Protein AF-0000000072248171 (afdb_homodimer)

Secondary structure (DSSP, 8-state):
---------S-----HHHHHHHHHHHHHHH-TTT--HHHHHHHHT--HHHHHHHH-SHHHHHHHHHHHHHHHHHHHHHHHHTT-SSHHHHHHHHHHHHHHTTSHHHHHH--HHHHHHHTGGGS-HHHHHHHHHHHHHHHHHHHHHHHHHHHHTSS-TTS-HHHHHHHHHHHHHHHHHHTTSGGG---THHHHHHHGGG-/---------S-----HHHHHHHHHHHHHHH-TTT--HHHHHHHHT--HHHHHHHH-SHHHHHHHHHHHHHHHHHHHHHHHHTT-SSHHHHHHHHHHHHHHTTSHHHHHH--HHHHHHHTGGGS-HHHHHHHHHHHHHHHHHHHHHHHHHHHHTSS-TTS-HHHHHHHHHHHHHHHHHHTTSGGG---THHHHHHHGGG-

Structure (mmCIF, N/CA/C/O backbone):
data_AF-0000000072248171-model_v1
#
loop_
_entity.id
_entity.type
_entity.pdbx_description
1 polymer 'TetR-family transcriptional regulator'
#
loop_
_atom_site.group_PDB
_atom_site.id
_atom_site.type_symbol
_atom_site.label_atom_id
_atom_site.label_alt_id
_atom_site.label_comp_id
_atom_site.label_asym_id
_atom_site.label_entity_id
_atom_site.label_seq_id
_atom_site.pdbx_PDB_ins_code
_atom_site.Cartn_x
_atom_site.Cartn_y
_atom_site.Cartn_z
_atom_site.occupancy
_atom_site.B_iso_or_equiv
_atom_site.auth_seq_id
_atom_site.auth_comp_id
_atom_site.auth_asym_id
_atom_site.auth_atom_id
_atom_site.pdbx_PDB_model_num
ATOM 1 N N . MET A 1 1 ? 52.562 31.328 31.938 1 30.44 1 MET A N 1
ATOM 2 C CA . MET A 1 1 ? 51.188 30.891 32.094 1 30.44 1 MET A CA 1
ATOM 3 C C . MET A 1 1 ? 50.594 30.453 30.766 1 30.44 1 MET A C 1
ATOM 5 O O . MET A 1 1 ? 50.156 31.281 29.969 1 30.44 1 MET A O 1
ATOM 9 N N . ASN A 1 2 ? 51.031 29.594 29.922 1 33.81 2 ASN A N 1
ATOM 10 C CA . ASN A 1 2 ? 50.75 29.172 28.547 1 33.81 2 ASN A CA 1
ATOM 11 C C . ASN A 1 2 ? 49.312 28.656 28.406 1 33.81 2 ASN A C 1
ATOM 13 O O . ASN A 1 2 ? 48.969 27.641 29.016 1 33.81 2 ASN A O 1
ATOM 17 N N . VAL A 1 3 ? 48.344 29.609 28.156 1 36.44 3 VAL A N 1
ATOM 18 C CA . VAL A 1 3 ? 46.938 29.312 27.969 1 36.44 3 VAL A CA 1
ATOM 19 C C . VAL A 1 3 ? 46.781 28.234 26.906 1 36.44 3 VAL A C 1
ATOM 21 O O . VAL A 1 3 ? 47.25 28.375 25.781 1 36.44 3 VAL A O 1
ATOM 24 N N . GLU A 1 4 ? 46.969 27 27.172 1 36.72 4 GLU A N 1
ATOM 25 C CA . GLU A 1 4 ? 46.594 25.938 26.25 1 36.72 4 GLU A CA 1
ATOM 26 C C . GLU A 1 4 ? 45.25 26.25 25.562 1 36.72 4 GLU A C 1
ATOM 28 O O . GLU A 1 4 ? 44.219 26.422 26.219 1 36.72 4 GLU A O 1
ATOM 33 N N . ASN A 1 5 ? 45.25 27.188 24.5 1 34.25 5 ASN A N 1
ATOM 34 C CA . ASN A 1 5 ? 44.156 27.5 23.594 1 34.25 5 ASN A CA 1
ATOM 35 C C . ASN A 1 5 ? 43.344 26.266 23.234 1 34.25 5 ASN A C 1
ATOM 37 O O . ASN A 1 5 ? 43.844 25.375 22.531 1 34.25 5 ASN A O 1
ATOM 41 N N . THR A 1 6 ? 42.625 25.656 24.172 1 39.44 6 THR A N 1
ATOM 42 C CA . THR A 1 6 ? 41.625 24.625 23.891 1 39.44 6 THR A CA 1
ATOM 43 C C . THR A 1 6 ? 40.844 24.953 22.609 1 39.44 6 THR A C 1
ATOM 45 O O . THR A 1 6 ? 40.094 25.938 22.562 1 39.44 6 THR A O 1
ATOM 48 N N . SER A 1 7 ? 41.562 25.078 21.391 1 38.25 7 SER A N 1
ATOM 49 C CA . SER A 1 7 ? 41.031 25.344 20.047 1 38.25 7 SER A CA 1
ATOM 50 C C . SER A 1 7 ? 39.594 24.844 19.906 1 38.25 7 SER A C 1
ATOM 52 O O . SER A 1 7 ? 39.25 23.781 20.422 1 38.25 7 SER A O 1
ATOM 54 N N . ARG A 1 8 ? 38.625 25.719 19.875 1 38.88 8 ARG A N 1
ATOM 55 C CA . ARG A 1 8 ? 37.188 25.531 19.672 1 38.88 8 ARG A CA 1
ATOM 56 C C . ARG A 1 8 ? 36.906 24.469 18.609 1 38.88 8 ARG A C 1
ATOM 58 O O . ARG A 1 8 ? 37.281 24.641 17.438 1 38.88 8 ARG A O 1
ATOM 65 N N . GLY A 1 9 ? 37.312 23.219 18.75 1 38.72 9 GLY A N 1
ATOM 66 C CA . GLY A 1 9 ? 37.125 22.078 17.859 1 38.72 9 GLY A CA 1
ATOM 67 C C . GLY A 1 9 ? 35.875 22.172 17.016 1 38.72 9 GLY A C 1
ATOM 68 O O . GLY A 1 9 ? 34.969 22.984 17.297 1 38.72 9 GLY A O 1
ATOM 69 N N . ARG A 1 10 ? 36 21.969 15.586 1 41.81 10 ARG A N 1
ATOM 70 C CA . ARG A 1 10 ? 34.844 22.047 14.672 1 41.81 10 ARG A CA 1
ATOM 71 C C . ARG A 1 10 ? 33.562 21.625 15.375 1 41.81 10 ARG A C 1
ATOM 73 O O . ARG A 1 10 ? 33.562 20.656 16.141 1 41.81 10 ARG A O 1
ATOM 80 N N . PRO A 1 11 ? 32.719 22.547 15.758 1 44.69 11 PRO A N 1
ATOM 81 C CA . PRO A 1 11 ? 31.391 22.188 16.297 1 44.69 11 PRO A CA 1
ATOM 82 C C . PRO A 1 11 ? 31 20.75 15.961 1 44.69 11 PRO A C 1
ATOM 84 O O . PRO A 1 11 ? 31.406 20.219 14.922 1 44.69 11 PRO A O 1
ATOM 87 N N . ARG A 1 12 ? 30.875 19.938 16.859 1 42.03 12 ARG A N 1
ATOM 88 C CA . ARG A 1 12 ? 30.469 18.547 16.828 1 42.03 12 ARG A CA 1
ATOM 89 C C . ARG A 1 12 ? 29.578 18.25 15.625 1 42.03 12 ARG A C 1
ATOM 91 O O . ARG A 1 12 ? 28.594 18.953 15.398 1 42.03 12 ARG A O 1
ATOM 98 N N . GLU A 1 13 ? 29.953 18.125 14.406 1 45.38 13 GLU A N 1
ATOM 99 C CA . GLU A 1 13 ? 29.266 17.406 13.352 1 45.38 13 GLU A CA 1
ATOM 100 C C . GLU A 1 13 ? 28.078 16.609 13.906 1 45.38 13 GLU A C 1
ATOM 102 O O . GLU A 1 13 ? 28.266 15.617 14.609 1 45.38 13 GLU A O 1
ATOM 107 N N . PHE A 1 14 ? 27.234 17.25 14.68 1 52.5 14 PHE A N 1
ATOM 108 C CA . PHE A 1 14 ? 25.984 16.547 14.883 1 52.5 14 PHE A CA 1
ATOM 109 C C . PHE A 1 14 ? 25.797 15.453 13.828 1 52.5 14 PHE A C 1
ATOM 111 O O . PHE A 1 14 ? 26.109 15.664 12.648 1 52.5 14 PHE A O 1
ATOM 118 N N . ASP A 1 15 ? 25.891 14.219 14.266 1 78.5 15 ASP A N 1
ATOM 119 C CA . ASP A 1 15 ? 25.734 13.031 13.43 1 78.5 15 ASP A CA 1
ATOM 120 C C . ASP A 1 15 ? 24.453 13.133 12.586 1 78.5 15 ASP A C 1
ATOM 122 O O . ASP A 1 15 ? 23.359 12.828 13.062 1 78.5 15 ASP A O 1
ATOM 126 N N . LEU A 1 16 ? 24.5 14.039 11.602 1 86.12 16 LEU A N 1
ATOM 127 C CA . LEU A 1 16 ? 23.438 14.258 10.625 1 86.12 16 LEU A CA 1
ATOM 128 C C . LEU A 1 16 ? 22.688 12.961 10.344 1 86.12 16 LEU A C 1
ATOM 130 O O . LEU A 1 16 ? 21.469 12.961 10.242 1 86.12 16 LEU A O 1
ATOM 134 N N . ASP A 1 17 ? 23.438 11.969 10.359 1 91.38 17 ASP A N 1
ATOM 135 C CA . ASP A 1 17 ? 22.812 10.68 10.086 1 91.38 17 ASP A CA 1
ATOM 136 C C . ASP A 1 17 ? 21.906 10.25 11.234 1 91.38 17 ASP A C 1
ATOM 138 O O . ASP A 1 17 ? 20.812 9.75 11.008 1 91.38 17 ASP A O 1
ATOM 142 N N . ASN A 1 18 ? 22.391 10.492 12.375 1 93.75 18 ASN A N 1
ATOM 143 C CA . ASN A 1 18 ? 21.578 10.156 13.539 1 93.75 18 ASN A CA 1
ATOM 144 C C . ASN A 1 18 ? 20.297 10.992 13.594 1 93.75 18 ASN A C 1
ATOM 146 O O . ASN A 1 18 ? 19.219 10.477 13.914 1 93.75 18 ASN A O 1
ATOM 150 N N . ALA A 1 19 ? 20.453 12.273 13.32 1 94.69 19 ALA A N 1
ATOM 151 C CA . ALA A 1 19 ? 19.297 13.164 13.289 1 94.69 19 ALA A CA 1
ATOM 152 C C . ALA A 1 19 ? 18.297 12.719 12.227 1 94.69 19 ALA A C 1
ATOM 154 O O . ALA A 1 19 ? 17.094 12.68 12.484 1 94.69 19 ALA A O 1
ATOM 155 N N . LEU A 1 20 ? 18.812 12.352 11.109 1 96.75 20 LEU A N 1
ATOM 156 C CA . LEU A 1 20 ? 17.953 11.891 10.023 1 96.75 20 LEU A CA 1
ATOM 157 C C . LEU A 1 20 ? 17.266 10.578 10.398 1 96.75 20 LEU A C 1
ATOM 159 O O . LEU A 1 20 ? 16.094 10.375 10.07 1 96.75 20 LEU A O 1
ATOM 163 N N . ASP A 1 21 ? 18 9.742 11.156 1 96.75 21 ASP A N 1
ATOM 164 C CA . ASP A 1 21 ? 17.406 8.469 11.578 1 96.75 21 ASP A CA 1
ATOM 165 C C . ASP A 1 21 ? 16.25 8.695 12.539 1 96.75 21 ASP A C 1
ATOM 167 O O . ASP A 1 21 ? 15.227 8.008 12.453 1 96.75 21 ASP A O 1
ATOM 171 N N . LYS A 1 22 ? 16.391 9.594 13.336 1 96.94 22 LYS A N 1
ATOM 172 C CA . LYS A 1 22 ? 15.32 9.922 14.281 1 96.94 22 LYS A CA 1
ATOM 173 C C . LYS A 1 22 ? 14.117 10.516 13.562 1 96.94 22 LYS A C 1
ATOM 175 O O . LYS A 1 22 ? 12.969 10.164 13.859 1 96.94 22 LYS A O 1
ATOM 180 N N . ALA A 1 23 ? 14.391 11.43 12.633 1 97.81 23 ALA A N 1
ATOM 181 C CA . ALA A 1 23 ? 13.305 11.992 11.828 1 97.81 23 ALA A CA 1
ATOM 182 C C . ALA A 1 23 ? 12.609 10.898 11.016 1 97.81 23 ALA A C 1
ATOM 184 O O . ALA A 1 23 ? 11.391 10.93 10.836 1 97.81 23 ALA A O 1
ATOM 185 N N . MET A 1 24 ? 13.398 9.938 10.555 1 97.19 24 MET A N 1
ATOM 186 C CA . MET A 1 24 ? 12.883 8.828 9.758 1 97.19 24 MET A CA 1
ATOM 187 C C . MET A 1 24 ? 11.852 8.023 10.539 1 97.19 24 MET A C 1
ATOM 189 O O . MET A 1 24 ? 10.797 7.68 10 1 97.19 24 MET A O 1
ATOM 193 N N . ASP A 1 25 ? 12.156 7.793 11.766 1 95.5 25 ASP A N 1
ATOM 194 C CA . ASP A 1 25 ? 11.219 7.043 12.594 1 95.5 25 ASP A CA 1
ATOM 195 C C . ASP A 1 25 ? 9.883 7.766 12.703 1 95.5 25 ASP A C 1
ATOM 197 O O . ASP A 1 25 ? 8.82 7.137 12.641 1 95.5 25 ASP A O 1
ATOM 201 N N . VAL A 1 26 ? 9.938 9.078 12.789 1 95.81 26 VAL A N 1
ATOM 202 C CA . VAL A 1 26 ? 8.719 9.875 12.922 1 95.81 26 VAL A CA 1
ATOM 203 C C . VAL A 1 26 ? 7.938 9.852 11.617 1 95.81 26 VAL A C 1
ATOM 205 O O . VAL A 1 26 ? 6.734 9.586 11.609 1 95.81 26 VAL A O 1
ATOM 208 N N . PHE A 1 27 ? 8.617 10.023 10.5 1 95.88 27 PHE A N 1
ATOM 209 C CA . PHE A 1 27 ? 7.965 10.062 9.203 1 95.88 27 PHE A CA 1
ATOM 210 C C . PHE A 1 27 ? 7.391 8.703 8.844 1 95.88 27 PHE A C 1
ATOM 212 O O . PHE A 1 27 ? 6.32 8.609 8.234 1 95.88 27 PHE A O 1
ATOM 219 N N . ARG A 1 28 ? 8.078 7.652 9.242 1 94.19 28 ARG A N 1
ATOM 220 C CA . ARG A 1 28 ? 7.594 6.305 8.953 1 94.19 28 ARG A CA 1
ATOM 221 C C . ARG A 1 28 ? 6.332 5.992 9.75 1 94.19 28 ARG A C 1
ATOM 223 O O . ARG A 1 28 ? 5.414 5.348 9.234 1 94.19 28 ARG A O 1
ATOM 230 N N . PHE A 1 29 ? 6.328 6.48 10.906 1 88.88 29 PHE A N 1
ATOM 231 C CA . PHE A 1 29 ? 5.246 6.188 11.844 1 88.88 29 PHE A CA 1
ATOM 232 C C . PHE A 1 29 ? 4.016 7.023 11.523 1 88.88 29 PHE A C 1
ATOM 234 O O . PHE A 1 29 ? 2.893 6.512 11.531 1 88.88 29 PHE A O 1
ATOM 241 N N . GLN A 1 30 ? 4.246 8.32 11.078 1 88.81 30 GLN A N 1
ATOM 242 C CA . GLN A 1 30 ? 3.141 9.273 11.031 1 88.81 30 GLN A CA 1
ATOM 243 C C . GLN A 1 30 ? 2.826 9.68 9.594 1 88.81 30 GLN A C 1
ATOM 245 O O . GLN A 1 30 ? 1.703 10.086 9.289 1 88.81 30 GLN A O 1
ATOM 250 N N . GLY A 1 31 ? 3.797 9.555 8.766 1 90 31 GLY A N 1
ATOM 251 C CA . GLY A 1 31 ? 3.646 10.125 7.441 1 90 31 GLY A CA 1
ATOM 252 C C . GLY A 1 31 ? 4.059 11.578 7.367 1 90 31 GLY A C 1
ATOM 253 O O . GLY A 1 31 ? 4.32 12.211 8.391 1 90 31 GLY A O 1
ATOM 254 N N . PHE A 1 32 ? 4.109 12.18 6.18 1 92 32 PHE A N 1
ATOM 255 C CA . PHE A 1 32 ? 4.617 13.523 5.941 1 92 32 PHE A CA 1
ATOM 256 C C . PHE A 1 32 ? 3.66 14.57 6.5 1 92 32 PHE A C 1
ATOM 258 O O . PHE A 1 32 ? 4.059 15.422 7.297 1 92 32 PHE A O 1
ATOM 265 N N . HIS A 1 33 ? 2.424 14.438 6.176 1 89.69 33 HIS A N 1
ATOM 266 C CA . HIS A 1 33 ? 1.467 15.5 6.484 1 89.69 33 HIS A CA 1
ATOM 267 C C . HIS A 1 33 ? 1.083 15.484 7.961 1 89.69 33 HIS A C 1
ATOM 269 O O . HIS A 1 33 ? 0.857 16.531 8.562 1 89.69 33 HIS A O 1
ATOM 275 N N . ALA A 1 34 ? 1.069 14.32 8.57 1 91.25 34 ALA A N 1
ATOM 276 C CA . ALA A 1 34 ? 0.656 14.211 9.969 1 91.25 34 ALA A CA 1
ATOM 277 C C . ALA A 1 34 ? 1.791 14.602 10.906 1 91.25 34 ALA A C 1
ATOM 279 O O . ALA A 1 34 ? 1.579 14.766 12.117 1 91.25 34 ALA A O 1
ATOM 280 N N . THR A 1 35 ? 2.961 14.766 10.344 1 95.12 35 THR A N 1
ATOM 281 C CA . THR A 1 35 ? 4.129 15.109 11.148 1 95.12 35 THR A CA 1
ATOM 282 C C . THR A 1 35 ? 4.285 16.625 11.266 1 95.12 35 THR A C 1
ATOM 284 O O . THR A 1 35 ? 4.277 17.328 10.258 1 95.12 35 THR A O 1
ATOM 287 N N . SER A 1 36 ? 4.457 17.125 12.484 1 95.31 36 SER A N 1
ATOM 288 C CA . SER A 1 36 ? 4.719 18.547 12.711 1 95.31 36 SER A CA 1
ATOM 289 C C . SER A 1 36 ? 6.199 18.797 12.969 1 95.31 36 SER A C 1
ATOM 291 O O . SER A 1 36 ? 6.957 17.859 13.242 1 95.31 36 SER A O 1
ATOM 293 N N . ILE A 1 37 ? 6.496 20.062 12.859 1 96.19 37 ILE A N 1
ATOM 294 C CA . ILE A 1 37 ? 7.867 20.453 13.156 1 96.19 37 ILE A CA 1
ATOM 295 C C . ILE A 1 37 ? 8.164 20.203 14.633 1 96.19 37 ILE A C 1
ATOM 297 O O . ILE A 1 37 ? 9.297 19.859 14.992 1 96.19 37 ILE A O 1
ATOM 301 N N . SER A 1 38 ? 7.188 20.328 15.508 1 97.38 38 SER A N 1
ATOM 302 C CA . SER A 1 38 ? 7.352 20.047 16.938 1 97.38 38 SER A CA 1
ATOM 303 C C . SER A 1 38 ? 7.656 18.578 17.172 1 97.38 38 SER A C 1
ATOM 305 O O . SER A 1 38 ? 8.508 18.234 18 1 97.38 38 SER A O 1
ATOM 307 N N . ASP A 1 39 ? 6.961 17.625 16.453 1 97.12 39 ASP A N 1
ATOM 308 C CA . ASP A 1 39 ? 7.246 16.203 16.516 1 97.12 39 ASP A CA 1
ATOM 309 C C . ASP A 1 39 ? 8.703 15.914 16.156 1 97.12 39 ASP A C 1
ATOM 311 O O . ASP A 1 39 ? 9.375 15.148 16.844 1 97.12 39 ASP A O 1
ATOM 315 N N . LEU A 1 40 ? 9.156 16.547 15.086 1 97.88 40 LEU A N 1
ATOM 316 C CA . LEU A 1 40 ? 10.523 16.359 14.602 1 97.88 40 LEU A CA 1
ATOM 317 C C . LEU A 1 40 ? 11.531 16.906 15.594 1 97.88 40 LEU A C 1
ATOM 319 O O . LEU A 1 40 ? 12.547 16.266 15.883 1 97.88 40 LEU A O 1
ATOM 323 N N . SER A 1 41 ? 11.227 18.109 16.094 1 97.75 41 SER A N 1
ATOM 324 C CA . SER A 1 41 ? 12.102 18.734 17.078 1 97.75 41 SER A CA 1
ATOM 325 C C . SER A 1 41 ? 12.297 17.828 18.281 1 97.75 41 SER A C 1
ATOM 327 O O . SER A 1 41 ? 13.43 17.594 18.719 1 97.75 41 SER A O 1
ATOM 329 N N . LYS A 1 42 ? 11.297 17.266 18.812 1 97.62 42 LYS A N 1
ATOM 330 C CA . LYS A 1 42 ? 11.336 16.375 19.969 1 97.62 42 LYS A CA 1
ATOM 331 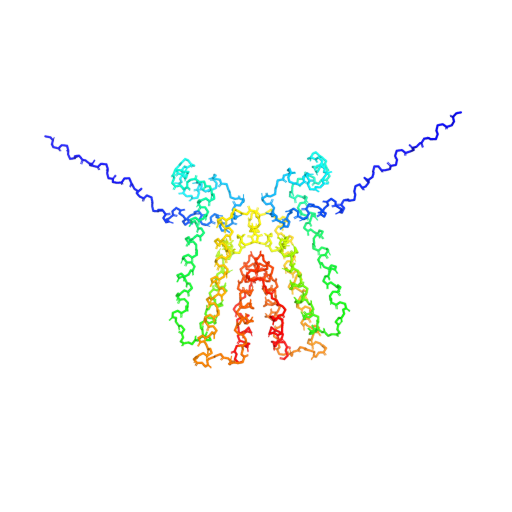C C . LYS A 1 42 ? 12.125 15.102 19.656 1 97.62 42 LYS A C 1
ATOM 333 O O . LYS A 1 42 ? 13 14.703 20.422 1 97.62 42 LYS A O 1
ATOM 338 N N . ALA A 1 43 ? 11.883 14.531 18.531 1 96.56 43 ALA A N 1
ATOM 339 C CA . ALA A 1 43 ? 12.492 13.258 18.172 1 96.56 43 ALA A CA 1
ATOM 340 C C . ALA A 1 43 ? 13.984 13.422 17.891 1 96.56 43 ALA A C 1
ATOM 342 O O . ALA A 1 43 ? 14.797 12.57 18.266 1 96.56 43 ALA A O 1
ATOM 343 N N . MET A 1 44 ? 14.273 14.5 17.234 1 96.31 44 MET A N 1
ATOM 344 C CA . MET A 1 44 ? 15.641 14.734 16.781 1 96.31 44 MET A CA 1
ATOM 345 C C . MET A 1 44 ? 16.469 15.359 17.891 1 96.31 44 MET A C 1
ATOM 347 O O . MET A 1 44 ? 17.703 15.43 17.797 1 96.31 44 MET A O 1
ATOM 351 N N . ASN A 1 45 ? 15.805 15.859 18.859 1 95 45 ASN A N 1
ATOM 352 C CA . ASN A 1 45 ? 16.453 16.578 19.953 1 95 45 ASN A CA 1
ATOM 353 C C . ASN A 1 45 ? 17.203 17.812 19.453 1 95 45 ASN A C 1
ATOM 355 O O . ASN A 1 45 ? 18.375 18.016 19.766 1 95 45 ASN A O 1
ATOM 359 N N . LEU A 1 46 ? 16.516 18.5 18.641 1 94.88 46 LEU A N 1
ATOM 360 C CA . LEU A 1 46 ? 16.953 19.781 18.094 1 94.88 46 LEU A CA 1
ATOM 361 C C . LEU A 1 46 ? 15.875 20.844 18.25 1 94.88 46 LEU A C 1
ATOM 363 O O . LEU A 1 46 ? 14.688 20.531 18.203 1 94.88 46 LEU A O 1
ATOM 367 N N . THR A 1 47 ? 16.312 22.047 18.391 1 95.19 47 THR A N 1
ATOM 368 C CA . THR A 1 47 ? 15.336 23.125 18.375 1 95.19 47 THR A CA 1
ATOM 369 C C . THR A 1 47 ? 14.758 23.297 16.969 1 95.19 47 THR A C 1
ATOM 371 O O . THR A 1 47 ? 15.398 22.938 15.984 1 95.19 47 THR A O 1
ATOM 374 N N . VAL A 1 48 ? 13.617 23.859 16.891 1 95.88 48 VAL A N 1
ATOM 375 C CA . VAL A 1 48 ? 12.977 24.141 15.609 1 95.88 48 VAL A CA 1
ATOM 376 C C . VAL A 1 48 ? 13.898 25 14.742 1 95.88 48 VAL A C 1
ATOM 378 O O . VAL A 1 48 ? 14.086 24.703 13.562 1 95.88 48 VAL A O 1
ATOM 381 N N . GLY A 1 49 ? 14.531 26.016 15.305 1 94.81 49 GLY A N 1
ATOM 382 C CA . GLY A 1 49 ? 15.469 26.859 14.586 1 94.81 49 GLY A CA 1
ATOM 383 C C . GLY A 1 49 ? 16.656 26.109 14.016 1 94.81 49 GLY A C 1
ATOM 384 O O . GLY A 1 49 ? 17.062 26.359 12.883 1 94.81 49 GLY A O 1
ATOM 385 N N . SER A 1 50 ? 17.188 25.188 14.758 1 94 50 SER A N 1
ATOM 386 C CA . SER A 1 50 ? 18.312 24.359 14.328 1 94 50 SER A CA 1
ATOM 387 C C . SER A 1 50 ? 17.922 23.469 13.148 1 94 50 SER A C 1
ATOM 389 O O . SER A 1 50 ? 18.719 23.266 12.234 1 94 50 SER A O 1
ATOM 391 N N . ILE A 1 51 ? 16.672 22.922 13.18 1 95.75 51 ILE A N 1
ATOM 392 C CA . ILE A 1 51 ? 16.203 22.062 12.102 1 95.75 51 ILE A CA 1
ATOM 393 C C . ILE A 1 51 ? 16.094 22.875 10.805 1 95.75 51 ILE A C 1
ATOM 395 O O . ILE A 1 51 ? 16.578 22.438 9.758 1 95.75 51 ILE A O 1
ATOM 399 N N . TYR A 1 52 ? 15.609 24.078 10.922 1 94.94 52 TYR A N 1
ATOM 400 C CA . TYR A 1 52 ? 15.445 24.906 9.734 1 94.94 52 TYR A CA 1
ATOM 401 C C . TYR A 1 52 ? 16.797 25.359 9.188 1 94.94 52 TYR A C 1
ATOM 403 O O . TYR A 1 52 ? 16.969 25.484 7.973 1 94.94 52 TYR A O 1
ATOM 411 N N . LYS A 1 53 ? 17.703 25.625 10.047 1 94.06 53 LYS A N 1
ATOM 412 C CA . LYS A 1 53 ? 19.047 26.016 9.633 1 94.06 53 LYS A CA 1
ATOM 413 C C . LYS A 1 53 ? 19.75 24.891 8.906 1 94.06 53 LYS A C 1
ATOM 415 O O . LYS A 1 53 ? 20.422 25.109 7.895 1 94.06 53 LYS A O 1
ATOM 420 N N . ALA A 1 54 ? 19.547 23.781 9.422 1 93.12 54 ALA A N 1
ATOM 421 C CA . ALA A 1 54 ? 20.281 22.641 8.906 1 93.12 54 ALA A CA 1
ATOM 422 C C . ALA A 1 54 ? 19.609 22.062 7.656 1 93.12 54 ALA A C 1
ATOM 424 O O . ALA A 1 54 ? 20.281 21.625 6.727 1 93.12 54 ALA A O 1
ATOM 425 N N . PHE A 1 55 ? 18.219 22.062 7.629 1 94.88 55 PHE A N 1
ATOM 426 C CA . PHE A 1 55 ? 17.531 21.297 6.598 1 94.88 55 PHE A CA 1
ATOM 427 C C . PHE A 1 55 ? 16.625 22.188 5.766 1 94.88 55 PHE A C 1
ATOM 429 O O . PHE A 1 55 ? 16.094 21.766 4.738 1 94.88 55 PHE A O 1
ATOM 436 N N . GLY A 1 56 ? 16.5 23.422 6.16 1 94.25 56 GLY A N 1
ATOM 437 C CA . GLY A 1 56 ? 15.609 24.344 5.449 1 94.25 56 GLY A CA 1
ATOM 438 C C . GLY A 1 56 ? 14.156 24.203 5.867 1 94.25 56 GLY A C 1
ATOM 439 O O . GLY A 1 56 ? 13.75 24.766 6.887 1 94.25 56 GLY A O 1
ATOM 440 N N . ASP A 1 57 ? 13.344 23.406 5.18 1 94.56 57 ASP A N 1
ATOM 441 C CA . ASP A 1 57 ? 11.945 23.188 5.523 1 94.56 57 ASP A CA 1
ATOM 442 C C . ASP A 1 57 ? 11.625 21.703 5.645 1 94.56 57 ASP A C 1
ATOM 444 O O . ASP A 1 57 ? 12.5 20.859 5.461 1 94.56 57 ASP A O 1
ATOM 448 N N . LYS A 1 58 ? 10.43 21.438 6.039 1 94.88 58 LYS A N 1
ATOM 449 C CA . LYS A 1 58 ? 10 20.062 6.266 1 94.88 58 LYS A CA 1
ATOM 450 C C . LYS A 1 58 ? 10.133 19.219 4.996 1 94.88 58 LYS A C 1
ATOM 452 O O . LYS A 1 58 ? 10.492 18.047 5.051 1 94.88 58 LYS A O 1
ATOM 457 N N . HIS A 1 59 ? 9.852 19.828 3.824 1 95.19 59 HIS A N 1
ATOM 458 C CA . HIS A 1 59 ? 9.961 19.125 2.549 1 95.19 59 HIS A CA 1
ATOM 459 C C . HIS A 1 59 ? 11.391 18.672 2.285 1 95.19 59 HIS A C 1
ATOM 461 O O . HIS A 1 59 ? 11.617 17.516 1.919 1 95.19 59 HIS A O 1
ATOM 467 N N . ASN A 1 60 ? 12.242 19.531 2.48 1 96 60 ASN A N 1
ATOM 468 C CA . ASN A 1 60 ? 13.648 19.203 2.262 1 96 60 ASN A CA 1
ATOM 469 C C . ASN A 1 60 ? 14.141 18.156 3.25 1 96 60 ASN A C 1
ATOM 471 O O . ASN A 1 60 ? 14.883 17.25 2.877 1 96 60 ASN A O 1
ATOM 475 N N . LEU A 1 61 ? 13.773 18.359 4.547 1 97 61 LEU A N 1
ATOM 476 C CA . LEU A 1 61 ? 14.117 17.359 5.543 1 97 61 LEU A CA 1
ATOM 477 C C . LEU A 1 61 ? 13.555 15.992 5.148 1 97 61 LEU A C 1
ATOM 479 O O . LEU A 1 61 ? 14.266 14.984 5.199 1 97 61 LEU A O 1
ATOM 483 N N . PHE A 1 62 ? 12.344 15.945 4.719 1 97.38 62 PHE A N 1
ATOM 484 C CA . PHE A 1 62 ? 11.711 14.695 4.316 1 97.38 62 PHE A CA 1
ATOM 485 C C . PHE A 1 62 ? 12.445 14.062 3.139 1 97.38 62 PHE A C 1
ATOM 487 O O . PHE A 1 62 ? 12.672 12.852 3.117 1 97.38 62 PHE A O 1
ATOM 494 N N . TYR A 1 63 ? 12.789 14.883 2.188 1 97.19 63 TYR A N 1
ATOM 495 C CA . TYR A 1 63 ? 13.508 14.406 1.015 1 97.19 63 TYR A CA 1
ATOM 496 C C . TYR A 1 63 ? 14.812 13.727 1.415 1 97.19 63 TYR A C 1
ATOM 498 O O . TYR A 1 63 ? 15.133 12.641 0.928 1 97.19 63 TYR A O 1
ATOM 506 N N . GLN A 1 64 ? 15.516 14.328 2.332 1 97 64 GLN A N 1
ATOM 507 C CA . GLN A 1 64 ? 16.781 13.766 2.803 1 97 64 GLN A CA 1
ATOM 508 C C . GLN A 1 64 ? 16.547 12.477 3.584 1 97 64 GLN A C 1
ATOM 510 O O . GLN A 1 64 ? 17.281 11.5 3.424 1 97 64 GLN A O 1
ATOM 515 N N . VAL A 1 65 ? 15.531 12.484 4.426 1 97.88 65 VAL A N 1
ATOM 516 C CA . VAL A 1 65 ? 15.164 11.297 5.191 1 97.88 65 VAL A CA 1
ATOM 517 C C . VAL A 1 65 ? 14.766 10.172 4.242 1 97.88 65 VAL A C 1
ATOM 519 O O . VAL A 1 65 ? 15.188 9.023 4.422 1 97.88 65 VAL A O 1
ATOM 522 N N . PHE A 1 66 ? 14.047 10.492 3.211 1 97.81 66 PHE A N 1
ATOM 523 C CA . PHE A 1 66 ? 13.578 9.516 2.23 1 97.81 66 PHE A CA 1
ATOM 524 C C . PHE A 1 66 ? 14.758 8.867 1.514 1 97.81 66 PHE A C 1
ATOM 526 O O . PHE A 1 66 ? 14.812 7.641 1.388 1 97.81 66 PHE A O 1
ATOM 533 N N . ASN A 1 67 ? 15.664 9.672 1.094 1 97 67 ASN A N 1
ATOM 534 C CA . ASN A 1 67 ? 16.844 9.148 0.408 1 97 67 ASN A CA 1
ATOM 535 C C . ASN A 1 67 ? 17.688 8.266 1.331 1 97 67 ASN A C 1
ATOM 537 O O . ASN A 1 67 ? 18.188 7.223 0.911 1 97 67 ASN A O 1
ATOM 541 N N . ARG A 1 68 ? 17.828 8.719 2.547 1 96.81 68 ARG A N 1
ATOM 542 C CA . ARG A 1 68 ? 18.562 7.902 3.512 1 96.81 68 ARG A CA 1
ATOM 543 C C . ARG A 1 68 ? 17.844 6.578 3.756 1 96.81 68 ARG A C 1
ATOM 545 O O . ARG A 1 68 ? 18.484 5.527 3.848 1 96.81 68 ARG A O 1
ATOM 552 N N . TYR A 1 69 ? 16.562 6.633 3.854 1 97.44 69 TYR A N 1
ATOM 553 C CA . TYR A 1 69 ? 15.758 5.43 4.008 1 97.44 69 TYR A CA 1
ATOM 554 C C . TYR A 1 69 ? 16.016 4.445 2.871 1 97.44 69 TYR A C 1
ATOM 556 O O . TYR A 1 69 ? 16.234 3.256 3.109 1 97.44 69 TYR A O 1
ATOM 564 N N . LEU A 1 70 ? 16.016 4.926 1.627 1 97.69 70 LEU A N 1
ATOM 565 C CA . LEU A 1 70 ? 16.25 4.078 0.462 1 97.69 70 LEU A CA 1
ATOM 566 C C . LEU A 1 70 ? 17.641 3.436 0.533 1 97.69 70 LEU A C 1
ATOM 568 O O . LEU A 1 70 ? 17.781 2.252 0.226 1 97.69 70 LEU A O 1
ATOM 572 N N . LEU A 1 71 ? 18.578 4.219 0.961 1 97 71 LEU A N 1
ATOM 573 C CA . LEU A 1 71 ? 19.953 3.73 1.055 1 97 71 LEU A CA 1
ATOM 574 C C . LEU A 1 71 ? 20.062 2.613 2.088 1 97 71 LEU A C 1
ATOM 576 O O . LEU A 1 71 ? 20.656 1.57 1.821 1 97 71 LEU A O 1
ATOM 580 N N . LEU A 1 72 ? 19.5 2.793 3.24 1 96.56 72 LEU A N 1
ATOM 581 C CA . LEU A 1 72 ? 19.562 1.811 4.316 1 96.56 72 LEU A CA 1
ATOM 582 C C . LEU A 1 72 ? 18.812 0.541 3.938 1 96.56 72 LEU A C 1
ATOM 584 O O . LEU A 1 72 ? 19.281 -0.568 4.199 1 96.56 72 LEU A O 1
ATOM 588 N N . ARG A 1 73 ? 17.688 0.675 3.307 1 96.5 73 ARG A N 1
ATOM 589 C CA . ARG A 1 73 ? 16.906 -0.478 2.867 1 96.5 73 ARG A CA 1
ATOM 590 C C . ARG A 1 73 ? 17.672 -1.289 1.824 1 96.5 73 ARG A C 1
ATOM 592 O O . ARG A 1 73 ? 17.641 -2.521 1.85 1 96.5 73 ARG A O 1
ATOM 599 N N . LYS A 1 74 ? 18.281 -0.564 0.904 1 97.25 74 LYS A N 1
ATOM 600 C CA . LYS A 1 74 ? 19.078 -1.237 -0.111 1 97.25 74 LYS A CA 1
ATOM 601 C C . LYS A 1 74 ? 20.219 -2.037 0.526 1 97.25 74 LYS A C 1
ATOM 603 O O . LYS A 1 74 ? 20.469 -3.18 0.139 1 97.25 74 LYS A O 1
ATOM 608 N N . LYS A 1 75 ? 20.859 -1.438 1.467 1 97.38 75 LYS A N 1
ATOM 609 C CA . LYS A 1 75 ? 21.953 -2.109 2.168 1 97.38 75 LYS A CA 1
ATOM 610 C C . LYS A 1 75 ? 21.453 -3.371 2.871 1 97.38 75 LYS A C 1
ATOM 612 O O . LYS A 1 75 ? 22.094 -4.422 2.797 1 97.38 75 LYS A O 1
ATOM 617 N N . GLU A 1 76 ? 20.328 -3.318 3.523 1 96.56 76 GLU A N 1
ATOM 618 C CA . GLU A 1 76 ? 19.734 -4.465 4.215 1 96.56 76 GLU A CA 1
ATOM 619 C C . GLU A 1 76 ? 19.359 -5.562 3.23 1 96.56 76 GLU A C 1
ATOM 621 O O . GLU A 1 76 ? 19.609 -6.746 3.48 1 96.56 76 GLU A O 1
ATOM 626 N N . LEU A 1 77 ? 18.766 -5.164 2.117 1 97.44 77 LEU A N 1
ATOM 627 C CA . LEU A 1 77 ? 18.375 -6.125 1.097 1 97.44 77 LEU A CA 1
ATOM 628 C C . LEU A 1 77 ? 19.594 -6.844 0.526 1 97.44 77 LEU A C 1
ATOM 630 O O . LEU A 1 77 ? 19.562 -8.062 0.319 1 97.44 77 LEU A O 1
ATOM 634 N N . ASN A 1 78 ? 20.641 -6.094 0.297 1 97.56 78 ASN A N 1
ATOM 635 C CA . ASN A 1 78 ? 21.859 -6.684 -0.258 1 97.56 78 ASN A CA 1
ATOM 636 C C . ASN A 1 78 ? 22.422 -7.777 0.648 1 97.56 78 ASN A C 1
ATOM 638 O O . ASN A 1 78 ? 22.969 -8.766 0.165 1 97.56 78 ASN A O 1
ATOM 642 N N . LYS A 1 79 ? 22.219 -7.645 1.928 1 97.38 79 LYS A N 1
ATOM 643 C CA . LYS A 1 79 ? 22.656 -8.688 2.859 1 97.38 79 LYS A CA 1
ATOM 644 C C . LYS A 1 79 ? 21.859 -9.969 2.645 1 97.38 79 LYS A C 1
ATOM 646 O O . LYS A 1 79 ? 22.422 -11.07 2.701 1 97.38 79 LYS A O 1
ATOM 651 N N . TYR A 1 80 ? 20.578 -9.852 2.373 1 96.62 80 TYR A N 1
ATOM 652 C CA . TYR A 1 80 ? 19.734 -11.016 2.107 1 96.62 80 TYR A CA 1
ATOM 653 C C . TYR A 1 80 ? 20.125 -11.688 0.796 1 96.62 80 TYR A C 1
ATOM 655 O O . TYR A 1 80 ? 20.094 -12.914 0.686 1 96.62 80 TYR A O 1
ATOM 663 N N . LEU A 1 81 ? 20.547 -10.883 -0.162 1 97.62 81 LEU A N 1
ATOM 664 C CA . LEU A 1 81 ? 20.812 -11.391 -1.503 1 97.62 81 LEU A CA 1
ATOM 665 C C . LEU A 1 81 ? 22.203 -12 -1.588 1 97.62 81 LEU A C 1
ATOM 667 O O . LEU A 1 81 ? 22.453 -12.859 -2.428 1 97.62 81 LEU A O 1
ATOM 671 N N . SER A 1 82 ? 23.109 -11.578 -0.717 1 95.38 82 SER A N 1
ATOM 672 C CA . SER A 1 82 ? 24.5 -11.977 -0.768 1 95.38 82 SER A CA 1
ATOM 673 C C . SER A 1 82 ? 24.672 -13.461 -0.458 1 95.38 82 SER A C 1
ATOM 675 O O . SER A 1 82 ? 25.672 -14.078 -0.848 1 95.38 82 SER A O 1
ATOM 677 N N . HIS A 1 83 ? 23.656 -14.094 0.071 1 90.31 83 HIS A N 1
ATOM 678 C CA . HIS A 1 83 ? 23.766 -15.484 0.486 1 90.31 83 HIS A CA 1
ATOM 679 C C . HIS A 1 83 ? 23.125 -16.422 -0.543 1 90.31 83 HIS A C 1
ATOM 681 O O . HIS A 1 83 ? 23.125 -17.641 -0.365 1 90.31 83 HIS A O 1
ATOM 687 N N . ALA A 1 84 ? 22.672 -15.891 -1.626 1 96.31 84 ALA A N 1
ATOM 688 C CA . ALA A 1 84 ? 21.969 -16.688 -2.629 1 96.31 84 ALA A CA 1
ATOM 689 C C . ALA A 1 84 ? 22.906 -17.062 -3.781 1 96.31 84 ALA A C 1
ATOM 691 O O . ALA A 1 84 ? 23.734 -16.266 -4.199 1 96.31 84 ALA A O 1
ATOM 692 N N . ASN A 1 85 ? 22.672 -18.25 -4.289 1 96.75 85 ASN A N 1
ATOM 693 C CA . ASN A 1 85 ? 23.547 -18.766 -5.336 1 96.75 85 ASN A CA 1
ATOM 694 C C . ASN A 1 85 ? 22.859 -18.734 -6.703 1 96.75 85 ASN A C 1
ATOM 696 O O . ASN A 1 85 ? 23.531 -18.844 -7.734 1 96.75 85 ASN A O 1
ATOM 700 N N . THR A 1 86 ? 21.562 -18.672 -6.73 1 98.44 86 THR A N 1
ATOM 701 C CA . THR A 1 86 ? 20.812 -18.672 -7.977 1 98.44 86 THR A CA 1
ATOM 702 C C . THR A 1 86 ? 19.812 -17.516 -7.996 1 98.44 86 THR A C 1
ATOM 704 O O . THR A 1 86 ? 19.5 -16.938 -6.953 1 98.44 86 THR A O 1
ATOM 707 N N . GLY A 1 87 ? 19.344 -17.141 -9.148 1 98.44 87 GLY A N 1
ATOM 708 C CA . GLY A 1 87 ? 18.297 -16.141 -9.258 1 98.44 87 GLY A CA 1
ATOM 709 C C . GLY A 1 87 ? 17.031 -16.5 -8.516 1 98.44 87 GLY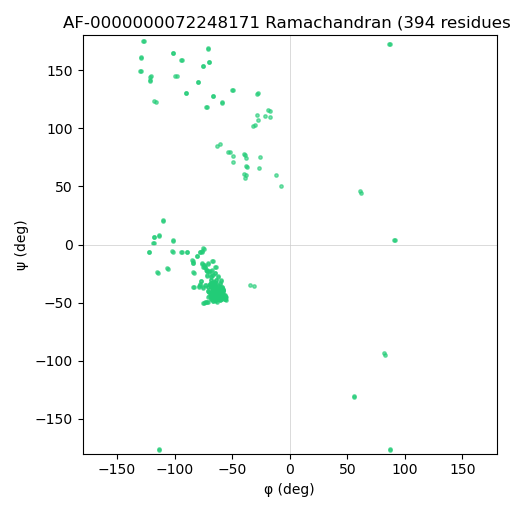 A C 1
ATOM 710 O O . GLY A 1 87 ? 16.391 -15.648 -7.906 1 98.44 87 GLY A O 1
ATOM 711 N N . TYR A 1 88 ? 16.734 -17.781 -8.602 1 98.62 88 TYR A N 1
ATOM 712 C CA . TYR A 1 88 ? 15.578 -18.281 -7.883 1 98.62 88 TYR A CA 1
ATOM 713 C C . TYR A 1 88 ? 15.711 -18.031 -6.387 1 98.62 88 TYR A C 1
ATOM 715 O O . TYR A 1 88 ? 14.797 -17.484 -5.758 1 98.62 88 TYR A O 1
ATOM 723 N N . GLU A 1 89 ? 16.859 -18.344 -5.832 1 98.56 89 GLU A N 1
ATOM 724 C CA . GLU A 1 89 ? 17.109 -18.125 -4.41 1 98.56 89 GLU A CA 1
ATOM 725 C C . GLU A 1 89 ? 17.109 -16.641 -4.062 1 98.56 89 GLU A C 1
ATOM 727 O O . GLU A 1 89 ? 16.672 -16.25 -2.977 1 98.56 89 GLU A O 1
ATOM 732 N N . LYS A 1 90 ? 17.578 -15.82 -4.949 1 98.75 90 LYS A N 1
ATOM 733 C CA . LYS A 1 90 ? 17.594 -14.383 -4.715 1 98.75 90 LYS A CA 1
ATOM 734 C C . LYS A 1 90 ? 16.156 -13.836 -4.641 1 98.75 90 LYS A C 1
ATOM 736 O O . LYS A 1 90 ? 15.867 -12.984 -3.801 1 98.75 90 LYS A O 1
ATOM 741 N N . ILE A 1 91 ? 15.266 -14.344 -5.484 1 98.75 91 ILE A N 1
ATOM 742 C CA . ILE A 1 91 ? 13.867 -13.93 -5.422 1 98.75 91 ILE A CA 1
ATOM 743 C C . ILE A 1 91 ? 13.258 -14.383 -4.098 1 98.75 91 ILE A C 1
ATOM 745 O O . ILE A 1 91 ? 12.547 -13.609 -3.443 1 98.75 91 ILE A O 1
ATOM 749 N N . GLN A 1 92 ? 13.547 -15.586 -3.766 1 98.62 92 GLN A N 1
ATOM 750 C CA . GLN A 1 92 ? 13.055 -16.094 -2.49 1 98.62 92 GLN A CA 1
ATOM 751 C C . GLN A 1 92 ? 13.539 -15.227 -1.33 1 98.62 92 GLN A C 1
ATOM 753 O O . GLN A 1 92 ? 12.766 -14.883 -0.438 1 98.62 92 GLN A O 1
ATOM 758 N N . ASN A 1 93 ? 14.812 -14.852 -1.341 1 98.56 93 ASN A N 1
ATOM 759 C CA . ASN A 1 93 ? 15.398 -14.047 -0.281 1 98.56 93 ASN A CA 1
ATOM 760 C C . ASN A 1 93 ? 14.859 -12.617 -0.293 1 98.56 93 ASN A C 1
ATOM 762 O O . ASN A 1 93 ? 14.711 -12 0.76 1 98.56 93 ASN A O 1
ATOM 766 N N . LEU A 1 94 ? 14.578 -12.109 -1.48 1 98.62 94 LEU A N 1
ATOM 767 C CA . LEU A 1 94 ? 13.906 -10.82 -1.594 1 98.62 94 LEU A CA 1
ATOM 768 C C . LEU A 1 94 ? 12.562 -10.844 -0.873 1 98.62 94 LEU A C 1
ATOM 770 O O . LEU A 1 94 ? 12.266 -9.953 -0.076 1 98.62 94 LEU A O 1
ATOM 774 N N . LEU A 1 95 ? 11.797 -11.898 -1.103 1 98.75 95 LEU A N 1
ATOM 775 C CA . LEU A 1 95 ? 10.484 -12.016 -0.476 1 98.75 95 LEU A CA 1
ATOM 776 C C . LEU A 1 95 ? 10.617 -12.18 1.034 1 98.75 95 LEU A C 1
ATOM 778 O O . LEU A 1 95 ? 9.844 -11.594 1.798 1 98.75 95 LEU A O 1
ATOM 782 N N . ASN A 1 96 ? 11.609 -12.898 1.47 1 98.19 96 ASN A N 1
ATOM 783 C CA . ASN A 1 96 ? 11.867 -13.047 2.898 1 98.19 96 ASN A CA 1
ATOM 784 C C . ASN A 1 96 ? 12.195 -11.703 3.547 1 98.19 96 ASN A C 1
ATOM 786 O O . ASN A 1 96 ? 11.773 -11.43 4.672 1 98.19 96 ASN A O 1
ATOM 790 N N . PHE A 1 97 ? 12.945 -10.922 2.848 1 97.56 97 PHE A N 1
ATOM 791 C CA . PHE A 1 97 ? 13.281 -9.594 3.336 1 97.56 97 PHE A CA 1
ATOM 792 C C . PHE A 1 97 ? 12.016 -8.789 3.623 1 97.56 97 PHE A C 1
ATOM 794 O O . PHE A 1 97 ? 11.898 -8.164 4.68 1 97.56 97 PHE A O 1
ATOM 801 N N . TYR A 1 98 ? 11.07 -8.82 2.723 1 97.81 98 TYR A N 1
ATOM 802 C CA . TYR A 1 98 ? 9.852 -8.031 2.883 1 97.81 98 TYR A CA 1
ATOM 803 C C . TYR A 1 98 ? 8.953 -8.641 3.951 1 97.81 98 TYR A C 1
ATOM 805 O O . TYR A 1 98 ? 8.305 -7.91 4.711 1 97.81 98 TYR A O 1
ATOM 813 N N . ILE A 1 99 ? 8.922 -9.953 4.07 1 98.12 99 ILE A N 1
ATOM 814 C CA . ILE A 1 99 ? 8.156 -10.602 5.129 1 98.12 99 ILE A CA 1
ATOM 815 C C . ILE A 1 99 ? 8.75 -10.25 6.488 1 98.12 99 ILE A C 1
ATOM 817 O O . ILE A 1 99 ? 8.016 -9.922 7.426 1 98.12 99 ILE A O 1
ATOM 821 N N . ASP A 1 100 ? 10.055 -10.211 6.57 1 96.38 100 ASP A N 1
ATOM 822 C CA . ASP A 1 100 ? 10.734 -9.883 7.82 1 96.38 100 ASP A CA 1
ATOM 823 C C . ASP A 1 100 ? 10.547 -8.406 8.172 1 96.38 100 ASP A C 1
ATOM 825 O O . ASP A 1 100 ? 10.609 -8.039 9.344 1 96.38 100 ASP A O 1
ATOM 829 N N . SER A 1 101 ? 10.273 -7.625 7.168 1 95.62 101 SER A N 1
ATOM 830 C CA . SER A 1 101 ? 10.148 -6.18 7.344 1 95.62 101 SER A CA 1
ATOM 831 C C . SER A 1 101 ? 8.797 -5.816 7.953 1 95.62 101 SER A C 1
ATOM 833 O O . SER A 1 101 ? 8.547 -4.656 8.281 1 95.62 101 SER A O 1
ATOM 835 N N . VAL A 1 102 ? 7.906 -6.789 8.102 1 95.31 102 VAL A N 1
ATOM 836 C CA . VAL A 1 102 ? 6.598 -6.434 8.633 1 95.31 102 VAL A CA 1
ATOM 837 C C . VAL A 1 102 ? 6.371 -7.156 9.961 1 95.31 102 VAL A C 1
ATOM 839 O O . VAL A 1 102 ? 5.273 -7.109 10.523 1 95.31 102 VAL A O 1
ATOM 842 N N . LYS A 1 103 ? 7.445 -7.793 10.359 1 90.56 103 LYS A N 1
ATOM 843 C CA . LYS A 1 103 ? 7.355 -8.438 11.664 1 90.56 103 LYS A CA 1
ATOM 844 C C . LYS A 1 103 ? 7.539 -7.43 12.789 1 90.56 103 LYS A C 1
ATOM 846 O O . LYS A 1 103 ? 8.336 -6.496 12.672 1 90.56 103 LYS A O 1
ATOM 851 N N . GLU A 1 104 ? 6.832 -7.52 13.805 1 81.88 104 GLU A N 1
ATOM 852 C CA . GLU A 1 104 ? 6.988 -6.809 15.07 1 81.88 104 GLU A CA 1
ATOM 853 C C . GLU A 1 104 ? 7.008 -5.297 14.859 1 81.88 104 GLU A C 1
ATOM 855 O O . GLU A 1 104 ? 6.121 -4.746 14.203 1 81.88 104 GLU A O 1
ATOM 860 N N . LEU A 1 105 ? 7.961 -4.586 15.422 1 79.06 105 LEU A N 1
ATOM 861 C CA . LEU A 1 105 ? 7.984 -3.129 15.477 1 79.06 105 LEU A CA 1
ATOM 862 C C . LEU A 1 105 ? 8.273 -2.535 14.102 1 79.06 105 LEU A C 1
ATOM 864 O O . LEU A 1 105 ? 7.762 -1.464 13.766 1 79.06 105 LEU A O 1
ATOM 868 N N . GLU A 1 106 ? 8.945 -3.318 13.32 1 81.94 106 GLU A N 1
ATOM 869 C CA . GLU A 1 106 ? 9.281 -2.822 11.992 1 81.94 106 GLU A CA 1
ATOM 870 C C . GLU A 1 106 ? 8.023 -2.639 11.141 1 81.94 106 GLU A C 1
ATOM 872 O O . GLU A 1 106 ? 7.914 -1.671 10.391 1 81.94 106 GLU A O 1
ATOM 877 N N . GLY A 1 107 ? 7.125 -3.594 11.32 1 80.19 107 GLY A N 1
ATOM 878 C CA . GLY A 1 107 ? 5.871 -3.496 10.594 1 80.19 107 GLY A CA 1
ATOM 879 C C . GLY A 1 107 ? 5.047 -2.287 10.984 1 80.19 107 GLY A C 1
ATOM 880 O O . GLY A 1 107 ? 4.402 -1.668 10.133 1 80.19 107 GLY A O 1
ATOM 881 N N . LYS A 1 108 ? 5.176 -1.904 12.172 1 81.75 108 LYS A N 1
ATOM 882 C CA . LYS A 1 108 ? 4.414 -0.763 12.672 1 81.75 108 LYS A CA 1
ATOM 883 C C . LYS A 1 108 ? 4.984 0.551 12.148 1 81.75 108 LYS A C 1
ATOM 885 O O . LYS A 1 108 ? 4.242 1.5 11.891 1 81.75 108 LYS A O 1
ATOM 890 N N . LYS A 1 109 ? 6.262 0.612 12.039 1 87.31 109 LYS A N 1
ATOM 891 C CA . LYS A 1 109 ? 6.887 1.833 11.531 1 87.31 109 LYS A CA 1
ATOM 892 C C . LYS A 1 109 ? 6.492 2.092 10.086 1 87.31 109 LYS A C 1
ATOM 894 O O . LYS A 1 109 ? 6.34 3.244 9.672 1 87.31 109 LYS A O 1
ATOM 899 N N . GLY A 1 110 ? 6.309 1.08 9.375 1 89 110 GLY A N 1
ATOM 900 C CA . GLY A 1 110 ? 5.828 1.229 8.016 1 89 110 GLY A CA 1
ATOM 901 C C . GLY A 1 110 ? 6.941 1.452 7.008 1 89 110 GLY A C 1
ATOM 902 O O . GLY A 1 110 ? 8.117 1.341 7.348 1 89 110 GLY A O 1
ATOM 903 N N . CYS A 1 111 ? 6.586 1.671 5.836 1 95.25 111 CYS A N 1
ATOM 904 C CA . CYS A 1 111 ? 7.457 1.854 4.68 1 95.25 111 CYS A CA 1
ATOM 905 C C . CYS A 1 111 ? 7.289 3.248 4.086 1 95.25 111 CYS A C 1
ATOM 907 O O . CYS A 1 111 ? 6.203 3.604 3.623 1 95.25 111 CYS A O 1
ATOM 909 N N . LEU A 1 112 ? 8.352 4.023 3.977 1 96.38 112 LEU A N 1
ATOM 910 C CA . LEU A 1 112 ? 8.25 5.395 3.492 1 96.38 112 LEU A CA 1
ATOM 911 C C . LEU A 1 112 ? 7.883 5.422 2.012 1 96.38 112 LEU A C 1
ATOM 913 O O . LEU A 1 112 ? 7.199 6.344 1.555 1 96.38 112 LEU A O 1
ATOM 917 N N . VAL A 1 113 ? 8.312 4.383 1.288 1 97 113 VAL A N 1
ATOM 918 C CA . VAL A 1 113 ? 7.996 4.332 -0.134 1 97 113 VAL A CA 1
ATOM 919 C C . VAL A 1 113 ? 6.492 4.156 -0.321 1 97 113 VAL A C 1
ATOM 921 O O . VAL A 1 113 ? 5.852 4.93 -1.041 1 97 113 VAL A O 1
ATOM 924 N N . VAL A 1 114 ? 5.906 3.205 0.387 1 96.75 114 VAL A N 1
ATOM 925 C CA . VAL A 1 114 ? 4.477 2.939 0.267 1 96.75 114 VAL A CA 1
ATOM 926 C C . VAL A 1 114 ? 3.684 4.129 0.8 1 96.75 114 VAL A C 1
ATOM 928 O O . VAL A 1 114 ? 2.754 4.605 0.145 1 96.75 114 VAL A O 1
ATOM 931 N N . GLY A 1 115 ? 4.09 4.613 1.954 1 94.31 115 GLY A N 1
ATOM 932 C CA . GLY A 1 115 ? 3.402 5.754 2.539 1 94.31 115 GLY A CA 1
ATOM 933 C C . GLY A 1 115 ? 3.4 6.977 1.639 1 94.31 115 GLY A C 1
ATOM 934 O O . GLY A 1 115 ? 2.391 7.676 1.536 1 94.31 115 GLY A O 1
ATOM 935 N N . SER A 1 116 ? 4.477 7.25 0.962 1 95.19 116 SER A N 1
ATOM 936 C CA . SER A 1 116 ? 4.594 8.414 0.09 1 95.19 116 SER A CA 1
ATOM 937 C C . SER A 1 116 ? 3.885 8.18 -1.24 1 95.19 116 SER A C 1
ATOM 939 O O . SER A 1 116 ? 3.299 9.109 -1.806 1 95.19 116 SER A O 1
ATOM 941 N N . ALA A 1 117 ? 3.898 6.945 -1.724 1 95.06 117 ALA A N 1
ATOM 942 C CA . ALA A 1 117 ? 3.242 6.621 -2.986 1 95.06 117 ALA A CA 1
ATOM 943 C C . ALA A 1 117 ? 1.738 6.867 -2.904 1 95.06 117 ALA A C 1
ATOM 945 O O . ALA A 1 117 ? 1.141 7.41 -3.838 1 95.06 117 ALA A O 1
ATOM 946 N N . ILE A 1 118 ? 1.164 6.516 -1.8 1 92.94 118 ILE A N 1
ATOM 947 C CA . ILE A 1 118 ? -0.282 6.617 -1.639 1 92.94 118 ILE A CA 1
ATOM 948 C C . ILE A 1 118 ? -0.693 8.086 -1.606 1 92.94 118 ILE A C 1
ATOM 950 O O . ILE A 1 118 ? -1.822 8.43 -1.962 1 92.94 118 ILE A O 1
ATOM 954 N N . GLU A 1 119 ? 0.221 8.984 -1.269 1 89.56 119 GLU A N 1
ATOM 955 C CA . GLU A 1 119 ? -0.059 10.414 -1.168 1 89.56 119 GLU A CA 1
ATOM 956 C C . GLU A 1 119 ? 0.629 11.195 -2.285 1 89.56 119 GLU A C 1
ATOM 958 O O . GLU A 1 119 ? 0.868 12.398 -2.158 1 89.56 119 GLU A O 1
ATOM 963 N N . ILE A 1 120 ? 0.966 10.57 -3.311 1 91.69 120 ILE A N 1
ATOM 964 C CA . ILE A 1 120 ? 1.886 11.125 -4.301 1 91.69 120 ILE A CA 1
ATOM 965 C C . ILE A 1 120 ? 1.262 12.352 -4.961 1 91.69 120 ILE A C 1
ATOM 967 O O . ILE A 1 120 ? 1.971 13.289 -5.34 1 91.69 120 ILE A O 1
ATOM 971 N N . GLU A 1 121 ? -0.045 12.445 -4.973 1 88.44 121 GLU A N 1
ATOM 972 C CA . GLU A 1 121 ? -0.745 13.508 -5.684 1 88.44 121 GLU A CA 1
ATOM 973 C C . GLU A 1 121 ? -0.621 14.836 -4.945 1 88.44 121 GLU A C 1
ATOM 975 O O . GLU A 1 121 ? -0.852 15.898 -5.527 1 88.44 121 GLU A O 1
ATOM 980 N N . VAL A 1 122 ? -0.261 14.883 -3.676 1 88.31 122 VAL A N 1
ATOM 981 C CA . VAL A 1 122 ? -0.245 16.109 -2.898 1 88.31 122 VAL A CA 1
ATOM 982 C C . VAL A 1 122 ? 1.191 16.469 -2.516 1 88.31 122 VAL A C 1
ATOM 984 O O . VAL A 1 122 ? 1.422 17.359 -1.699 1 88.31 122 VAL A O 1
ATOM 987 N N . LEU A 1 123 ? 2.123 15.719 -3.066 1 90.31 123 LEU A N 1
ATOM 988 C CA . LEU A 1 123 ? 3.529 16.016 -2.818 1 90.31 123 LEU A CA 1
ATOM 989 C C . LEU A 1 123 ? 4.102 16.906 -3.912 1 90.31 123 LEU A C 1
ATOM 991 O O . LEU A 1 123 ? 3.514 17.031 -4.992 1 90.31 123 LEU A O 1
ATOM 995 N N . ASN A 1 124 ? 5.199 17.594 -3.605 1 91.5 124 ASN A N 1
ATOM 996 C CA . ASN A 1 124 ? 5.82 18.438 -4.617 1 91.5 124 ASN A CA 1
ATOM 997 C C . ASN A 1 124 ? 6.5 17.609 -5.703 1 91.5 124 ASN A C 1
ATOM 999 O O . ASN A 1 124 ? 6.648 16.406 -5.566 1 91.5 124 ASN A O 1
ATOM 1003 N N . HIS A 1 125 ? 6.863 18.25 -6.723 1 94.06 125 HIS A N 1
ATOM 1004 C CA . HIS A 1 125 ? 7.383 17.594 -7.914 1 94.06 125 HIS A CA 1
ATOM 1005 C C . HIS A 1 125 ? 8.656 16.812 -7.605 1 94.06 125 HIS A C 1
ATOM 1007 O O . HIS A 1 125 ? 8.844 15.695 -8.109 1 94.06 125 HIS A O 1
ATOM 1013 N N . GLU A 1 126 ? 9.438 17.344 -6.797 1 94.06 126 GLU A N 1
ATOM 1014 C CA . GLU A 1 126 ? 10.711 16.703 -6.457 1 94.06 126 GLU A CA 1
ATOM 1015 C C . GLU A 1 126 ? 10.484 15.383 -5.727 1 94.06 126 GLU A C 1
ATOM 1017 O O . GLU A 1 126 ? 11.086 14.367 -6.07 1 94.06 126 GLU A O 1
ATOM 1022 N N . LEU A 1 127 ? 9.648 15.414 -4.758 1 93.94 127 LEU A N 1
ATOM 1023 C CA . LEU A 1 127 ? 9.336 14.211 -3.996 1 93.94 127 LEU A CA 1
ATOM 1024 C C . LEU A 1 127 ? 8.609 13.188 -4.867 1 93.94 127 LEU A C 1
ATOM 1026 O O . LEU A 1 127 ? 8.875 11.992 -4.781 1 93.94 127 LEU A O 1
ATOM 1030 N N . THR A 1 128 ? 7.727 13.688 -5.723 1 95.31 128 THR A N 1
ATOM 1031 C CA . THR A 1 128 ? 7.016 12.82 -6.652 1 95.31 128 THR A CA 1
ATOM 1032 C C . THR A 1 128 ? 8 12.047 -7.531 1 95.31 128 THR A C 1
ATOM 1034 O O . THR A 1 128 ? 7.891 10.828 -7.672 1 95.31 128 THR A O 1
ATOM 1037 N N . LYS A 1 129 ? 8.984 12.695 -8.023 1 96.69 129 LYS A N 1
ATOM 1038 C CA . LYS A 1 129 ? 9.984 12.07 -8.875 1 96.69 129 LYS A CA 1
ATOM 1039 C C . LYS A 1 129 ? 10.805 11.039 -8.094 1 96.69 129 LYS A C 1
ATOM 1041 O O . LYS A 1 129 ? 11.133 9.969 -8.617 1 96.69 129 LYS A O 1
ATOM 1046 N N . ALA A 1 130 ? 11.102 11.367 -6.863 1 96.25 130 ALA A N 1
ATOM 1047 C CA . ALA A 1 130 ? 11.891 10.461 -6.027 1 96.25 130 ALA A CA 1
ATOM 1048 C C . ALA A 1 130 ? 11.117 9.18 -5.738 1 96.25 130 ALA A C 1
ATOM 1050 O O . ALA A 1 130 ? 11.688 8.086 -5.75 1 96.25 130 ALA A O 1
ATOM 1051 N N . ILE A 1 131 ? 9.852 9.336 -5.516 1 96.75 131 ILE A N 1
ATOM 1052 C CA . ILE A 1 131 ? 9 8.188 -5.223 1 96.75 131 ILE A CA 1
ATOM 1053 C C . ILE A 1 131 ? 8.867 7.312 -6.465 1 96.75 131 ILE A C 1
ATOM 1055 O O . ILE A 1 131 ? 9.023 6.09 -6.391 1 96.75 131 ILE A O 1
ATOM 1059 N N . GLU A 1 132 ? 8.602 7.934 -7.598 1 97.5 132 GLU A N 1
ATOM 1060 C CA . GLU A 1 132 ? 8.516 7.199 -8.852 1 97.5 132 GLU A CA 1
ATOM 1061 C C . GLU A 1 132 ? 9.82 6.465 -9.156 1 97.5 132 GLU A C 1
ATOM 1063 O O . GLU A 1 132 ? 9.805 5.312 -9.594 1 97.5 132 GLU A O 1
ATOM 1068 N N . PHE A 1 133 ? 10.867 7.133 -8.914 1 97.56 133 PHE A N 1
ATOM 1069 C CA . PHE A 1 133 ? 12.18 6.531 -9.125 1 97.56 133 PHE A CA 1
ATOM 1070 C C . PHE A 1 133 ? 12.375 5.32 -8.219 1 97.56 133 PHE A C 1
ATOM 1072 O O . PHE A 1 133 ? 12.867 4.281 -8.664 1 97.56 133 PHE A O 1
ATOM 1079 N N . ALA A 1 134 ? 12.023 5.441 -6.961 1 97.75 134 ALA A N 1
ATOM 1080 C CA . ALA A 1 134 ? 12.18 4.355 -6 1 97.75 134 ALA A CA 1
ATOM 1081 C C . ALA A 1 134 ? 11.367 3.135 -6.418 1 97.75 134 ALA A C 1
ATOM 1083 O O . ALA A 1 134 ? 11.867 2.006 -6.387 1 97.75 134 ALA A O 1
ATOM 1084 N N . LEU A 1 135 ? 10.125 3.338 -6.848 1 98.44 135 LEU A N 1
ATOM 1085 C CA . LEU A 1 135 ? 9.266 2.248 -7.293 1 98.44 135 LEU A CA 1
ATOM 1086 C C . LEU A 1 135 ? 9.828 1.595 -8.555 1 98.44 135 LEU A C 1
ATOM 1088 O O . LEU A 1 135 ? 9.875 0.366 -8.656 1 98.44 135 LEU A O 1
ATOM 1092 N N . ASN A 1 136 ? 10.297 2.42 -9.453 1 98.44 136 ASN A N 1
ATOM 1093 C CA . ASN A 1 136 ? 10.875 1.899 -10.688 1 98.44 136 ASN A CA 1
ATOM 1094 C C . ASN A 1 136 ? 12.172 1.139 -10.43 1 98.44 136 ASN A C 1
ATOM 1096 O O . ASN A 1 136 ? 12.461 0.151 -11.102 1 98.44 136 ASN A O 1
ATOM 1100 N N . LYS A 1 137 ? 12.883 1.632 -9.531 1 98.06 137 LYS A N 1
ATOM 1101 C CA . LYS A 1 137 ? 14.117 0.94 -9.172 1 98.06 137 LYS A CA 1
ATOM 1102 C C . LYS A 1 137 ? 13.82 -0.427 -8.562 1 98.06 137 LYS A C 1
ATOM 1104 O O . LYS A 1 137 ? 14.516 -1.404 -8.852 1 98.06 137 LYS A O 1
ATOM 1109 N N . ASN A 1 138 ? 12.812 -0.533 -7.676 1 98.31 138 ASN A N 1
ATOM 1110 C CA . ASN A 1 138 ? 12.375 -1.82 -7.141 1 98.31 138 ASN A CA 1
ATOM 1111 C C . ASN A 1 138 ? 11.977 -2.783 -8.258 1 98.31 138 ASN A C 1
ATOM 1113 O O . ASN A 1 138 ? 12.422 -3.932 -8.281 1 98.31 138 ASN A O 1
ATOM 1117 N N . LEU A 1 139 ? 11.227 -2.26 -9.195 1 98.69 139 LEU A N 1
ATOM 1118 C CA . LEU A 1 139 ? 10.781 -3.061 -10.328 1 98.69 139 LEU A CA 1
ATOM 1119 C C . LEU A 1 139 ? 11.969 -3.545 -11.156 1 98.69 139 LEU A C 1
ATOM 1121 O O . LEU A 1 139 ? 12.055 -4.727 -11.492 1 98.69 139 LEU A O 1
ATOM 1125 N N . SER A 1 140 ? 12.898 -2.654 -11.438 1 98.56 140 SER A N 1
ATOM 1126 C CA . SER A 1 140 ? 14.078 -2.979 -12.234 1 98.56 140 SER A CA 1
ATOM 1127 C C . SER A 1 140 ? 14.945 -4.02 -11.531 1 98.56 140 SER A C 1
ATOM 1129 O O . SER A 1 140 ? 15.5 -4.91 -12.188 1 98.56 140 SER A O 1
ATOM 1131 N N . ASN A 1 141 ? 15.062 -3.887 -10.234 1 98.31 141 ASN A N 1
ATOM 1132 C CA . ASN A 1 141 ? 15.828 -4.863 -9.461 1 98.31 141 ASN A CA 1
ATOM 1133 C C . ASN A 1 141 ? 15.195 -6.25 -9.531 1 98.31 141 ASN A C 1
ATOM 1135 O O . ASN A 1 141 ? 15.891 -7.246 -9.727 1 98.31 141 ASN A O 1
ATOM 1139 N N . ILE A 1 142 ? 13.93 -6.34 -9.414 1 98.81 142 ILE A N 1
ATOM 1140 C CA . ILE A 1 142 ? 13.219 -7.613 -9.484 1 98.81 142 ILE A CA 1
ATOM 1141 C C . ILE A 1 142 ? 13.398 -8.227 -10.867 1 98.81 142 ILE A C 1
ATOM 1143 O O . ILE A 1 142 ? 13.672 -9.422 -10.992 1 98.81 142 ILE A O 1
ATOM 1147 N N . LYS A 1 143 ? 13.273 -7.414 -11.891 1 98.81 143 LYS A N 1
ATOM 1148 C CA . LYS A 1 143 ? 13.484 -7.895 -13.25 1 98.81 143 LYS A CA 1
ATOM 1149 C C . LYS A 1 143 ? 14.875 -8.508 -13.406 1 98.81 143 LYS A C 1
ATOM 1151 O O . LYS A 1 143 ? 15.016 -9.594 -13.984 1 98.81 143 LYS A O 1
ATOM 1156 N N . LYS A 1 144 ? 15.805 -7.824 -12.898 1 98.69 144 LYS A N 1
ATOM 1157 C CA 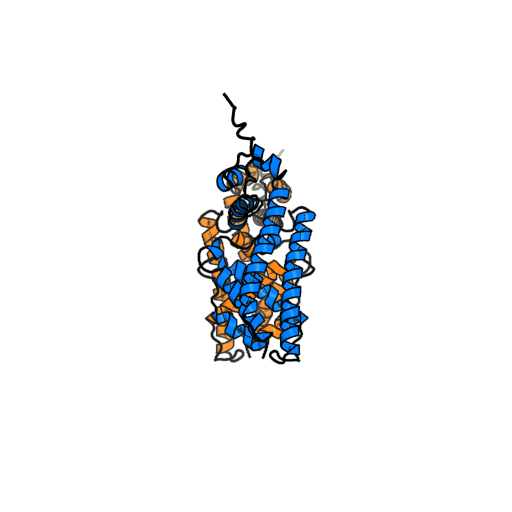. LYS A 1 144 ? 17.188 -8.297 -12.992 1 98.69 144 LYS A CA 1
ATOM 1158 C C . LYS A 1 144 ? 17.344 -9.648 -12.305 1 98.69 144 LYS A C 1
ATOM 1160 O O . LYS A 1 144 ? 18.031 -10.531 -12.828 1 98.69 144 LYS A O 1
ATOM 1165 N N . LEU A 1 145 ? 16.75 -9.844 -11.164 1 98.69 145 LEU A N 1
ATOM 1166 C CA . LEU A 1 145 ? 16.844 -11.109 -10.438 1 98.69 145 LEU A CA 1
ATOM 1167 C C . LEU A 1 145 ? 16.188 -12.234 -11.219 1 98.69 145 LEU A C 1
ATOM 1169 O O . LEU A 1 145 ? 16.703 -13.352 -11.266 1 98.69 145 LEU A O 1
ATOM 1173 N N . ILE A 1 146 ? 15.039 -11.977 -11.836 1 98.81 146 ILE A N 1
ATOM 1174 C CA . ILE A 1 146 ? 14.352 -12.977 -12.641 1 98.81 146 ILE A CA 1
ATOM 1175 C C . ILE A 1 146 ? 15.219 -13.352 -13.844 1 98.81 146 ILE A C 1
ATOM 1177 O O . ILE A 1 146 ? 15.375 -14.539 -14.156 1 98.81 146 ILE A O 1
ATOM 1181 N N . GLU A 1 147 ? 15.828 -12.336 -14.453 1 98.81 147 GLU A N 1
ATOM 1182 C CA . GLU A 1 147 ? 16.703 -12.578 -15.594 1 98.81 147 GLU A CA 1
ATOM 1183 C C . GLU A 1 147 ? 17.906 -13.422 -15.195 1 98.81 147 GLU A C 1
ATOM 1185 O O . GLU A 1 147 ? 18.344 -14.305 -15.938 1 98.81 147 GLU A O 1
ATOM 1190 N N . GLU A 1 148 ? 18.453 -13.156 -14.07 1 98.44 148 GLU A N 1
ATOM 1191 C CA . GLU A 1 148 ? 19.547 -13.961 -13.547 1 98.44 148 GLU A CA 1
ATOM 1192 C C . GLU A 1 148 ? 19.125 -15.422 -13.367 1 98.44 148 GLU A C 1
ATOM 1194 O O . GLU A 1 148 ? 19.891 -16.328 -13.695 1 98.44 148 GLU A O 1
ATOM 1199 N N . GLY A 1 149 ? 17.938 -15.625 -12.82 1 98.75 149 GLY A N 1
ATOM 1200 C CA . GLY A 1 149 ? 17.422 -16.969 -12.656 1 98.75 149 GLY A CA 1
ATOM 1201 C C . GLY A 1 149 ? 17.219 -17.703 -13.977 1 98.75 149 GLY A C 1
ATOM 1202 O O . GLY A 1 149 ? 17.484 -18.891 -14.078 1 98.75 149 GLY A O 1
ATOM 1203 N N . LYS A 1 150 ? 16.797 -17.016 -14.977 1 98.56 150 LYS A N 1
ATOM 1204 C CA . LYS A 1 150 ? 16.688 -17.594 -16.312 1 98.56 150 LYS A CA 1
ATOM 1205 C C . LYS A 1 150 ? 18.062 -17.953 -16.875 1 98.56 150 LYS A C 1
ATOM 1207 O O . LYS A 1 150 ? 18.25 -19.047 -17.406 1 98.56 150 LYS A O 1
ATOM 1212 N N . ALA A 1 151 ? 19 -17.047 -16.688 1 98.38 151 ALA A N 1
ATOM 1213 C CA . ALA A 1 151 ? 20.344 -17.25 -17.203 1 98.38 151 ALA A CA 1
ATOM 1214 C C . ALA A 1 151 ? 21.016 -18.438 -16.531 1 98.38 151 ALA A C 1
ATOM 1216 O O . ALA A 1 151 ? 21.734 -19.203 -17.188 1 98.38 151 ALA A O 1
ATOM 1217 N N . ASP A 1 152 ? 20.766 -18.672 -15.234 1 98.25 152 ASP A N 1
ATOM 1218 C CA . ASP A 1 152 ? 21.453 -19.734 -14.523 1 98.25 152 ASP A CA 1
ATOM 1219 C C . ASP A 1 152 ? 20.641 -21.031 -14.531 1 98.25 152 ASP A C 1
ATOM 1221 O O . ASP A 1 152 ? 21.047 -22.047 -13.961 1 98.25 152 ASP A O 1
ATOM 1225 N N . GLY A 1 153 ? 19.406 -20.906 -15.07 1 98.31 153 GLY A N 1
ATOM 1226 C CA . GLY A 1 153 ? 18.578 -22.094 -15.281 1 98.31 153 GLY A CA 1
ATOM 1227 C C . GLY A 1 153 ? 17.688 -22.422 -14.102 1 98.31 153 GLY A C 1
ATOM 1228 O O . GLY A 1 153 ? 16.922 -23.375 -14.148 1 98.31 153 GLY A O 1
ATOM 1229 N N . SER A 1 154 ? 17.688 -21.562 -13.055 1 98.5 154 SER A N 1
ATOM 1230 C CA . SER A 1 154 ? 16.922 -21.844 -11.844 1 98.5 154 SER A CA 1
ATOM 1231 C C . SER A 1 154 ? 15.469 -21.391 -11.984 1 98.5 154 SER A C 1
ATOM 1233 O O . SER A 1 154 ? 14.609 -21.781 -11.18 1 98.5 154 SER A O 1
ATOM 1235 N N . ILE A 1 155 ? 15.156 -20.578 -13.016 1 98.5 155 ILE A N 1
ATOM 1236 C CA . ILE A 1 155 ? 13.805 -20.109 -13.281 1 98.5 155 ILE A CA 1
ATOM 1237 C C . ILE A 1 155 ? 13.375 -20.547 -14.68 1 98.5 155 ILE A C 1
ATOM 1239 O O . ILE A 1 155 ? 14.18 -20.547 -15.609 1 98.5 155 ILE A O 1
ATOM 1243 N N . ASN A 1 156 ? 12.094 -20.922 -14.758 1 97.69 156 ASN A N 1
ATOM 1244 C CA . ASN A 1 156 ? 11.508 -21.359 -16.016 1 97.69 156 ASN A CA 1
ATOM 1245 C C . ASN A 1 156 ? 11.789 -20.359 -17.141 1 97.69 156 ASN A C 1
ATOM 1247 O O . ASN A 1 156 ? 11.461 -19.188 -17.031 1 97.69 156 ASN A O 1
ATOM 1251 N N . GLN A 1 157 ? 12.219 -20.812 -18.297 1 97.56 157 GLN A N 1
ATOM 1252 C CA . GLN A 1 157 ? 12.617 -19.984 -19.422 1 97.56 157 GLN A CA 1
ATOM 1253 C C . GLN A 1 157 ? 11.406 -19.359 -20.109 1 97.56 157 GLN A C 1
ATOM 1255 O O . GLN A 1 157 ? 11.531 -18.344 -20.797 1 97.56 157 GLN A O 1
ATOM 1260 N N . GLU A 1 158 ? 10.258 -19.891 -19.906 1 97.31 158 GLU A N 1
ATOM 1261 C CA . GLU A 1 158 ? 9.062 -19.422 -20.594 1 97.31 158 GLU A CA 1
ATOM 1262 C C . GLU A 1 158 ? 8.375 -18.312 -19.812 1 97.31 158 GLU A C 1
ATOM 1264 O O . GLU A 1 158 ? 7.43 -17.688 -20.312 1 97.31 158 GLU A O 1
ATOM 1269 N N . LEU A 1 159 ? 8.922 -18.109 -18.641 1 98.06 159 LEU A N 1
ATOM 1270 C CA . LEU A 1 159 ? 8.328 -17.078 -17.797 1 98.06 159 LEU A CA 1
ATOM 1271 C C . LEU A 1 159 ? 8.508 -15.695 -18.406 1 98.06 159 LEU A C 1
ATOM 1273 O O . LEU A 1 159 ? 9.609 -15.336 -18.828 1 98.06 159 LEU A O 1
ATOM 1277 N N . ASN A 1 160 ? 7.434 -14.945 -18.547 1 98.31 160 ASN A N 1
ATOM 1278 C CA . ASN A 1 160 ? 7.527 -13.547 -18.969 1 98.31 160 ASN A CA 1
ATOM 1279 C C . ASN A 1 160 ? 8.094 -12.664 -17.859 1 98.31 160 ASN A C 1
ATOM 1281 O O . ASN A 1 160 ? 7.457 -12.469 -16.828 1 98.31 160 ASN A O 1
ATOM 1285 N N . VAL A 1 161 ? 9.234 -12.047 -18.109 1 98.62 161 VAL A N 1
ATOM 1286 C CA . VAL A 1 161 ? 9.984 -11.336 -17.094 1 98.62 161 VAL A CA 1
ATOM 1287 C C . VAL A 1 161 ? 9.188 -10.117 -16.625 1 98.62 161 VAL A C 1
ATOM 1289 O O . VAL A 1 161 ? 9.047 -9.891 -15.414 1 98.62 161 VAL A O 1
ATOM 1292 N N . ASP A 1 162 ? 8.609 -9.305 -17.516 1 98.38 162 ASP A N 1
ATOM 1293 C CA . ASP A 1 162 ? 7.875 -8.094 -17.172 1 98.38 162 ASP A CA 1
ATOM 1294 C C . ASP A 1 162 ? 6.629 -8.43 -16.359 1 98.38 162 ASP A C 1
ATOM 1296 O O . ASP A 1 162 ? 6.336 -7.758 -15.359 1 98.38 162 ASP A O 1
ATOM 1300 N N . GLN A 1 163 ? 6.016 -9.461 -16.797 1 98.38 163 GLN A N 1
ATOM 1301 C CA . GLN A 1 163 ? 4.805 -9.906 -16.109 1 98.38 163 GLN A CA 1
ATOM 1302 C C . GLN A 1 163 ? 5.117 -10.375 -14.695 1 98.38 163 GLN A C 1
ATOM 1304 O O . GLN A 1 163 ? 4.453 -9.953 -13.742 1 98.38 163 GLN A O 1
ATOM 1309 N N . ALA A 1 164 ? 6.121 -11.18 -14.578 1 98.75 164 ALA A N 1
ATOM 1310 C CA . ALA A 1 164 ? 6.508 -11.727 -13.281 1 98.75 164 ALA A CA 1
ATOM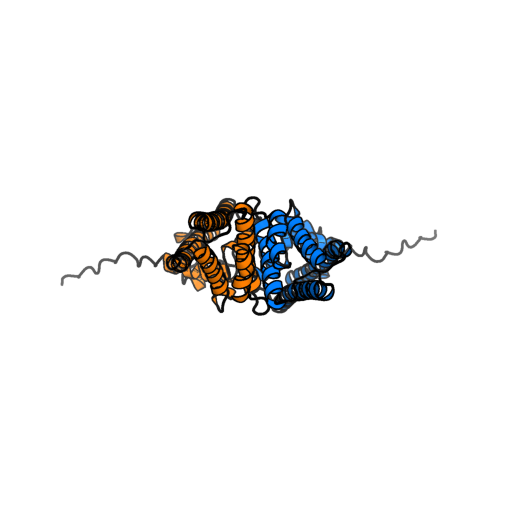 1311 C C . ALA A 1 164 ? 7.02 -10.625 -12.352 1 98.75 164 ALA A C 1
ATOM 1313 O O . ALA A 1 164 ? 6.723 -10.625 -11.156 1 98.75 164 ALA A O 1
ATOM 1314 N N . ALA A 1 165 ? 7.746 -9.688 -12.898 1 98.88 165 ALA A N 1
ATOM 1315 C CA . ALA A 1 165 ? 8.289 -8.594 -12.094 1 98.88 165 ALA A CA 1
ATOM 1316 C C . ALA A 1 165 ? 7.18 -7.688 -11.578 1 98.88 165 ALA A C 1
ATOM 1318 O O . ALA A 1 165 ? 7.195 -7.277 -10.414 1 98.88 165 ALA A O 1
ATOM 1319 N N . SER A 1 166 ? 6.238 -7.383 -12.43 1 98.81 166 SER A N 1
ATOM 1320 C CA . SER A 1 166 ? 5.098 -6.562 -12.023 1 98.81 166 SER A CA 1
ATOM 1321 C C . SER A 1 166 ? 4.301 -7.234 -10.914 1 98.81 166 SER A C 1
ATOM 1323 O O . SER A 1 166 ? 3.908 -6.586 -9.938 1 98.81 166 SER A O 1
ATOM 1325 N N . LEU A 1 167 ? 4.121 -8.508 -11.062 1 98.88 167 LEU A N 1
ATOM 1326 C CA . LEU A 1 167 ? 3.412 -9.289 -10.055 1 98.88 167 LEU A CA 1
ATOM 1327 C C . LEU A 1 167 ? 4.141 -9.242 -8.719 1 98.88 167 LEU A C 1
ATOM 1329 O O . LEU A 1 167 ? 3.529 -8.977 -7.684 1 98.88 167 LEU A O 1
ATOM 1333 N N . LEU A 1 168 ? 5.445 -9.453 -8.734 1 98.94 168 LEU A N 1
ATOM 1334 C CA . LEU A 1 168 ? 6.227 -9.469 -7.5 1 98.94 168 LEU A CA 1
ATOM 1335 C C . LEU A 1 168 ? 6.293 -8.078 -6.879 1 98.94 168 LEU A C 1
ATOM 1337 O O . LEU A 1 168 ? 6.293 -7.945 -5.652 1 98.94 168 LEU A O 1
ATOM 1341 N N . LEU A 1 169 ? 6.344 -7.035 -7.727 1 98.88 169 LEU A N 1
ATOM 1342 C CA . LEU A 1 169 ? 6.309 -5.68 -7.184 1 98.88 169 LEU A CA 1
ATOM 1343 C C . LEU A 1 169 ? 5.016 -5.434 -6.414 1 98.88 169 LEU A C 1
ATOM 1345 O O . LEU A 1 169 ? 5.047 -4.957 -5.277 1 98.88 169 LEU A O 1
ATOM 1349 N N . CYS A 1 170 ? 3.891 -5.785 -7.008 1 98.88 170 CYS A N 1
ATOM 1350 C CA . CYS A 1 170 ? 2.611 -5.633 -6.324 1 98.88 170 CYS A CA 1
ATOM 1351 C C . CYS A 1 170 ? 2.596 -6.418 -5.02 1 98.88 170 CYS A C 1
ATOM 1353 O O . CYS A 1 170 ? 2.125 -5.922 -3.994 1 98.88 170 CYS A O 1
ATOM 1355 N N . LEU A 1 171 ? 3.16 -7.594 -5.07 1 98.88 171 LEU A N 1
ATOM 1356 C CA . LEU A 1 171 ? 3.15 -8.445 -3.887 1 98.88 171 LEU A CA 1
ATOM 1357 C C . LEU A 1 171 ? 3.936 -7.805 -2.748 1 98.88 171 LEU A C 1
ATOM 1359 O O . LEU A 1 171 ? 3.439 -7.703 -1.624 1 98.88 171 LEU A O 1
ATOM 1363 N N . VAL A 1 172 ? 5.148 -7.332 -3 1 98.62 172 VAL A N 1
ATOM 1364 C CA . VAL A 1 172 ? 5.988 -6.82 -1.924 1 98.62 172 VAL A CA 1
ATOM 1365 C C . VAL A 1 172 ? 5.41 -5.512 -1.393 1 98.62 172 VAL A C 1
ATOM 1367 O O . VAL A 1 172 ? 5.477 -5.238 -0.192 1 98.62 172 VAL A O 1
ATOM 1370 N N . LEU A 1 173 ? 4.82 -4.695 -2.279 1 98.44 173 LEU A N 1
ATOM 1371 C CA . LEU A 1 173 ? 4.129 -3.496 -1.814 1 98.44 173 LEU A CA 1
ATOM 1372 C C . LEU A 1 173 ? 2.945 -3.861 -0.927 1 98.44 173 LEU A C 1
ATOM 1374 O O . LEU A 1 173 ? 2.729 -3.238 0.115 1 98.44 173 LEU A O 1
ATOM 1378 N N . GLY A 1 174 ? 2.217 -4.879 -1.312 1 98.56 174 GLY A N 1
ATOM 1379 C CA . GLY A 1 174 ? 1.059 -5.32 -0.551 1 98.56 174 GLY A CA 1
ATOM 1380 C C . GLY A 1 174 ? 1.422 -5.918 0.796 1 98.56 174 GLY A C 1
ATOM 1381 O O . GLY A 1 174 ? 0.668 -5.785 1.763 1 98.56 174 GLY A O 1
ATOM 1382 N N . ILE A 1 175 ? 2.572 -6.586 0.868 1 98.44 175 ILE A N 1
ATOM 1383 C CA . ILE A 1 175 ? 3.072 -7.117 2.131 1 98.44 175 ILE A CA 1
ATOM 1384 C C . ILE A 1 175 ? 3.242 -5.984 3.139 1 98.44 175 ILE A C 1
ATOM 1386 O O . ILE A 1 175 ? 2.855 -6.117 4.301 1 98.44 175 ILE A O 1
ATOM 1390 N N . ARG A 1 176 ? 3.73 -4.859 2.666 1 97.25 176 ARG A N 1
ATOM 1391 C CA . ARG A 1 176 ? 3.971 -3.723 3.547 1 97.25 176 ARG A CA 1
ATOM 1392 C C . ARG A 1 176 ? 2.656 -3.125 4.039 1 97.25 176 ARG A C 1
ATOM 1394 O O . ARG A 1 176 ? 2.57 -2.65 5.176 1 97.25 176 ARG A O 1
ATOM 1401 N N . VAL A 1 177 ? 1.62 -3.131 3.234 1 97.12 177 VAL A N 1
ATOM 1402 C CA . VAL A 1 177 ? 0.317 -2.605 3.629 1 97.12 177 VAL A CA 1
ATOM 1403 C C . VAL A 1 177 ? -0.364 -3.58 4.586 1 97.12 177 VAL A C 1
ATOM 1405 O O . VAL A 1 177 ? -0.795 -3.191 5.676 1 97.12 177 VAL A O 1
ATOM 1408 N N . ALA A 1 178 ? -0.404 -4.855 4.188 1 97.38 178 ALA A N 1
ATOM 1409 C CA . ALA A 1 178 ? -1.075 -5.879 4.988 1 97.38 178 ALA A CA 1
ATOM 1410 C C . ALA A 1 178 ? -0.404 -6.035 6.348 1 97.38 178 ALA A C 1
ATOM 1412 O O . ALA A 1 178 ? -1.056 -6.398 7.332 1 97.38 178 ALA A O 1
ATOM 1413 N N . GLY A 1 179 ? 0.861 -5.734 6.387 1 95.94 179 GLY A N 1
ATOM 1414 C CA . GLY A 1 179 ? 1.646 -5.918 7.594 1 95.94 179 GLY A CA 1
ATOM 1415 C C . GLY A 1 179 ? 1.394 -4.844 8.641 1 95.94 179 GLY A C 1
ATOM 1416 O O . GLY A 1 179 ? 1.875 -4.941 9.766 1 95.94 179 GLY A O 1
ATOM 1417 N N . LYS A 1 180 ? 0.599 -3.82 8.289 1 93.88 180 LYS A N 1
ATOM 1418 C CA . LYS A 1 180 ? 0.327 -2.732 9.219 1 93.88 180 LYS A CA 1
ATOM 1419 C C . LYS A 1 180 ? -0.6 -3.189 10.344 1 93.88 180 LYS A C 1
ATOM 1421 O O . LYS A 1 180 ? -0.657 -2.561 11.406 1 93.88 180 LYS A O 1
ATOM 1426 N N . THR A 1 181 ? -1.314 -4.195 10.062 1 92.25 181 THR A N 1
ATOM 1427 C CA . THR A 1 181 ? -2.189 -4.754 11.086 1 92.25 181 THR A CA 1
ATOM 1428 C C . THR A 1 181 ? -1.842 -6.215 11.359 1 92.25 181 THR A C 1
ATOM 1430 O O . THR A 1 181 ? -1.496 -6.957 10.438 1 92.25 181 THR A O 1
ATOM 1433 N N . SER A 1 182 ? -1.975 -6.602 12.602 1 91.75 182 SER A N 1
ATOM 1434 C CA . SER A 1 182 ? -1.576 -7.941 13.008 1 91.75 182 SER A CA 1
ATOM 1435 C C . SER A 1 182 ? -2.471 -9 12.375 1 91.75 182 SER A C 1
ATOM 1437 O O . SER A 1 182 ? -2.006 -10.086 12.023 1 91.75 182 SER A O 1
ATOM 1439 N N . SER A 1 183 ? -3.684 -8.703 12.172 1 93.19 183 SER A N 1
ATOM 1440 C CA . SER A 1 183 ? -4.664 -9.688 11.734 1 93.19 183 SER A CA 1
ATOM 1441 C C . SER A 1 183 ? -4.48 -10.047 10.266 1 93.19 183 SER A C 1
ATOM 1443 O O . SER A 1 183 ? -4.914 -11.109 9.812 1 93.19 183 SER A O 1
ATOM 1445 N N . THR A 1 184 ? -3.783 -9.211 9.469 1 96.62 184 THR A N 1
ATOM 1446 C CA . THR A 1 184 ? -3.613 -9.469 8.047 1 96.62 184 THR A CA 1
ATOM 1447 C C . THR A 1 184 ? -2.137 -9.641 7.699 1 96.62 184 THR A C 1
ATOM 1449 O O . THR A 1 184 ? -1.782 -9.797 6.531 1 96.62 184 THR A O 1
ATOM 1452 N N . ARG A 1 185 ? -1.284 -9.555 8.719 1 96.62 185 ARG A N 1
ATOM 1453 C CA . ARG A 1 185 ? 0.153 -9.68 8.5 1 96.62 185 ARG A CA 1
ATOM 1454 C C . ARG A 1 185 ? 0.491 -11.031 7.863 1 96.62 185 ARG A C 1
ATOM 1456 O O . ARG A 1 185 ? 0.158 -12.078 8.414 1 96.62 185 ARG A O 1
ATOM 1463 N N . PRO A 1 186 ? 1.142 -10.961 6.691 1 97.25 186 PRO A N 1
ATOM 1464 C CA . PRO A 1 186 ? 1.496 -12.234 6.066 1 97.25 186 PRO A CA 1
ATOM 1465 C C . PRO A 1 186 ? 2.682 -12.914 6.746 1 97.25 186 PRO A C 1
ATOM 1467 O O . PRO A 1 186 ? 3.469 -12.258 7.43 1 97.25 186 PRO A O 1
ATOM 1470 N N . ASN A 1 187 ? 2.734 -14.164 6.637 1 95.75 187 ASN A N 1
ATOM 1471 C CA . ASN A 1 187 ? 3.914 -14.914 7.066 1 95.75 187 ASN A CA 1
ATOM 1472 C C . ASN A 1 187 ? 4.629 -15.562 5.883 1 95.75 187 ASN A C 1
ATOM 1474 O O . ASN A 1 187 ? 4.223 -15.383 4.734 1 95.75 187 ASN A O 1
ATOM 1478 N N . ASP A 1 188 ? 5.641 -16.312 6.18 1 96.06 188 ASP A N 1
ATOM 1479 C CA . ASP A 1 188 ? 6.539 -16.766 5.129 1 96.06 188 ASP A CA 1
ATOM 1480 C C . ASP A 1 188 ? 5.895 -17.891 4.312 1 96.06 188 ASP A C 1
ATOM 1482 O O . ASP A 1 188 ? 6.418 -18.281 3.268 1 96.06 188 ASP A O 1
ATOM 1486 N N . SER A 1 189 ? 4.715 -18.328 4.656 1 97.06 189 SER A N 1
ATOM 1487 C CA . SER A 1 189 ? 4.051 -19.406 3.924 1 97.06 189 SER A CA 1
ATOM 1488 C C . SER A 1 189 ? 3.672 -18.969 2.516 1 97.06 189 SER A C 1
ATOM 1490 O O . SER A 1 189 ? 3.598 -19.781 1.599 1 97.06 189 SER A O 1
ATOM 1492 N N . ILE A 1 190 ? 3.482 -17.688 2.322 1 98.31 190 ILE A N 1
ATOM 1493 C CA . ILE A 1 190 ? 3.062 -17.219 1.002 1 98.31 190 ILE A CA 1
ATOM 1494 C C . ILE A 1 190 ? 4.23 -17.328 0.023 1 98.31 190 ILE A C 1
ATOM 1496 O O . ILE A 1 190 ? 4.023 -17.375 -1.192 1 98.31 190 ILE A O 1
ATOM 1500 N N . ILE A 1 191 ? 5.418 -17.359 0.603 1 98.56 191 ILE A N 1
ATOM 1501 C CA . ILE A 1 191 ? 6.609 -17.391 -0.242 1 98.56 191 ILE A CA 1
ATOM 1502 C C . ILE A 1 191 ? 6.66 -18.734 -0.99 1 98.56 191 ILE A C 1
ATOM 1504 O O . ILE A 1 191 ? 6.855 -18.75 -2.207 1 98.56 191 ILE A O 1
ATOM 1508 N N . SER A 1 192 ? 6.418 -19.859 -0.261 1 97.56 192 SER A N 1
ATOM 1509 C CA . SER A 1 192 ? 6.449 -21.156 -0.908 1 97.56 192 SER A CA 1
ATOM 1510 C C . SER A 1 192 ? 5.406 -21.25 -2.016 1 97.56 192 SER A C 1
ATOM 1512 O O . SER A 1 192 ? 5.648 -21.875 -3.053 1 97.56 192 SER A O 1
ATOM 1514 N N . LEU A 1 193 ? 4.324 -20.625 -1.831 1 97.94 193 LEU A N 1
ATOM 1515 C CA . LEU A 1 193 ? 3.244 -20.688 -2.811 1 97.94 193 LEU A CA 1
ATOM 1516 C C . LEU A 1 193 ? 3.594 -19.875 -4.055 1 97.94 193 LEU A C 1
ATOM 1518 O O . LEU A 1 193 ? 3.525 -20.391 -5.176 1 97.94 193 LEU A O 1
ATOM 1522 N N . ILE A 1 194 ? 4.035 -18.625 -3.908 1 98.62 194 ILE A N 1
ATOM 1523 C CA . ILE A 1 194 ? 4.285 -17.75 -5.051 1 98.62 194 ILE A CA 1
ATOM 1524 C C . ILE A 1 194 ? 5.488 -18.266 -5.84 1 98.62 194 ILE A C 1
ATOM 1526 O O . ILE A 1 194 ? 5.531 -18.141 -7.066 1 98.62 194 ILE A O 1
ATOM 1530 N N . MET A 1 195 ? 6.387 -18.938 -5.141 1 98.5 195 MET A N 1
ATOM 1531 C CA . MET A 1 195 ? 7.613 -19.406 -5.785 1 98.5 195 MET A CA 1
ATOM 1532 C C . MET A 1 195 ? 7.316 -20.547 -6.758 1 98.5 195 MET A C 1
ATOM 1534 O O . MET A 1 195 ? 8.117 -20.828 -7.648 1 98.5 195 MET A O 1
ATOM 1538 N N . LYS A 1 196 ? 6.156 -21.156 -6.656 1 97.56 196 LYS A N 1
ATOM 1539 C CA . LYS A 1 196 ? 5.77 -22.219 -7.57 1 97.56 196 LYS A CA 1
ATOM 1540 C C . LYS A 1 196 ? 5.625 -21.703 -9 1 97.56 196 LYS A C 1
ATOM 1542 O O . LYS A 1 196 ? 5.691 -22.469 -9.961 1 97.56 196 LYS A O 1
ATOM 1547 N N . LEU A 1 197 ? 5.473 -20.406 -9.18 1 97.81 197 LEU A N 1
ATOM 1548 C CA . LEU A 1 197 ? 5.285 -19.812 -10.5 1 97.81 197 LEU A CA 1
ATOM 1549 C C . LEU A 1 197 ? 6.605 -19.75 -11.258 1 97.81 197 LEU A C 1
ATOM 1551 O O . LEU A 1 197 ? 6.617 -19.531 -12.469 1 97.81 197 LEU A O 1
ATOM 1555 N N . PHE A 1 198 ? 7.668 -19.906 -10.516 1 97.5 198 PHE A N 1
ATOM 1556 C CA . PHE A 1 198 ? 8.961 -19.594 -11.125 1 97.5 198 PHE A CA 1
ATOM 1557 C C . PHE A 1 198 ? 9.688 -20.875 -11.531 1 97.5 198 PHE A C 1
ATOM 1559 O O . PHE A 1 198 ? 10.75 -20.812 -12.148 1 97.5 198 PHE A O 1
ATOM 1566 N N . THR A 1 199 ? 9.18 -22.062 -11.219 1 90.88 199 THR A N 1
ATOM 1567 C CA . THR A 1 199 ? 9.789 -23.328 -11.609 1 90.88 199 THR A CA 1
ATOM 1568 C C . THR A 1 199 ? 8.984 -24 -12.734 1 90.88 199 THR A C 1
ATOM 1570 O O . THR A 1 199 ? 7.801 -23.703 -12.906 1 90.88 199 THR A O 1
ATOM 1573 N N . MET B 1 1 ? -58.594 37.344 -1.36 1 30.61 1 MET B N 1
ATOM 1574 C CA . MET B 1 1 ? -57.188 37.312 -1.737 1 30.61 1 MET B CA 1
ATOM 1575 C C . MET B 1 1 ? -56.469 36.094 -1.116 1 30.61 1 MET B C 1
ATOM 1577 O O . MET B 1 1 ? -56.188 36.094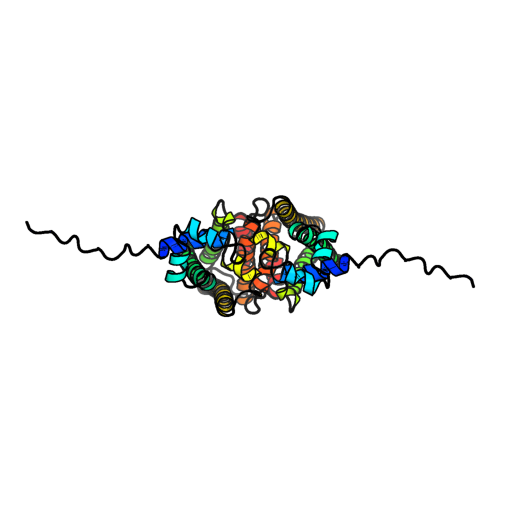 0.077 1 30.61 1 MET B O 1
ATOM 1581 N N . ASN B 1 2 ? -56.719 34.844 -1.275 1 33.78 2 ASN B N 1
ATOM 1582 C CA . ASN B 1 2 ? -56.344 33.594 -0.667 1 33.78 2 ASN B CA 1
ATOM 1583 C C . ASN B 1 2 ? -54.844 33.312 -0.803 1 33.78 2 ASN B C 1
ATOM 1585 O O . ASN B 1 2 ? -54.312 33.156 -1.914 1 33.78 2 ASN B O 1
ATOM 1589 N N . VAL B 1 3 ? -54 33.875 0.149 1 37.31 3 VAL B N 1
ATOM 1590 C CA . VAL B 1 3 ? -52.531 33.75 0.161 1 37.31 3 VAL B CA 1
ATOM 1591 C C . VAL B 1 3 ? -52.156 32.281 0.11 1 37.31 3 VAL B C 1
ATOM 1593 O O . VAL B 1 3 ? -52.562 31.484 0.956 1 37.31 3 VAL B O 1
ATOM 1596 N N . GLU B 1 4 ? -52.156 31.625 -0.958 1 36.94 4 GLU B N 1
ATOM 1597 C CA . GLU B 1 4 ? -51.562 30.281 -1.104 1 36.94 4 GLU B CA 1
ATOM 1598 C C . GLU B 1 4 ? -50.25 30.156 -0.322 1 36.94 4 GLU B C 1
ATOM 1600 O O . GLU B 1 4 ? -49.312 30.906 -0.575 1 36.94 4 GLU B O 1
ATOM 1605 N N . ASN B 1 5 ? -50.312 30 1.045 1 34.44 5 ASN B N 1
ATOM 1606 C CA . ASN B 1 5 ? -49.188 29.734 1.952 1 34.44 5 ASN B CA 1
ATOM 1607 C C . ASN B 1 5 ? -48.188 28.781 1.336 1 34.44 5 ASN B C 1
ATOM 1609 O O . ASN B 1 5 ? -48.5 27.609 1.104 1 34.44 5 ASN B O 1
ATOM 1613 N N . THR B 1 6 ? -47.375 29.188 0.383 1 38.97 6 THR B N 1
ATOM 1614 C CA . THR B 1 6 ? -46.188 28.484 -0.116 1 38.97 6 THR B CA 1
ATOM 1615 C C . THR B 1 6 ? -45.438 27.828 1.029 1 38.97 6 THR B C 1
ATOM 1617 O O . THR B 1 6 ? -44.844 28.516 1.876 1 38.97 6 THR B O 1
ATOM 1620 N N . SER B 1 7 ? -46.094 26.906 1.856 1 37.94 7 SER B N 1
ATOM 1621 C CA . SER B 1 7 ? -45.5 26.156 2.967 1 37.94 7 SER B CA 1
ATOM 1622 C C . SER B 1 7 ? -44.031 25.922 2.762 1 37.94 7 SER B C 1
ATOM 1624 O O . SER B 1 7 ? -43.562 25.719 1.632 1 37.94 7 SER B O 1
ATOM 1626 N N . ARG B 1 8 ? -43.156 26.531 3.551 1 38.62 8 ARG B N 1
ATOM 1627 C CA . ARG B 1 8 ? -41.688 26.406 3.637 1 38.62 8 ARG B CA 1
ATOM 1628 C C . ARG B 1 8 ? -41.25 24.953 3.43 1 38.62 8 ARG B C 1
ATOM 1630 O O . ARG B 1 8 ? -41.625 24.078 4.195 1 38.62 8 ARG B O 1
ATOM 1637 N N . GLY B 1 9 ? -41.375 24.328 2.301 1 38.44 9 GLY B N 1
ATOM 1638 C CA . GLY B 1 9 ? -40.969 22.984 1.896 1 38.44 9 GLY B CA 1
ATOM 1639 C C . GLY B 1 9 ? -39.781 22.453 2.648 1 38.44 9 GLY B C 1
ATOM 1640 O O . GLY B 1 9 ? -39.062 23.219 3.287 1 38.44 9 GLY B O 1
ATOM 1641 N N . ARG B 1 10 ? -39.844 21.141 3.24 1 41.41 10 ARG B N 1
ATOM 1642 C CA . ARG B 1 10 ? -38.75 20.516 3.998 1 41.41 10 ARG B CA 1
ATOM 1643 C C . ARG B 1 10 ? -37.406 20.969 3.475 1 41.41 10 ARG B C 1
ATOM 1645 O O . ARG B 1 10 ? -37.188 21.031 2.262 1 41.41 10 ARG B O 1
ATOM 1652 N N . PRO B 1 11 ? -36.719 21.891 4.133 1 44.5 11 PRO B N 1
ATOM 1653 C CA . PRO B 1 11 ? -35.344 22.25 3.73 1 44.5 11 PRO B CA 1
ATOM 1654 C C . PRO B 1 11 ? -34.688 21.172 2.852 1 44.5 11 PRO B C 1
ATOM 1656 O O . PRO B 1 11 ? -35.031 20 2.959 1 44.5 11 PRO B O 1
ATOM 1659 N N . ARG B 1 12 ? -34.375 21.422 1.691 1 42.62 12 ARG B N 1
ATOM 1660 C CA . ARG B 1 12 ? -33.688 20.625 0.683 1 42.62 12 ARG B CA 1
ATOM 1661 C C . ARG B 1 12 ? -32.781 19.594 1.333 1 42.62 12 ARG B C 1
ATOM 1663 O O . ARG B 1 12 ? -31.875 19.969 2.082 1 42.62 12 ARG B O 1
ATOM 1670 N N . GLU B 1 13 ? -33.156 18.594 2.049 1 45.62 13 GLU B N 1
ATOM 1671 C CA . GLU B 1 13 ? -32.406 17.391 2.369 1 45.62 13 GLU B CA 1
ATOM 1672 C C . GLU B 1 13 ? -31.156 17.281 1.499 1 45.62 13 GLU B C 1
ATOM 1674 O O . GLU B 1 13 ? -31.25 17.062 0.289 1 45.62 13 GLU B O 1
ATOM 1679 N N . PHE B 1 14 ? -30.281 18.219 1.552 1 53.81 14 PHE B N 1
ATOM 1680 C CA . PHE B 1 14 ? -28.969 17.969 0.983 1 53.81 14 PHE B CA 1
ATOM 1681 C C . PHE B 1 14 ? -28.703 16.469 0.885 1 53.81 14 PHE B C 1
ATOM 1683 O O . PHE B 1 14 ? -29.016 15.719 1.804 1 53.81 14 PHE B O 1
ATOM 1690 N N . ASP B 1 15 ? -28.672 15.961 -0.326 1 79.12 15 ASP B N 1
ATOM 1691 C CA . ASP B 1 15 ? -28.328 14.578 -0.622 1 79.12 15 ASP B CA 1
ATOM 1692 C C . ASP B 1 15 ? -27.031 14.172 0.085 1 79.12 15 ASP B C 1
ATOM 1694 O O . ASP B 1 15 ? -25.938 14.516 -0.369 1 79.12 15 ASP B O 1
ATOM 1698 N N . LEU B 1 16 ? -27.141 13.93 1.395 1 86.38 16 LEU B N 1
ATOM 1699 C CA . LEU B 1 16 ? -26.062 13.492 2.264 1 86.38 16 LEU B CA 1
ATOM 1700 C C . LEU B 1 16 ? -25.109 12.57 1.516 1 86.38 16 LEU B C 1
ATOM 1702 O O . LEU B 1 16 ? -23.891 12.688 1.662 1 86.38 16 LEU B O 1
ATOM 1706 N N . ASP B 1 17 ? -25.688 11.844 0.69 1 91.44 17 ASP B N 1
ATOM 1707 C CA . ASP B 1 17 ? -24.859 10.914 -0.068 1 91.44 17 ASP B CA 1
ATOM 1708 C C . ASP B 1 17 ? -23.984 11.656 -1.071 1 91.44 17 ASP B C 1
ATOM 1710 O O . ASP B 1 17 ? -22.797 11.336 -1.229 1 91.44 17 ASP B O 1
ATOM 1714 N N . ASN B 1 18 ? -24.562 12.602 -1.66 1 93.75 18 ASN B N 1
ATOM 1715 C CA . ASN B 1 18 ? -23.797 13.398 -2.609 1 93.75 18 ASN B CA 1
ATOM 1716 C C . ASN B 1 18 ? -22.672 14.164 -1.92 1 93.75 18 ASN B C 1
ATOM 1718 O O . ASN B 1 18 ? -21.547 14.25 -2.441 1 93.75 18 ASN B O 1
ATOM 1722 N N . ALA B 1 19 ? -22.984 14.734 -0.766 1 94.75 19 ALA B N 1
ATOM 1723 C CA . ALA B 1 19 ? -21.984 15.453 0.012 1 94.75 19 ALA B CA 1
ATOM 1724 C C . ALA B 1 19 ? -20.844 14.516 0.43 1 94.75 19 ALA B C 1
ATOM 1726 O O . ALA B 1 19 ? -19.672 14.867 0.317 1 94.75 19 ALA B O 1
ATOM 1727 N N . LEU B 1 20 ? -21.219 13.359 0.837 1 96.75 20 LEU B N 1
ATOM 1728 C CA . LEU B 1 20 ? -20.219 12.375 1.246 1 96.75 20 LEU B CA 1
ATOM 1729 C C . LEU B 1 20 ? -19.359 11.938 0.06 1 96.75 20 LEU B C 1
ATOM 1731 O O . LEU B 1 20 ? -18.156 11.734 0.2 1 96.75 20 LEU B O 1
ATOM 1735 N N . ASP B 1 21 ? -20.031 11.875 -1.124 1 96.75 21 ASP B N 1
ATOM 1736 C CA . ASP B 1 21 ? -19.281 11.477 -2.32 1 96.75 21 ASP B CA 1
ATOM 1737 C C . ASP B 1 21 ? -18.234 12.531 -2.688 1 96.75 21 ASP B C 1
ATOM 1739 O O . ASP B 1 21 ? -17.125 12.188 -3.086 1 96.75 21 ASP B O 1
ATOM 1743 N N . LYS B 1 22 ? -18.562 13.695 -2.527 1 97 22 LYS B N 1
ATOM 1744 C CA . LYS B 1 22 ? -17.625 14.773 -2.811 1 97 22 LYS B CA 1
ATOM 1745 C C . LYS B 1 22 ? -16.469 14.789 -1.806 1 97 22 LYS B C 1
ATOM 1747 O O . LYS B 1 22 ? -15.312 14.961 -2.184 1 97 22 LYS B O 1
ATOM 1752 N N . ALA B 1 23 ? -16.828 14.609 -0.531 1 97.81 23 ALA B N 1
ATOM 1753 C CA . ALA B 1 23 ? -15.789 14.516 0.494 1 97.81 23 ALA B CA 1
ATOM 1754 C C . ALA B 1 23 ? -14.883 13.312 0.243 1 97.81 23 ALA B C 1
ATOM 1756 O O . ALA B 1 23 ? -13.672 13.383 0.466 1 97.81 23 ALA B O 1
ATOM 1757 N N . MET B 1 24 ? -15.477 12.25 -0.247 1 97.19 24 MET B N 1
ATOM 1758 C CA . MET B 1 24 ? -14.742 11.016 -0.536 1 97.19 24 MET B CA 1
ATOM 1759 C C . MET B 1 24 ? -13.656 11.266 -1.576 1 97.19 24 MET B C 1
ATOM 1761 O O . MET B 1 24 ? -12.523 10.797 -1.419 1 97.19 24 MET B O 1
ATOM 1765 N N . ASP B 1 25 ? -14.008 12 -2.566 1 95.5 25 ASP B N 1
ATOM 1766 C CA . ASP B 1 25 ? -13.023 12.297 -3.607 1 95.5 25 ASP B CA 1
ATOM 1767 C C . ASP B 1 25 ? -11.828 13.047 -3.031 1 95.5 25 ASP B C 1
ATOM 1769 O O . ASP B 1 25 ? -10.68 12.758 -3.389 1 95.5 25 ASP B O 1
ATOM 1773 N N . VAL B 1 26 ? -12.086 13.922 -2.092 1 95.75 26 VAL B N 1
ATOM 1774 C CA . VAL B 1 26 ? -11.023 14.719 -1.483 1 95.75 26 VAL B CA 1
ATOM 1775 C C . VAL B 1 26 ? -10.148 13.828 -0.602 1 95.75 26 VAL B C 1
ATOM 1777 O O . VAL B 1 26 ? -8.922 13.844 -0.713 1 95.75 26 VAL B O 1
ATOM 1780 N N . PHE B 1 27 ? -10.773 12.984 0.19 1 95.81 27 PHE B N 1
ATOM 1781 C CA . PHE B 1 27 ? -10.047 12.125 1.107 1 95.81 27 PHE B CA 1
ATOM 1782 C C . PHE B 1 27 ? -9.242 11.078 0.342 1 95.81 27 PHE B C 1
ATOM 1784 O O . PHE B 1 27 ? -8.125 10.727 0.744 1 95.81 27 PHE B O 1
ATOM 1791 N N . ARG B 1 28 ? -9.781 10.617 -0.757 1 94.19 28 ARG B N 1
ATOM 1792 C CA . ARG B 1 28 ? -9.078 9.625 -1.559 1 94.19 28 ARG B CA 1
ATOM 1793 C C . ARG B 1 28 ? -7.844 10.219 -2.219 1 94.19 28 ARG B C 1
ATOM 1795 O O . ARG B 1 28 ? -6.805 9.57 -2.309 1 94.19 28 ARG B O 1
ATOM 1802 N N . PHE B 1 29 ? -8 11.422 -2.604 1 88.88 29 PHE B N 1
ATOM 1803 C CA . PHE B 1 29 ? -6.953 12.109 -3.354 1 88.88 29 PHE B CA 1
ATOM 1804 C C . PHE B 1 29 ? -5.844 12.586 -2.422 1 88.88 29 PHE B C 1
ATOM 1806 O O . PHE B 1 29 ? -4.66 12.438 -2.736 1 88.88 29 PHE B O 1
ATOM 1813 N N . GLN B 1 30 ? -6.242 13.023 -1.164 1 88.75 30 GLN B N 1
ATOM 1814 C CA . GLN B 1 30 ? -5.293 13.758 -0.332 1 88.75 30 GLN B CA 1
ATOM 1815 C C . GLN B 1 30 ? -4.945 12.977 0.929 1 88.75 30 GLN B C 1
ATOM 1817 O O . GLN B 1 30 ? -3.883 13.18 1.52 1 88.75 30 GLN B O 1
ATOM 1822 N N . GLY B 1 31 ? -5.82 12.117 1.292 1 90 31 GLY B N 1
ATOM 1823 C CA . GLY B 1 31 ? -5.664 11.492 2.596 1 90 31 GLY B CA 1
ATOM 1824 C C . GLY B 1 31 ? -6.289 12.297 3.721 1 90 31 GLY B C 1
ATOM 1825 O O . GLY B 1 31 ? -6.719 13.438 3.514 1 90 31 GLY B O 1
ATOM 1826 N N . PHE B 1 32 ? -6.344 11.766 4.938 1 92 32 PHE B N 1
ATOM 1827 C CA . PHE B 1 32 ? -7.039 12.359 6.078 1 92 32 PHE B CA 1
ATOM 1828 C C . PHE B 1 32 ? -6.293 13.594 6.582 1 92 32 PHE B C 1
ATOM 1830 O O . PHE B 1 32 ? -6.871 14.672 6.684 1 92 32 PHE B O 1
ATOM 1837 N N . HIS B 1 33 ? -5.031 13.453 6.781 1 89.56 33 HIS B N 1
ATOM 1838 C CA . HIS B 1 33 ? -4.273 14.5 7.457 1 89.56 33 HIS B CA 1
ATOM 1839 C C . HIS B 1 33 ? -3.996 15.672 6.52 1 89.56 33 HIS B C 1
ATOM 1841 O O . HIS B 1 33 ? -3.98 16.828 6.949 1 89.56 33 HIS B O 1
ATOM 1847 N N . ALA B 1 34 ? -3.85 15.398 5.246 1 91.19 34 ALA B N 1
ATOM 1848 C CA . ALA B 1 34 ? -3.523 16.453 4.285 1 91.19 34 ALA B CA 1
ATOM 1849 C C . ALA B 1 34 ? -4.77 17.234 3.898 1 91.19 34 ALA B C 1
ATOM 1851 O O . ALA B 1 34 ? -4.672 18.281 3.25 1 91.19 34 ALA B O 1
ATOM 1852 N N . THR B 1 35 ? -5.906 16.734 4.297 1 95.06 35 THR B N 1
ATOM 1853 C CA . THR B 1 35 ? -7.164 17.375 3.949 1 95.06 35 THR B CA 1
ATOM 1854 C C . THR B 1 35 ? -7.559 18.406 5.016 1 95.06 35 THR B C 1
ATOM 1856 O O . THR B 1 35 ? -7.59 18.078 6.207 1 95.06 35 THR B O 1
ATOM 1859 N N . SER B 1 36 ? -7.891 19.609 4.605 1 95.25 36 SER B N 1
ATOM 1860 C CA . SER B 1 36 ? -8.383 20.641 5.52 1 95.25 36 SER B CA 1
ATOM 1861 C C . SER B 1 36 ? -9.898 20.766 5.441 1 95.25 36 SER B C 1
ATOM 1863 O O . SER B 1 36 ? -10.523 20.281 4.496 1 95.25 36 SER B O 1
ATOM 1865 N N . ILE B 1 37 ? -10.375 21.438 6.449 1 96.12 37 ILE B N 1
ATOM 1866 C CA . ILE B 1 37 ? -11.812 21.703 6.457 1 96.12 37 ILE B CA 1
ATOM 1867 C C . ILE B 1 37 ? -12.172 22.625 5.293 1 96.12 37 ILE B C 1
ATOM 1869 O O . ILE B 1 37 ? -13.258 22.516 4.719 1 96.12 37 ILE B O 1
ATOM 1873 N N . SER B 1 38 ? -11.289 23.516 4.895 1 97.31 38 SER B N 1
ATOM 1874 C CA . SER B 1 38 ? -11.508 24.406 3.754 1 97.31 38 SER B CA 1
ATOM 1875 C C . SER B 1 38 ? -11.602 23.609 2.453 1 97.31 38 SER B C 1
ATOM 1877 O O . SER B 1 38 ? -12.445 23.906 1.603 1 97.31 38 SER B O 1
ATOM 1879 N N . ASP B 1 39 ? -10.727 22.562 2.258 1 97.06 39 ASP B N 1
ATOM 1880 C CA . ASP B 1 39 ? -10.797 21.672 1.105 1 97.06 39 ASP B CA 1
ATOM 1881 C C . ASP B 1 39 ? -12.164 21 1.011 1 97.06 39 ASP B C 1
ATOM 1883 O O . ASP B 1 39 ? -12.758 20.938 -0.068 1 97.06 39 ASP B O 1
ATOM 1887 N N . LEU B 1 40 ? -12.641 20.516 2.15 1 97.88 40 LEU B N 1
ATOM 1888 C CA . LEU B 1 40 ? -13.914 19.812 2.213 1 97.88 40 LEU B CA 1
ATOM 1889 C C . LEU B 1 40 ? -15.07 20.766 1.926 1 97.88 40 LEU B C 1
ATOM 1891 O O . LEU B 1 40 ? -15.992 20.422 1.178 1 97.88 40 LEU B O 1
ATOM 1895 N N . SER B 1 41 ? -14.984 21.938 2.537 1 97.75 41 SER B N 1
ATOM 1896 C CA . SER B 1 41 ? -16.016 22.953 2.311 1 97.75 41 SER B CA 1
ATOM 1897 C C . SER B 1 41 ? -16.156 23.266 0.828 1 97.75 41 SER B C 1
ATOM 1899 O O . SER B 1 41 ? -17.266 23.281 0.293 1 97.75 41 SER B O 1
ATOM 1901 N N . LYS B 1 42 ? -15.117 23.469 0.134 1 97.62 42 LYS B N 1
ATOM 1902 C CA . LYS B 1 42 ? -15.102 23.781 -1.294 1 97.62 42 LYS B CA 1
ATOM 1903 C C . LYS B 1 42 ? -15.656 22.625 -2.113 1 97.62 42 LYS B C 1
ATOM 1905 O O . LYS B 1 42 ? -16.516 22.812 -2.973 1 97.62 42 LYS B O 1
ATOM 1910 N N . ALA B 1 43 ? -15.242 21.438 -1.803 1 96.5 43 ALA B N 1
ATOM 1911 C CA . ALA B 1 43 ? -15.625 20.266 -2.582 1 96.5 43 ALA B CA 1
ATOM 1912 C C . ALA B 1 43 ? -17.094 19.922 -2.377 1 96.5 43 ALA B C 1
ATOM 1914 O O . ALA B 1 43 ? -17.797 19.547 -3.322 1 96.5 43 ALA B O 1
ATOM 1915 N N . MET B 1 44 ? -17.5 20.062 -1.151 1 96.31 44 MET B N 1
ATOM 1916 C CA . MET B 1 44 ? -18.859 19.656 -0.783 1 96.31 44 MET B CA 1
ATOM 1917 C C . MET B 1 44 ? -19.844 20.766 -1.089 1 96.31 44 MET B C 1
ATOM 1919 O O . MET B 1 44 ? -21.062 20.547 -1.064 1 96.31 44 MET B O 1
ATOM 1923 N N . ASN B 1 45 ? -19.344 21.922 -1.29 1 95.06 45 ASN B N 1
ATOM 1924 C CA . ASN B 1 45 ? -20.172 23.094 -1.505 1 95.06 45 ASN B CA 1
ATOM 1925 C C . ASN B 1 45 ? -21.047 23.391 -0.292 1 95.06 45 ASN B C 1
ATOM 1927 O O . ASN B 1 45 ? -22.266 23.562 -0.428 1 95.06 45 ASN B O 1
ATOM 1931 N N . LEU B 1 46 ? -20.438 23.312 0.813 1 94.94 46 LEU B N 1
ATOM 1932 C CA . LEU B 1 46 ? -21.031 23.625 2.107 1 94.94 46 LEU B CA 1
ATOM 1933 C C . LEU B 1 46 ? -20.141 24.594 2.891 1 94.94 46 LEU B C 1
ATOM 1935 O O . LEU B 1 46 ? -18.906 24.547 2.764 1 94.94 46 LEU B O 1
ATOM 1939 N N . THR B 1 47 ? -20.766 25.391 3.678 1 95.25 47 THR B N 1
ATOM 1940 C CA . THR B 1 47 ? -19.969 26.203 4.586 1 95.25 47 THR B CA 1
ATOM 1941 C C . THR B 1 47 ? -19.328 25.328 5.668 1 95.25 47 THR B C 1
ATOM 1943 O O . THR B 1 47 ? -19.828 24.25 5.977 1 95.25 47 THR B O 1
ATOM 1946 N N . VAL B 1 48 ? -18.281 25.797 6.223 1 95.94 48 VAL B N 1
ATOM 1947 C CA . VAL B 1 48 ? -17.594 25.094 7.305 1 95.94 48 VAL B CA 1
ATOM 1948 C C . VAL B 1 48 ? -18.578 24.844 8.445 1 95.94 48 VAL B C 1
ATOM 1950 O O . VAL B 1 48 ? -18.641 23.734 8.977 1 95.94 48 VAL B O 1
ATOM 1953 N N . GLY B 1 49 ? -19.391 25.812 8.812 1 94.88 49 GLY B N 1
ATOM 1954 C CA . GLY B 1 49 ? -20.406 25.656 9.852 1 94.88 49 GLY B CA 1
ATOM 1955 C C . GLY B 1 49 ? -21.406 24.562 9.555 1 94.88 49 GLY B C 1
ATOM 1956 O O . GLY B 1 49 ? -21.781 23.797 10.445 1 94.88 49 GLY B O 1
ATOM 1957 N N . SER B 1 50 ? -21.859 24.469 8.344 1 94 50 SER B N 1
ATOM 1958 C CA . SER B 1 50 ? -22.812 23.453 7.918 1 94 50 SER B CA 1
ATOM 1959 C C . SER B 1 50 ? -22.203 22.047 8.031 1 94 50 SER B C 1
ATOM 1961 O O . SER B 1 50 ? -22.891 21.094 8.406 1 94 50 SER B O 1
ATOM 1963 N N . ILE B 1 51 ? -20.891 21.906 7.68 1 95.75 51 ILE B N 1
ATOM 1964 C CA . ILE B 1 51 ? -20.203 20.625 7.766 1 95.75 51 ILE B CA 1
ATOM 1965 C C . ILE B 1 51 ? -20.141 20.172 9.219 1 95.75 51 ILE B C 1
ATOM 1967 O O . ILE B 1 51 ? -20.484 19.031 9.531 1 95.75 51 ILE B O 1
ATOM 1971 N N . TYR B 1 52 ? -19.859 21.109 10.086 1 95 52 TYR B N 1
ATOM 1972 C CA . TYR B 1 52 ? -19.734 20.75 11.5 1 95 52 TYR B CA 1
ATOM 1973 C C . TYR B 1 52 ? -21.109 20.406 12.086 1 95 52 TYR B C 1
ATOM 1975 O O . TYR B 1 52 ? -21.219 19.531 12.945 1 95 52 TYR B O 1
ATOM 1983 N N . LYS B 1 53 ? -22.094 21.094 11.664 1 94.12 53 LYS B N 1
ATOM 1984 C CA . LYS B 1 53 ? -23.453 20.812 12.141 1 94.12 53 LYS B CA 1
ATOM 1985 C C . LYS B 1 53 ? -23.938 19.438 11.688 1 94.12 53 LYS B C 1
ATOM 1987 O O . LYS B 1 53 ? -24.547 18.703 12.461 1 94.12 53 LYS B O 1
ATOM 1992 N N . ALA B 1 54 ? -23.578 19.172 10.547 1 93.25 54 ALA B N 1
ATOM 1993 C CA . ALA B 1 54 ? -24.094 17.938 9.945 1 93.25 54 ALA B CA 1
ATOM 1994 C C . ALA B 1 54 ? -23.25 16.734 10.367 1 93.25 54 ALA B C 1
ATOM 1996 O O . ALA B 1 54 ? -23.781 15.641 10.578 1 93.25 54 ALA B O 1
ATOM 1997 N N . PHE B 1 55 ? -21.875 16.938 10.492 1 94.88 55 PHE B N 1
ATOM 1998 C CA . PHE B 1 55 ? -21.016 15.766 10.617 1 94.88 55 PHE B CA 1
ATOM 1999 C C . PHE B 1 55 ? -20.203 15.828 11.898 1 94.88 55 PHE B C 1
ATOM 2001 O O . PHE B 1 55 ? -19.531 14.859 12.266 1 94.88 55 PHE B O 1
ATOM 2008 N N . GLY B 1 56 ? -20.281 16.922 12.602 1 94.25 56 GLY B N 1
ATOM 2009 C CA . GLY B 1 56 ? -19.5 17.094 13.805 1 94.25 56 GLY B CA 1
ATOM 2010 C C . GLY B 1 56 ? -18.078 17.562 13.531 1 94.25 56 GLY B C 1
ATOM 2011 O O . GLY B 1 56 ? -17.844 18.734 13.234 1 94.25 56 GLY B O 1
ATOM 2012 N N . ASP B 1 57 ? -17.094 16.656 13.453 1 94.56 57 ASP B N 1
ATOM 2013 C CA . ASP B 1 57 ? -15.703 17.016 13.18 1 94.56 57 ASP B CA 1
ATOM 2014 C C . ASP B 1 57 ? -15.164 16.203 11.992 1 94.56 57 ASP B C 1
ATOM 2016 O O . ASP B 1 57 ? -15.883 15.406 11.398 1 94.56 57 ASP B O 1
ATOM 2020 N N . LYS B 1 58 ? -13.984 16.516 11.617 1 94.88 58 LYS B N 1
ATOM 2021 C CA . LYS B 1 58 ? -13.367 15.891 10.453 1 94.88 58 LYS B CA 1
ATOM 2022 C C . LYS B 1 58 ? -13.281 14.383 10.633 1 94.88 58 LYS B C 1
ATOM 2024 O O . LYS B 1 58 ? -13.453 13.625 9.672 1 94.88 58 LYS B O 1
ATOM 2029 N N . HIS B 1 59 ? -13.016 13.906 11.867 1 95.25 59 HIS B N 1
ATOM 2030 C CA . HIS B 1 59 ? -12.914 12.484 12.148 1 95.25 59 HIS B CA 1
ATOM 2031 C C . HIS B 1 59 ? -14.242 11.773 11.867 1 95.25 59 HIS B C 1
ATOM 2033 O O . HIS B 1 59 ? -14.266 10.727 11.211 1 95.25 59 HIS B O 1
ATOM 2039 N N . ASN B 1 60 ? -15.227 12.344 12.336 1 96 60 ASN B N 1
ATOM 2040 C CA . ASN B 1 60 ? -16.547 11.758 12.125 1 96 60 ASN B CA 1
ATOM 2041 C C . ASN B 1 60 ? -16.938 11.766 10.656 1 96 60 ASN B C 1
ATOM 2043 O O . ASN B 1 60 ? -17.5 10.797 10.148 1 96 60 ASN B O 1
ATOM 2047 N N . LEU B 1 61 ? -16.719 12.938 10 1 97 61 LEU B N 1
ATOM 2048 C CA . LEU B 1 61 ? -16.969 13 8.562 1 97 61 LEU B CA 1
ATOM 2049 C C . LEU B 1 61 ? -16.172 11.93 7.824 1 97 61 LEU B C 1
ATOM 2051 O O . LEU B 1 61 ? -16.719 11.227 6.973 1 97 61 LEU B O 1
ATOM 2055 N N . PHE B 1 62 ? -14.938 11.766 8.148 1 97.38 62 PHE B N 1
ATOM 2056 C CA . PHE B 1 62 ? -14.094 10.766 7.512 1 97.38 62 PHE B CA 1
ATOM 2057 C C . PHE B 1 62 ? -14.641 9.359 7.738 1 97.38 62 PHE B C 1
ATOM 2059 O O . PHE B 1 62 ? -14.672 8.547 6.816 1 97.38 62 PHE B O 1
ATOM 2066 N N . TYR B 1 63 ? -15.031 9.102 8.945 1 97.19 63 TYR B N 1
ATOM 2067 C CA . TYR B 1 63 ? -15.586 7.797 9.289 1 97.19 63 TYR B CA 1
ATOM 2068 C C . TYR B 1 63 ? -16.797 7.473 8.422 1 97.19 63 TYR B C 1
ATOM 2070 O O . TYR B 1 63 ? -16.906 6.367 7.891 1 97.19 63 TYR B O 1
ATOM 2078 N N . GLN B 1 64 ? -17.656 8.445 8.234 1 96.94 64 GLN B N 1
ATOM 2079 C CA . GLN B 1 64 ? -18.844 8.25 7.414 1 96.94 64 GLN B CA 1
ATOM 2080 C C . GLN B 1 64 ? -18.469 8.062 5.945 1 96.94 64 GLN B C 1
ATOM 2082 O O . GLN B 1 64 ? -19.031 7.211 5.258 1 96.94 64 GLN B O 1
ATOM 2087 N N . VAL B 1 65 ? -17.531 8.859 5.488 1 97.81 65 VAL B N 1
ATOM 2088 C CA . VAL B 1 65 ? -17.047 8.75 4.117 1 97.81 65 VAL B CA 1
ATOM 2089 C C . VAL B 1 65 ? -16.422 7.379 3.9 1 97.81 65 VAL B C 1
ATOM 2091 O O . VAL B 1 65 ? -16.656 6.727 2.883 1 97.81 65 VAL B O 1
ATOM 2094 N N . PHE B 1 66 ? -15.68 6.91 4.859 1 97.81 66 PHE B N 1
ATOM 2095 C CA . PHE B 1 66 ? -15 5.621 4.785 1 97.81 66 PHE B CA 1
ATOM 2096 C C . PHE B 1 66 ? -16 4.484 4.668 1 97.81 66 PHE B C 1
ATOM 2098 O O . PHE B 1 66 ? -15.867 3.607 3.812 1 97.81 66 PHE B O 1
ATOM 2105 N N . ASN B 1 67 ? -17 4.535 5.492 1 97 67 ASN B N 1
ATOM 2106 C CA . ASN B 1 67 ? -18.031 3.502 5.449 1 97 67 ASN B CA 1
ATOM 2107 C C . ASN B 1 67 ? -18.781 3.518 4.125 1 97 67 ASN B C 1
ATOM 2109 O O . ASN B 1 67 ? -19.094 2.463 3.568 1 97 67 ASN B O 1
ATOM 2113 N N . ARG B 1 68 ? -19.078 4.707 3.67 1 96.81 68 ARG B N 1
ATOM 2114 C CA . ARG B 1 68 ? -19.75 4.812 2.373 1 96.81 68 ARG B CA 1
ATOM 2115 C C . ARG B 1 68 ? -18.859 4.27 1.26 1 96.81 68 ARG B C 1
ATOM 2117 O O . ARG B 1 68 ? -19.328 3.578 0.357 1 96.81 68 ARG B O 1
ATOM 2124 N N . TYR B 1 69 ? -17.609 4.582 1.33 1 97.44 69 TYR B N 1
ATOM 2125 C CA . TYR B 1 69 ? -16.641 4.062 0.373 1 97.44 69 TYR B CA 1
ATOM 2126 C C . TYR B 1 69 ? -16.672 2.539 0.341 1 97.44 69 TYR B C 1
ATOM 2128 O O . TYR B 1 69 ? -16.719 1.936 -0.733 1 97.44 69 TYR B O 1
ATOM 2136 N N . LEU B 1 70 ? -16.656 1.897 1.511 1 97.69 70 LEU B N 1
ATOM 2137 C CA . LEU B 1 70 ? -16.672 0.441 1.603 1 97.69 70 LEU B CA 1
ATOM 2138 C C . LEU B 1 70 ? -17.938 -0.125 0.967 1 97.69 70 LEU B C 1
ATOM 2140 O O . LEU B 1 70 ? -17.875 -1.13 0.254 1 97.69 70 LEU B O 1
ATOM 2144 N N . LEU B 1 71 ? -19.016 0.54 1.225 1 97 71 LEU B N 1
ATOM 2145 C CA . LEU B 1 71 ? -20.297 0.091 0.69 1 97 71 LEU B CA 1
ATOM 2146 C C . LEU B 1 71 ? -20.312 0.156 -0.833 1 97 71 LEU B C 1
ATOM 2148 O O . LEU B 1 71 ? -20.719 -0.799 -1.497 1 97 71 LEU B O 1
ATOM 2152 N N . LEU B 1 72 ? -19.859 1.23 -1.4 1 96.62 72 LEU B N 1
ATOM 2153 C CA . LEU B 1 72 ? -19.844 1.419 -2.848 1 96.62 72 LEU B CA 1
ATOM 2154 C C . LEU B 1 72 ? -18.875 0.445 -3.512 1 96.62 72 LEU B C 1
ATOM 2156 O O . LEU B 1 72 ? -19.188 -0.129 -4.559 1 96.62 72 LEU B O 1
ATOM 2160 N N . ARG B 1 73 ? -17.75 0.229 -2.918 1 96.56 73 ARG B N 1
ATOM 2161 C CA . ARG B 1 73 ? -16.766 -0.713 -3.455 1 96.56 73 ARG B CA 1
ATOM 2162 C C . ARG B 1 73 ? -17.328 -2.135 -3.451 1 96.56 73 ARG B C 1
ATOM 2164 O O . ARG B 1 73 ? -17.109 -2.891 -4.402 1 96.56 73 ARG B O 1
ATOM 2171 N N . LYS B 1 74 ? -17.969 -2.471 -2.359 1 97.25 74 LYS B N 1
ATOM 2172 C CA . LYS B 1 74 ? -18.594 -3.791 -2.271 1 97.25 74 LYS B CA 1
ATOM 2173 C C . LYS B 1 74 ? -19.625 -3.986 -3.371 1 97.25 74 LYS B C 1
ATOM 2175 O O . LYS B 1 74 ? -19.672 -5.039 -4.008 1 97.25 74 LYS B O 1
ATOM 2180 N N . LYS B 1 75 ? -20.422 -2.992 -3.566 1 97.38 75 LYS B N 1
ATOM 2181 C CA . LYS B 1 75 ? -21.438 -3.053 -4.609 1 97.38 75 LYS B CA 1
ATOM 2182 C C . LYS B 1 75 ? -20.812 -3.238 -5.984 1 97.38 75 LYS B C 1
ATOM 2184 O O . LYS B 1 75 ? -21.281 -4.059 -6.781 1 97.38 75 LYS B O 1
ATOM 2189 N N . GLU B 1 76 ? -19.75 -2.533 -6.285 1 96.62 76 GLU B N 1
ATOM 2190 C CA . GLU B 1 76 ? -19.047 -2.641 -7.562 1 96.62 76 GLU B CA 1
ATOM 2191 C C . GLU B 1 76 ? -18.438 -4.023 -7.734 1 96.62 76 GLU B C 1
ATOM 2193 O O . GLU B 1 76 ? -18.516 -4.617 -8.812 1 96.62 76 GLU B O 1
ATOM 2198 N N . LEU B 1 77 ? -17.828 -4.527 -6.672 1 97.44 77 LEU B N 1
ATOM 2199 C CA . LEU B 1 77 ? -17.219 -5.852 -6.715 1 97.44 77 LEU B CA 1
ATOM 2200 C C . LEU B 1 77 ? -18.266 -6.926 -6.984 1 97.44 77 LEU B C 1
ATOM 2202 O O . LEU B 1 77 ? -18.031 -7.844 -7.773 1 97.44 77 LEU B O 1
ATOM 2206 N N . ASN B 1 78 ? -19.406 -6.785 -6.336 1 97.56 78 ASN B N 1
ATOM 2207 C CA . ASN B 1 78 ? -20.469 -7.766 -6.512 1 97.56 78 ASN B CA 1
ATOM 2208 C C . ASN B 1 78 ? -20.922 -7.852 -7.969 1 97.56 78 ASN B C 1
ATOM 2210 O O . ASN B 1 78 ? -21.281 -8.93 -8.445 1 97.56 78 ASN B O 1
ATOM 2214 N N . LYS B 1 79 ? -20.844 -6.77 -8.68 1 97.38 79 LYS B N 1
ATOM 2215 C CA . LYS B 1 79 ? -21.172 -6.781 -10.109 1 97.38 79 LYS B CA 1
ATOM 2216 C C . LYS B 1 79 ? -20.188 -7.637 -10.891 1 97.38 79 LYS B C 1
ATOM 2218 O O . LYS B 1 79 ? -20.562 -8.375 -11.797 1 97.38 79 LYS B O 1
ATOM 2223 N N . TYR B 1 80 ? -18.906 -7.566 -10.531 1 96.62 80 TYR B N 1
ATOM 2224 C CA . TYR B 1 80 ? -17.875 -8.375 -11.18 1 96.62 80 TYR B CA 1
ATOM 2225 C C . TYR B 1 80 ? -18.078 -9.852 -10.875 1 96.62 80 TYR B C 1
ATOM 2227 O O . TYR B 1 80 ? -17.844 -10.703 -11.734 1 96.62 80 TYR B O 1
ATOM 2235 N N . LEU B 1 81 ? -18.547 -10.141 -9.68 1 97.56 81 LEU B N 1
ATOM 2236 C CA . LEU B 1 81 ? -18.625 -11.523 -9.219 1 97.56 81 LEU B CA 1
ATOM 2237 C C . LEU B 1 81 ? -19.906 -12.18 -9.727 1 97.56 81 LEU B C 1
ATOM 2239 O O . LEU B 1 81 ? -19.969 -13.406 -9.859 1 97.56 81 LEU B O 1
ATOM 2243 N N . SER B 1 82 ? -20.922 -11.391 -10.031 1 95.38 82 SER B N 1
ATOM 2244 C CA . SER B 1 82 ? -22.234 -11.898 -10.398 1 95.38 82 SER B CA 1
ATOM 2245 C C . SER B 1 82 ? -22.203 -12.633 -11.734 1 95.38 82 SER B C 1
ATOM 2247 O O . SER B 1 82 ? -23.062 -13.469 -12.008 1 95.38 82 SER B O 1
ATOM 2249 N N . HIS B 1 83 ? -21.141 -12.477 -12.484 1 90.19 83 HIS B N 1
ATOM 2250 C CA . HIS B 1 83 ? -21.078 -13.062 -13.82 1 90.19 83 HIS B CA 1
ATOM 2251 C C . HIS B 1 83 ? -20.234 -14.336 -13.812 1 90.19 83 HIS B C 1
ATOM 2253 O O . HIS B 1 83 ? -20.062 -14.977 -14.852 1 90.19 83 HIS B O 1
ATOM 2259 N N . ALA B 1 84 ? -19.766 -14.75 -12.68 1 96.31 84 ALA B N 1
ATOM 2260 C CA . ALA B 1 84 ? -18.875 -15.906 -12.586 1 96.31 84 ALA B CA 1
ATOM 2261 C C . ALA B 1 84 ? -19.656 -17.156 -12.195 1 96.31 84 ALA B C 1
ATOM 2263 O O . ALA B 1 84 ? -20.562 -17.109 -11.367 1 96.31 84 ALA B O 1
ATOM 2264 N N . ASN B 1 85 ? -19.219 -18.25 -12.742 1 96.75 85 ASN B N 1
ATOM 2265 C CA . ASN B 1 85 ? -19.922 -19.516 -12.523 1 96.75 85 ASN B CA 1
ATOM 2266 C C . ASN B 1 85 ? -19.156 -20.422 -11.57 1 96.75 85 ASN B C 1
ATOM 2268 O O . ASN B 1 85 ? -19.719 -21.375 -11.031 1 96.75 85 ASN B O 1
ATOM 2272 N N . THR B 1 86 ? -17.875 -20.203 -11.414 1 98.44 86 THR B N 1
ATOM 2273 C CA . THR B 1 86 ? -17.047 -21.031 -10.555 1 98.44 86 THR B CA 1
ATOM 2274 C C . THR B 1 86 ? -16.234 -20.156 -9.594 1 98.44 86 THR B C 1
ATOM 2276 O O . THR B 1 86 ? -16.094 -18.953 -9.805 1 98.44 86 THR B O 1
ATOM 2279 N N . GLY B 1 87 ? -15.75 -20.734 -8.539 1 98.44 87 GLY B N 1
ATOM 2280 C CA . GLY B 1 87 ? -14.867 -20.016 -7.629 1 98.44 87 GLY B CA 1
ATOM 2281 C C . GLY B 1 87 ? -13.617 -19.5 -8.297 1 98.44 87 GLY B C 1
ATOM 2282 O O . GLY B 1 87 ? -13.164 -18.391 -8 1 98.44 87 GLY B O 1
ATOM 2283 N N . TYR B 1 88 ? -13.125 -20.312 -9.195 1 98.62 88 TYR B N 1
ATOM 2284 C CA . TYR B 1 88 ? -11.953 -19.906 -9.961 1 98.62 88 TYR B CA 1
ATOM 2285 C C . TYR B 1 88 ? -12.234 -18.625 -10.742 1 98.62 88 TYR B C 1
ATOM 2287 O O . TYR B 1 88 ? -11.461 -17.672 -10.672 1 98.62 88 TYR B O 1
ATOM 2295 N N . GLU B 1 89 ? -13.359 -18.578 -11.422 1 98.56 89 GLU B N 1
ATOM 2296 C CA . GLU B 1 89 ? -13.75 -17.406 -12.195 1 98.56 89 GLU B CA 1
ATOM 2297 C C . GLU B 1 89 ? -13.992 -16.203 -11.289 1 98.56 89 GLU B C 1
ATOM 2299 O O . GLU B 1 89 ? -13.711 -15.07 -11.664 1 98.56 89 GLU B O 1
ATOM 2304 N N . LYS B 1 90 ? -14.523 -16.438 -10.125 1 98.75 90 LYS B N 1
ATOM 2305 C CA . LYS B 1 90 ? -14.758 -15.352 -9.18 1 98.75 90 LYS B CA 1
ATOM 2306 C C . LYS B 1 90 ? -13.445 -14.734 -8.719 1 98.75 90 LYS B C 1
ATOM 2308 O O . LYS B 1 90 ? -13.344 -13.508 -8.586 1 98.75 90 LYS B O 1
ATOM 2313 N N . ILE B 1 91 ? -12.43 -15.562 -8.484 1 98.75 91 ILE B N 1
ATOM 2314 C CA . ILE B 1 91 ? -11.117 -15.039 -8.117 1 98.75 91 ILE B CA 1
ATOM 2315 C C . ILE B 1 91 ? -10.539 -14.219 -9.266 1 98.75 91 ILE B C 1
ATOM 2317 O O . ILE B 1 91 ? -10.008 -13.125 -9.055 1 98.75 91 ILE B O 1
ATOM 2321 N N . GLN B 1 92 ? -10.672 -14.773 -10.422 1 98.62 92 GLN B N 1
ATOM 2322 C CA . GLN B 1 92 ? -10.195 -14.047 -11.594 1 98.62 92 GLN B CA 1
ATOM 2323 C C . GLN B 1 92 ? -10.898 -12.695 -11.719 1 98.62 92 GLN B C 1
ATOM 2325 O O . GLN B 1 92 ? -10.25 -11.672 -11.977 1 98.62 92 GLN B O 1
ATOM 2330 N N . ASN B 1 93 ? -12.211 -12.656 -11.523 1 98.62 93 ASN B N 1
ATOM 2331 C CA . ASN B 1 93 ? -12.992 -11.43 -11.641 1 98.62 93 ASN B CA 1
ATOM 2332 C C . ASN B 1 93 ? -12.672 -10.461 -10.508 1 98.62 93 ASN B C 1
ATOM 2334 O O . ASN B 1 93 ? -12.695 -9.242 -10.703 1 98.62 93 ASN B O 1
ATOM 2338 N N . LEU B 1 94 ? -12.391 -11 -9.336 1 98.62 94 LEU B N 1
ATOM 2339 C CA . LEU B 1 94 ? -11.914 -10.164 -8.234 1 98.62 94 LEU B CA 1
ATOM 2340 C C . LEU B 1 94 ? -10.641 -9.43 -8.617 1 98.62 94 LEU B C 1
ATOM 2342 O O . LEU B 1 94 ? -10.539 -8.211 -8.43 1 98.62 94 LEU B O 1
ATOM 2346 N N . LEU B 1 95 ? -9.695 -10.148 -9.211 1 98.75 95 LEU B N 1
ATOM 2347 C CA . LEU B 1 95 ? -8.43 -9.547 -9.609 1 98.75 95 LEU B CA 1
ATOM 2348 C C . LEU B 1 95 ? -8.641 -8.523 -10.727 1 98.75 95 LEU B C 1
ATOM 2350 O O . LEU B 1 95 ? -8.023 -7.457 -10.7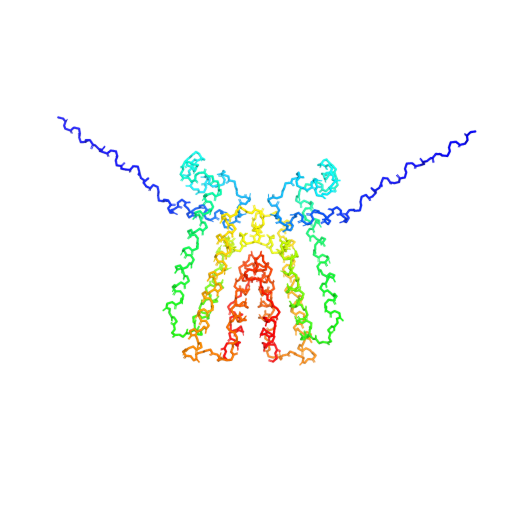11 1 98.75 95 LEU B O 1
ATOM 2354 N N . ASN B 1 96 ? -9.547 -8.789 -11.625 1 98.19 96 ASN B N 1
ATOM 2355 C CA . ASN B 1 96 ? -9.875 -7.836 -12.68 1 98.19 96 ASN B CA 1
ATOM 2356 C C . ASN B 1 96 ? -10.453 -6.547 -12.102 1 98.19 96 ASN B C 1
ATOM 2358 O O . ASN B 1 96 ? -10.156 -5.457 -12.586 1 98.19 96 ASN B O 1
ATOM 2362 N N . PHE B 1 97 ? -11.258 -6.703 -11.109 1 97.62 97 PHE B N 1
ATOM 2363 C CA . PHE B 1 97 ? -11.828 -5.543 -10.43 1 97.62 97 PHE B CA 1
ATOM 2364 C C . PHE B 1 97 ? -10.727 -4.625 -9.914 1 97.62 97 PHE B C 1
ATOM 2366 O O . PHE B 1 97 ? -10.789 -3.408 -10.109 1 97.62 97 PHE B O 1
ATOM 2373 N N . TYR B 1 98 ? -9.727 -5.184 -9.289 1 97.88 98 TYR B N 1
ATOM 2374 C CA . TYR B 1 98 ? -8.656 -4.383 -8.703 1 97.88 98 TYR B CA 1
ATOM 2375 C C . TYR B 1 98 ? -7.75 -3.809 -9.789 1 97.88 98 TYR B C 1
ATOM 2377 O O . TYR B 1 98 ? -7.281 -2.676 -9.68 1 97.88 98 TYR B O 1
ATOM 2385 N N . ILE B 1 99 ? -7.527 -4.547 -10.867 1 98.19 99 ILE B N 1
ATOM 2386 C CA . ILE B 1 99 ? -6.75 -4.035 -11.992 1 98.19 99 ILE B CA 1
ATOM 2387 C C . ILE B 1 99 ? -7.488 -2.865 -12.641 1 98.19 99 ILE B C 1
ATOM 2389 O O . ILE B 1 99 ? -6.883 -1.836 -12.945 1 98.19 99 ILE B O 1
ATOM 2393 N N . ASP B 1 100 ? -8.789 -2.979 -12.758 1 96.44 100 ASP B N 1
ATOM 2394 C CA . ASP B 1 100 ? -9.602 -1.927 -13.359 1 96.44 100 ASP B CA 1
ATOM 2395 C C . ASP B 1 100 ? -9.672 -0.699 -12.453 1 96.44 100 ASP B C 1
ATOM 2397 O O . ASP B 1 100 ? -9.867 0.421 -12.93 1 96.44 100 ASP B O 1
ATOM 2401 N N . SER B 1 101 ? -9.453 -0.932 -11.188 1 95.69 101 SER B N 1
ATOM 2402 C CA . SER B 1 101 ? -9.562 0.133 -10.195 1 95.69 101 SER B CA 1
ATOM 2403 C C . SER B 1 101 ? -8.328 1.031 -10.211 1 95.69 101 SER B C 1
ATOM 2405 O O . SER B 1 101 ? -8.281 2.051 -9.523 1 95.69 101 SER B O 1
ATOM 2407 N N . VAL B 1 102 ? -7.316 0.666 -10.984 1 95.38 102 VAL B N 1
ATOM 2408 C CA . VAL B 1 102 ? -6.117 1.497 -10.969 1 95.38 102 VAL B CA 1
ATOM 2409 C C . VAL B 1 102 ? -5.879 2.088 -12.352 1 95.38 102 VAL B C 1
ATOM 2411 O O . VAL B 1 102 ? -4.844 2.711 -12.602 1 95.38 102 VAL B O 1
ATOM 2414 N N . LYS B 1 103 ? -6.855 1.83 -13.164 1 90.75 103 LYS B N 1
ATOM 2415 C CA . LYS B 1 103 ? -6.762 2.43 -14.492 1 90.75 103 LYS B CA 1
ATOM 2416 C C . LYS B 1 103 ? -7.184 3.895 -14.469 1 90.75 103 LYS B C 1
ATOM 2418 O O . LYS B 1 103 ? -8.102 4.27 -13.734 1 90.75 103 LYS B O 1
ATOM 2423 N N . GLU B 1 104 ? -6.551 4.723 -15.148 1 82.06 104 GLU B N 1
ATOM 2424 C CA . GLU B 1 104 ? -6.914 6.105 -15.438 1 82.06 104 GLU B CA 1
ATOM 2425 C C . GLU B 1 104 ? -7.145 6.898 -14.156 1 82.06 104 GLU B C 1
ATOM 2427 O O . GLU B 1 104 ? -6.297 6.902 -13.266 1 82.06 104 GLU B O 1
ATOM 2432 N N . LEU B 1 105 ? -8.242 7.613 -14.039 1 79 105 LEU B N 1
ATOM 2433 C CA . LEU B 1 105 ? -8.5 8.578 -12.977 1 79 105 LEU B CA 1
ATOM 2434 C C . LEU B 1 105 ? -8.766 7.863 -11.656 1 79 105 LEU B C 1
ATOM 2436 O O . LEU B 1 105 ? -8.398 8.359 -10.586 1 79 105 LEU B O 1
ATOM 2440 N N . GLU B 1 106 ? -9.258 6.676 -11.797 1 82.31 106 GLU B N 1
ATOM 2441 C CA . GLU B 1 106 ? -9.555 5.922 -10.578 1 82.31 106 GLU B CA 1
ATOM 2442 C C . GLU B 1 106 ? -8.281 5.594 -9.805 1 82.31 106 GLU B C 1
ATOM 2444 O O . GLU B 1 106 ? -8.266 5.652 -8.578 1 82.31 106 GLU B O 1
ATOM 2449 N N . GLY B 1 107 ? -7.266 5.27 -10.586 1 81.06 107 GLY B N 1
ATOM 2450 C CA . GLY B 1 107 ? -5.992 4.969 -9.953 1 81.06 107 GLY B CA 1
ATOM 2451 C C . GLY B 1 107 ? -5.391 6.156 -9.227 1 81.06 107 GLY B C 1
ATOM 2452 O O . GLY B 1 107 ? -4.785 6 -8.164 1 81.06 107 GLY B O 1
ATOM 2453 N N . LYS B 1 108 ? -5.664 7.285 -9.703 1 82 108 LYS B N 1
ATOM 2454 C CA . LYS B 1 108 ? -5.125 8.5 -9.102 1 82 108 LYS B CA 1
ATOM 2455 C C . LYS B 1 108 ? -5.852 8.836 -7.805 1 82 108 LYS B C 1
ATOM 2457 O O . LYS B 1 108 ? -5.246 9.367 -6.867 1 82 108 LYS B O 1
ATOM 2462 N N . LYS B 1 109 ? -7.113 8.602 -7.785 1 87.25 109 LYS B N 1
ATOM 2463 C CA . LYS B 1 109 ? -7.879 8.891 -6.574 1 87.25 109 LYS B CA 1
ATOM 2464 C C . LYS B 1 109 ? -7.426 8.016 -5.414 1 87.25 109 LYS B C 1
ATOM 2466 O O . LYS B 1 109 ? -7.41 8.461 -4.262 1 87.25 109 LYS B O 1
ATOM 2471 N N . GLY B 1 110 ? -7.039 6.859 -5.707 1 89 110 GLY B N 1
ATOM 2472 C CA . GLY B 1 110 ? -6.492 5.992 -4.676 1 89 110 GLY B CA 1
ATOM 2473 C C . GLY B 1 110 ? -7.555 5.199 -3.936 1 89 110 GLY B C 1
ATOM 2474 O O . GLY B 1 110 ? -8.727 5.23 -4.305 1 89 110 GLY B O 1
ATOM 2475 N N . CYS B 1 111 ? -7.152 4.477 -3 1 95.31 111 CYS B N 1
ATOM 2476 C CA . CYS B 1 111 ? -7.957 3.582 -2.178 1 95.31 111 CYS B CA 1
ATOM 2477 C C . CYS B 1 111 ? -7.965 4.035 -0.723 1 95.31 111 CYS B C 1
ATOM 2479 O O . CYS B 1 111 ? -6.914 4.078 -0.077 1 95.31 111 CYS B O 1
ATOM 2481 N N . LEU B 1 112 ? -9.125 4.285 -0.138 1 96.38 112 LEU B N 1
ATOM 2482 C CA . LEU B 1 112 ? -9.203 4.797 1.226 1 96.38 112 LEU B CA 1
ATOM 2483 C C . LEU B 1 112 ? -8.734 3.744 2.229 1 96.38 112 LEU B C 1
ATOM 2485 O O . LEU B 1 112 ? -8.172 4.082 3.271 1 96.38 112 LEU B O 1
ATOM 2489 N N . VAL B 1 113 ? -8.953 2.479 1.862 1 97 113 VAL B N 1
ATOM 2490 C CA . VAL B 1 113 ? -8.531 1.415 2.766 1 97 113 VAL B CA 1
ATOM 2491 C C . VAL B 1 113 ? -7.008 1.393 2.863 1 97 113 VAL B C 1
ATOM 2493 O O . VAL B 1 113 ? -6.449 1.428 3.963 1 97 113 VAL B O 1
ATOM 2496 N N . VAL B 1 114 ? -6.34 1.413 1.731 1 96.75 114 VAL B N 1
ATOM 2497 C CA . VAL B 1 114 ? -4.883 1.372 1.712 1 96.75 114 VAL B CA 1
ATOM 2498 C C . VAL B 1 114 ? -4.32 2.65 2.33 1 96.75 114 VAL B C 1
ATOM 2500 O O . VAL B 1 114 ? -3.434 2.596 3.186 1 96.75 114 VAL B O 1
ATOM 2503 N N . GLY B 1 115 ? -4.871 3.777 1.925 1 94.31 115 GLY B N 1
ATOM 2504 C CA . GLY B 1 115 ? -4.41 5.047 2.461 1 94.31 115 GLY B CA 1
ATOM 2505 C C . GLY B 1 115 ? -4.535 5.137 3.971 1 94.31 115 GLY B C 1
ATOM 2506 O O . GLY B 1 115 ? -3.643 5.66 4.641 1 94.31 115 GLY B O 1
ATOM 2507 N N . SER B 1 116 ? -5.586 4.633 4.535 1 95.19 116 SER B N 1
ATOM 2508 C CA . SER B 1 116 ? -5.824 4.688 5.973 1 95.19 116 SER B CA 1
ATOM 2509 C C . SER B 1 116 ? -4.992 3.641 6.711 1 95.19 116 SER B C 1
ATOM 2511 O O . SER B 1 116 ? -4.516 3.887 7.82 1 95.19 116 SER B O 1
ATOM 2513 N N . ALA B 1 117 ? -4.785 2.486 6.09 1 95 117 ALA B N 1
ATOM 2514 C CA . ALA B 1 117 ? -3.994 1.424 6.707 1 95 117 ALA B CA 1
ATOM 2515 C C . ALA B 1 117 ? -2.557 1.877 6.945 1 95 117 ALA B C 1
ATOM 2517 O O . ALA B 1 117 ? -1.984 1.608 8.008 1 95 117 ALA B O 1
ATOM 2518 N N . ILE B 1 118 ? -2.012 2.58 5.996 1 92.94 118 ILE B N 1
ATOM 2519 C CA . ILE B 1 118 ? -0.616 2.994 6.07 1 92.94 118 ILE B CA 1
ATOM 2520 C C . ILE B 1 118 ? -0.44 4.012 7.195 1 92.94 118 ILE B C 1
ATOM 2522 O O . ILE B 1 118 ? 0.647 4.137 7.766 1 92.94 118 ILE B O 1
ATOM 2526 N N . GLU B 1 119 ? -1.507 4.688 7.598 1 89.56 119 GLU B N 1
ATOM 2527 C CA . GLU B 1 119 ? -1.459 5.711 8.633 1 89.56 119 GLU B CA 1
ATOM 2528 C C . GLU B 1 119 ? -2.166 5.242 9.906 1 89.56 119 GLU B C 1
ATOM 2530 O O . GLU B 1 119 ? -2.592 6.062 10.719 1 89.56 119 GLU B O 1
ATOM 2535 N N . ILE B 1 120 ? -2.334 4.02 10.078 1 91.69 120 ILE B N 1
ATOM 2536 C CA . ILE B 1 120 ? -3.252 3.475 11.07 1 91.69 120 ILE B CA 1
ATOM 2537 C C . ILE B 1 120 ? -2.777 3.848 12.477 1 91.69 120 ILE B C 1
ATOM 2539 O O . ILE B 1 120 ? -3.59 4.039 13.383 1 91.69 120 ILE B O 1
ATOM 2543 N N . GLU B 1 121 ? -1.506 4.102 12.641 1 88.31 121 GLU B N 1
ATOM 2544 C CA . GLU B 1 121 ? -0.927 4.34 13.961 1 88.31 121 GLU B CA 1
ATOM 2545 C C . GLU B 1 121 ? -1.307 5.719 14.492 1 88.31 121 GLU B C 1
ATOM 2547 O O . GLU B 1 121 ? -1.201 5.984 15.688 1 88.31 121 GLU B O 1
ATOM 2552 N N . VAL B 1 122 ? -1.756 6.664 13.672 1 88.31 122 VAL B N 1
ATOM 2553 C CA . VAL B 1 122 ? -2.021 8.031 14.109 1 88.31 122 VAL B CA 1
ATOM 2554 C C . VAL B 1 122 ? -3.52 8.32 14.023 1 88.31 122 VAL B C 1
ATOM 2556 O O . VAL B 1 122 ? -3.945 9.469 14.156 1 88.31 122 VAL B O 1
ATOM 2559 N N . LEU B 1 123 ? -4.285 7.277 13.75 1 90.38 123 LEU B N 1
ATOM 2560 C CA . LEU B 1 123 ? -5.734 7.43 13.711 1 90.38 123 LEU B CA 1
ATOM 2561 C C . LEU B 1 123 ? -6.355 7.07 15.062 1 90.38 123 LEU B C 1
ATOM 2563 O O . LEU B 1 123 ? -5.715 6.422 15.891 1 90.38 123 LEU B O 1
ATOM 2567 N N . ASN B 1 124 ? -7.562 7.57 15.305 1 91.56 124 ASN B N 1
ATOM 2568 C CA . ASN B 1 124 ? -8.234 7.242 16.562 1 91.56 124 ASN B CA 1
ATOM 2569 C C . ASN B 1 124 ? -8.695 5.789 16.578 1 91.56 124 ASN B C 1
ATOM 2571 O O . ASN B 1 124 ? -8.664 5.105 15.555 1 91.56 124 ASN B O 1
ATOM 2575 N N . HIS B 1 125 ? -9.086 5.352 17.688 1 94.12 125 HIS B N 1
ATOM 2576 C CA . HIS B 1 125 ? -9.414 3.951 17.922 1 94.12 125 HIS B CA 1
ATOM 2577 C C . HIS B 1 125 ? -10.57 3.502 17.031 1 94.12 125 HIS B C 1
ATOM 2579 O O . HIS B 1 125 ? -10.555 2.389 16.5 1 94.12 125 HIS B O 1
ATOM 2585 N N . GLU B 1 126 ? -11.484 4.336 16.859 1 94.06 126 GLU B N 1
ATOM 2586 C CA . GLU B 1 126 ? -12.664 3.998 16.062 1 94.06 126 GLU B CA 1
ATOM 2587 C C . GLU B 1 126 ? -12.289 3.756 14.609 1 94.06 126 GLU B C 1
ATOM 2589 O O . GLU B 1 126 ? -12.703 2.756 14.016 1 94.06 126 GLU B O 1
ATOM 2594 N N . LEU B 1 127 ? -11.531 4.633 14.062 1 93.94 127 LEU B N 1
ATOM 2595 C CA . LEU B 1 127 ? -11.094 4.5 12.672 1 93.94 127 LEU B CA 1
ATOM 2596 C C . LEU B 1 127 ? -10.156 3.307 12.516 1 93.94 127 LEU B C 1
ATOM 2598 O O . LEU B 1 127 ? -10.242 2.574 11.523 1 93.94 127 LEU B O 1
ATOM 2602 N N . THR B 1 128 ? -9.312 3.107 13.516 1 95.31 128 THR B N 1
ATOM 2603 C CA . THR B 1 128 ? -8.406 1.96 13.5 1 95.31 128 THR B CA 1
ATOM 2604 C C . THR B 1 128 ? -9.195 0.656 13.414 1 95.31 128 THR B C 1
ATOM 2606 O O . THR B 1 128 ? -8.891 -0.205 12.586 1 95.31 128 THR B O 1
ATOM 2609 N N . LYS B 1 129 ? -10.227 0.538 14.148 1 96.62 129 LYS B N 1
ATOM 2610 C CA . LYS B 1 129 ? -11.055 -0.662 14.148 1 96.62 129 LYS B CA 1
ATOM 2611 C C . LYS B 1 129 ? -11.758 -0.846 12.805 1 96.62 129 LYS B C 1
ATOM 2613 O O . LYS B 1 129 ? -11.875 -1.968 12.312 1 96.62 129 LYS B O 1
ATOM 2618 N N . ALA B 1 130 ? -12.195 0.256 12.234 1 96.25 130 ALA B N 1
ATOM 2619 C CA . ALA B 1 130 ? -12.883 0.198 10.953 1 96.25 130 ALA B CA 1
ATOM 2620 C C . ALA B 1 130 ? -11.945 -0.273 9.844 1 96.25 130 ALA B C 1
ATOM 2622 O O . ALA B 1 130 ? -12.336 -1.059 8.977 1 96.25 130 ALA B O 1
ATOM 2623 N N . ILE B 1 131 ? -10.742 0.191 9.922 1 96.75 131 ILE B N 1
ATOM 2624 C CA . ILE B 1 131 ? -9.742 -0.179 8.922 1 96.75 131 ILE B CA 1
ATOM 2625 C C . ILE B 1 131 ? -9.391 -1.657 9.07 1 96.75 131 ILE B C 1
ATOM 2627 O O . ILE B 1 131 ? -9.359 -2.393 8.078 1 96.75 131 ILE B O 1
ATOM 2631 N N . GLU B 1 132 ? -9.148 -2.092 10.289 1 97.5 132 GLU B N 1
ATOM 2632 C CA . GLU B 1 132 ? -8.852 -3.498 10.555 1 97.5 132 GLU B CA 1
ATOM 2633 C C . GLU B 1 132 ? -10 -4.395 10.094 1 97.5 132 GLU B C 1
ATOM 2635 O O . GLU B 1 132 ? -9.773 -5.449 9.5 1 97.5 132 GLU B O 1
ATOM 2640 N N . PHE B 1 133 ? -11.156 -3.957 10.359 1 97.56 133 PHE B N 1
ATOM 2641 C CA . PHE B 1 133 ? -12.344 -4.699 9.945 1 97.56 133 PHE B CA 1
ATOM 2642 C C . PHE B 1 133 ? -12.406 -4.805 8.43 1 97.56 133 PHE B C 1
ATOM 2644 O O . PHE B 1 133 ? -12.695 -5.875 7.887 1 97.56 133 PHE B O 1
ATOM 2651 N N . ALA B 1 134 ? -12.18 -3.711 7.73 1 97.75 134 ALA B N 1
ATOM 2652 C CA . ALA B 1 134 ? -12.234 -3.689 6.273 1 97.75 134 ALA B CA 1
ATOM 2653 C C . ALA B 1 134 ? -11.211 -4.648 5.672 1 97.75 134 ALA B C 1
ATOM 2655 O O . ALA B 1 134 ? -11.531 -5.414 4.758 1 97.75 134 ALA B O 1
ATOM 2656 N N . LEU B 1 135 ? -9.984 -4.648 6.191 1 98.44 135 LEU B N 1
ATOM 2657 C CA . LEU B 1 135 ? -8.938 -5.547 5.715 1 98.44 135 LEU B CA 1
ATOM 2658 C C . LEU B 1 135 ? -9.297 -7 5.988 1 98.44 135 LEU B C 1
ATOM 2660 O O . LEU B 1 135 ? -9.148 -7.859 5.117 1 98.44 135 LEU B O 1
ATOM 2664 N N . ASN B 1 136 ? -9.82 -7.242 7.168 1 98.44 136 ASN B N 1
ATOM 2665 C CA . ASN B 1 136 ? -10.227 -8.602 7.527 1 98.44 136 ASN B CA 1
ATOM 2666 C C . ASN B 1 136 ? -11.398 -9.078 6.684 1 98.44 136 ASN B C 1
ATOM 2668 O O . ASN B 1 136 ? -11.492 -10.258 6.348 1 98.44 136 ASN B O 1
ATOM 2672 N N . LYS B 1 137 ? -12.25 -8.195 6.43 1 98.06 137 LYS B N 1
ATOM 2673 C CA . LYS B 1 137 ? -13.383 -8.547 5.582 1 98.06 137 LYS B CA 1
ATOM 2674 C C . LYS B 1 137 ? -12.922 -8.898 4.168 1 98.06 137 LYS B C 1
ATOM 2676 O O . LYS B 1 137 ? -13.438 -9.844 3.562 1 98.06 137 LYS B O 1
ATOM 2681 N N . ASN B 1 138 ? -11.977 -8.133 3.594 1 98.31 138 ASN B N 1
ATOM 2682 C CA . ASN B 1 138 ? -11.383 -8.477 2.305 1 98.31 138 ASN B CA 1
ATOM 2683 C C . ASN B 1 138 ? -10.766 -9.875 2.322 1 98.31 138 ASN B C 1
ATOM 2685 O O . ASN B 1 138 ? -11.031 -10.68 1.432 1 98.31 138 ASN B O 1
ATOM 2689 N N . LEU B 1 139 ? -10.047 -10.133 3.377 1 98.69 139 LEU B N 1
ATOM 2690 C CA . LEU B 1 139 ? -9.398 -11.43 3.531 1 98.69 139 LEU B CA 1
ATOM 2691 C C . LEU B 1 139 ? -10.43 -12.547 3.613 1 98.69 139 LEU B C 1
ATOM 2693 O O . LEU B 1 139 ? -10.312 -13.562 2.924 1 98.69 139 LEU B O 1
ATOM 2697 N N . SER B 1 140 ? -11.469 -12.352 4.398 1 98.56 140 SER B N 1
ATOM 2698 C CA . SER B 1 140 ? -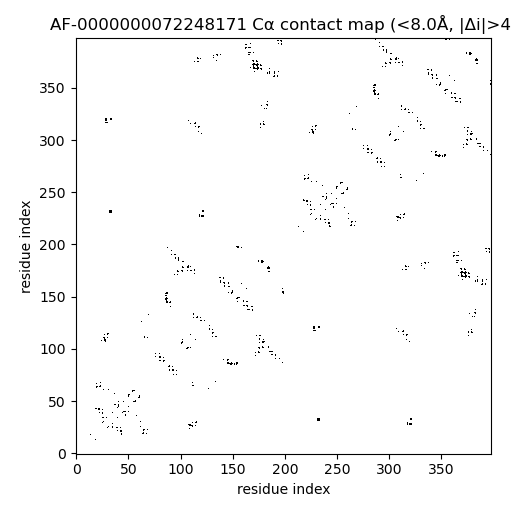12.523 -13.344 4.582 1 98.56 140 SER B CA 1
ATOM 2699 C C . SER B 1 140 ? -13.266 -13.602 3.275 1 98.56 140 SER B C 1
ATOM 2701 O O . SER B 1 140 ? -13.633 -14.742 2.98 1 98.56 140 SER B O 1
ATOM 2703 N N . ASN B 1 141 ? -13.492 -12.547 2.535 1 98.38 141 ASN B N 1
ATOM 2704 C CA . ASN B 1 141 ? -14.156 -12.695 1.241 1 98.38 141 ASN B CA 1
ATOM 2705 C C . ASN B 1 141 ? -13.312 -13.531 0.278 1 98.38 141 ASN B C 1
ATOM 2707 O O . ASN B 1 141 ? -13.836 -14.422 -0.399 1 98.38 141 ASN B O 1
ATOM 2711 N N . ILE B 1 142 ? -12.062 -13.297 0.217 1 98.81 142 ILE B N 1
ATOM 2712 C CA . ILE B 1 142 ? -11.156 -14.039 -0.652 1 98.81 142 ILE B CA 1
ATOM 2713 C C . ILE B 1 142 ? -11.141 -15.508 -0.242 1 98.81 142 ILE B C 1
ATOM 2715 O O . ILE B 1 142 ? -11.219 -16.391 -1.094 1 98.81 142 ILE B O 1
ATOM 2719 N N . LYS B 1 143 ? -11.07 -15.758 1.05 1 98.81 143 LYS B N 1
ATOM 2720 C CA . LYS B 1 143 ? -11.102 -17.125 1.551 1 98.81 143 LYS B CA 1
ATOM 2721 C C . LYS B 1 143 ? -12.367 -17.844 1.081 1 98.81 143 LYS B C 1
ATOM 2723 O O . LYS B 1 143 ? -12.297 -18.984 0.622 1 98.81 143 LYS B O 1
ATOM 2728 N N . LYS B 1 144 ? -13.43 -17.172 1.204 1 98.69 144 LYS B N 1
ATOM 2729 C CA . LYS B 1 144 ? -14.711 -17.75 0.81 1 98.69 144 LYS B CA 1
ATOM 2730 C C . LYS B 1 144 ? -14.711 -18.109 -0.673 1 98.69 144 LYS B C 1
ATOM 2732 O O . LYS B 1 144 ? -15.219 -19.172 -1.058 1 98.69 144 LYS B O 1
ATOM 2737 N N . LEU B 1 145 ? -14.18 -17.266 -1.511 1 98.69 145 LEU B N 1
ATOM 2738 C CA . LEU B 1 145 ? -14.133 -17.531 -2.945 1 98.69 145 LEU B CA 1
ATOM 2739 C C . LEU B 1 145 ? -13.25 -18.734 -3.254 1 98.69 145 LEU B C 1
ATOM 2741 O O . LEU B 1 145 ? -13.586 -19.562 -4.113 1 98.69 145 LEU B O 1
ATOM 2745 N N . ILE B 1 146 ? -12.117 -18.859 -2.58 1 98.81 146 ILE B N 1
ATOM 2746 C CA . ILE B 1 146 ? -11.227 -20 -2.77 1 98.81 146 ILE B CA 1
ATOM 2747 C C . ILE B 1 146 ? -11.938 -21.281 -2.344 1 98.81 146 ILE B C 1
ATOM 2749 O O . ILE B 1 146 ? -11.883 -22.297 -3.051 1 98.81 146 ILE B O 1
ATOM 2753 N N . GLU B 1 147 ? -12.641 -21.203 -1.22 1 98.81 147 GLU B N 1
ATOM 2754 C CA . GLU B 1 147 ? -13.391 -22.359 -0.73 1 98.81 147 GLU B CA 1
ATOM 2755 C C . GLU B 1 147 ? -14.477 -22.766 -1.716 1 98.81 147 GLU B C 1
ATOM 2757 O O . GLU B 1 147 ? -14.711 -23.953 -1.935 1 98.81 147 GLU B O 1
ATOM 2762 N N . GLU B 1 148 ? -15.133 -21.828 -2.277 1 98.44 148 GLU B N 1
ATOM 2763 C CA . GLU B 1 148 ? -16.125 -22.109 -3.307 1 98.44 148 GLU B CA 1
ATOM 2764 C C . GLU B 1 148 ? -15.508 -22.828 -4.5 1 98.44 148 GLU B C 1
ATOM 2766 O O . GLU B 1 148 ? -16.094 -23.766 -5.035 1 98.44 148 GLU B O 1
ATOM 2771 N N . GLY B 1 149 ? -14.344 -22.359 -4.93 1 98.75 149 GLY B N 1
ATOM 2772 C CA . GLY B 1 149 ? -13.641 -23 -6.023 1 98.75 149 GLY B CA 1
ATOM 2773 C C . GLY B 1 149 ? -13.234 -24.438 -5.707 1 98.75 149 GLY B C 1
ATOM 2774 O O . GLY B 1 149 ? -13.305 -25.312 -6.574 1 98.75 149 GLY B O 1
ATOM 2775 N N . LYS B 1 150 ? -12.844 -24.688 -4.504 1 98.56 150 LYS B N 1
ATOM 2776 C CA . LYS B 1 150 ? -12.539 -26.062 -4.086 1 98.56 150 LYS B CA 1
ATOM 2777 C C . LYS B 1 150 ? -13.797 -26.922 -4.09 1 98.56 150 LYS B C 1
ATOM 2779 O O . LYS B 1 150 ? -13.781 -28.047 -4.586 1 98.56 150 LYS B O 1
ATOM 2784 N N . ALA B 1 151 ? -14.883 -26.359 -3.592 1 98.38 151 ALA B N 1
ATOM 2785 C CA . ALA B 1 151 ? -16.141 -27.094 -3.508 1 98.38 151 ALA B CA 1
ATOM 2786 C C . ALA B 1 151 ? -16.672 -27.438 -4.898 1 98.38 151 ALA B C 1
ATOM 2788 O O . ALA B 1 151 ? -17.203 -28.531 -5.109 1 98.38 151 ALA B O 1
ATOM 2789 N N . ASP B 1 152 ? -16.469 -26.547 -5.895 1 98.25 152 ASP B N 1
ATOM 2790 C CA . ASP B 1 152 ? -17.031 -26.781 -7.219 1 98.25 152 ASP B CA 1
ATOM 2791 C C . ASP B 1 152 ? -16.031 -27.469 -8.133 1 98.25 152 ASP B C 1
ATOM 2793 O O . ASP B 1 152 ? -16.312 -27.75 -9.297 1 98.25 152 ASP B O 1
ATOM 2797 N N . GLY B 1 153 ? -14.789 -27.609 -7.598 1 98.31 153 GLY B N 1
ATOM 2798 C CA . GLY B 1 153 ? -13.781 -28.391 -8.297 1 98.31 153 GLY B CA 1
ATOM 2799 C C . GLY B 1 153 ? -12.93 -27.547 -9.242 1 98.31 153 GLY B C 1
ATOM 2800 O O . GLY B 1 153 ? -12.023 -28.078 -9.891 1 98.31 153 GLY B O 1
ATOM 2801 N N . SER B 1 154 ? -13.141 -26.219 -9.273 1 98.5 154 SER B N 1
ATOM 2802 C CA . SER B 1 154 ? -12.43 -25.359 -10.219 1 98.5 154 SER B CA 1
ATOM 2803 C C . SER B 1 154 ? -11.062 -24.969 -9.68 1 98.5 154 SER B C 1
ATOM 2805 O O . SER B 1 154 ? -10.219 -24.469 -10.422 1 98.5 154 SER B O 1
ATOM 2807 N N . ILE B 1 155 ? -10.805 -25.188 -8.367 1 98.44 155 ILE B N 1
ATOM 2808 C CA . ILE B 1 155 ? -9.531 -24.891 -7.738 1 98.44 155 ILE B CA 1
ATOM 2809 C C . ILE B 1 155 ? -8.938 -26.156 -7.133 1 98.44 155 ILE B C 1
ATOM 2811 O O . ILE B 1 155 ? -9.672 -27 -6.598 1 98.44 155 ILE B O 1
ATOM 2815 N N . ASN B 1 156 ? -7.617 -26.266 -7.277 1 97.69 156 ASN B N 1
ATOM 2816 C CA . ASN B 1 156 ? -6.887 -27.406 -6.75 1 97.69 156 ASN B CA 1
ATOM 2817 C C . ASN B 1 156 ? -7.242 -27.688 -5.293 1 97.69 156 ASN B C 1
ATOM 2819 O O . ASN B 1 156 ? -7.105 -26.797 -4.441 1 97.69 156 ASN B O 1
ATOM 2823 N N . GLN B 1 157 ? -7.512 -28.906 -4.926 1 97.5 157 GLN B N 1
ATOM 2824 C CA . GLN B 1 157 ? -7.961 -29.312 -3.598 1 97.5 157 GLN B CA 1
ATOM 2825 C C . GLN B 1 157 ? -6.812 -29.25 -2.59 1 97.5 157 GLN B C 1
ATOM 2827 O O . GLN B 1 157 ? -7.043 -29.141 -1.385 1 97.5 157 GLN B O 1
ATOM 2832 N N . GLU B 1 158 ? -5.617 -29.25 -3.037 1 97.31 158 GLU B N 1
ATOM 2833 C CA . GLU B 1 158 ? -4.457 -29.297 -2.15 1 97.31 158 GLU B CA 1
ATOM 2834 C C . GLU B 1 158 ? -4.004 -27.891 -1.756 1 97.31 158 GLU B C 1
ATOM 2836 O O . GLU B 1 158 ? -3.139 -27.734 -0.895 1 97.31 158 GLU B O 1
ATOM 2841 N N . LEU B 1 159 ? -4.66 -26.969 -2.391 1 98.06 159 LEU B N 1
ATOM 2842 C CA . LEU B 1 159 ? -4.289 -25.578 -2.121 1 98.06 159 LEU B CA 1
ATOM 2843 C C . LEU B 1 159 ? -4.641 -25.188 -0.69 1 98.06 159 LEU B C 1
ATOM 2845 O O . LEU B 1 159 ? -5.754 -25.453 -0.229 1 98.06 159 LEU B O 1
ATOM 2849 N N . ASN B 1 160 ? -3.684 -24.656 0.053 1 98.31 160 ASN B N 1
ATOM 2850 C CA . ASN B 1 160 ? -3.963 -24.125 1.378 1 98.31 160 ASN B CA 1
ATOM 2851 C C . ASN B 1 160 ? -4.738 -22.812 1.295 1 98.31 160 ASN B C 1
ATOM 2853 O O . ASN B 1 160 ? -4.211 -21.797 0.815 1 98.31 160 ASN B O 1
ATOM 2857 N N . VAL B 1 161 ? -5.941 -22.781 1.842 1 98.62 161 VAL B N 1
ATOM 2858 C CA . VAL B 1 161 ? -6.863 -21.672 1.672 1 98.62 161 VAL B CA 1
ATOM 2859 C C . VAL B 1 161 ? -6.301 -20.422 2.348 1 98.62 161 VAL B C 1
ATOM 2861 O O . VAL B 1 161 ? -6.277 -19.344 1.753 1 98.62 161 VAL B O 1
ATOM 2864 N N . ASP B 1 162 ? -5.789 -20.5 3.582 1 98.38 162 ASP B N 1
ATOM 2865 C CA . ASP B 1 162 ? -5.273 -19.359 4.332 1 98.38 162 ASP B CA 1
ATOM 2866 C C . ASP B 1 162 ? -4.055 -18.766 3.645 1 98.38 162 ASP B C 1
ATOM 2868 O O . ASP B 1 162 ? -3.938 -17.531 3.533 1 98.38 162 ASP B O 1
ATOM 2872 N N . GLN B 1 163 ? -3.252 -19.656 3.186 1 98.44 163 GLN B N 1
ATOM 2873 C CA . GLN B 1 163 ? -2.039 -19.234 2.492 1 98.44 163 GLN B CA 1
ATOM 2874 C C . GLN B 1 163 ? -2.373 -18.5 1.2 1 98.44 163 GLN B C 1
ATOM 2876 O O . GLN B 1 163 ? -1.851 -17.406 0.95 1 98.44 163 GLN B O 1
ATOM 2881 N N . ALA B 1 164 ? -3.25 -19.062 0.44 1 98.75 164 ALA B N 1
ATOM 2882 C CA . ALA B 1 164 ? -3.641 -18.484 -0.841 1 98.75 164 ALA B CA 1
ATOM 2883 C C . ALA B 1 164 ? -4.383 -17.172 -0.64 1 98.75 164 ALA B C 1
ATOM 2885 O O . ALA B 1 164 ? -4.172 -16.203 -1.388 1 98.75 164 ALA B O 1
ATOM 2886 N N . ALA B 1 165 ? -5.207 -17.094 0.377 1 98.88 165 ALA B N 1
ATOM 2887 C CA . ALA B 1 165 ? -5.969 -15.891 0.655 1 98.88 165 ALA B CA 1
ATOM 2888 C C . ALA B 1 165 ? -5.047 -14.75 1.085 1 98.88 165 ALA B C 1
ATOM 2890 O O . ALA B 1 165 ? -5.211 -13.609 0.643 1 98.88 165 ALA B O 1
ATOM 2891 N N . SER B 1 166 ? -4.105 -15.062 1.932 1 98.81 166 SER B N 1
ATOM 2892 C CA . SER B 1 166 ? -3.137 -14.062 2.377 1 98.81 166 SER B CA 1
ATOM 2893 C C . SER B 1 166 ? -2.326 -13.516 1.205 1 98.81 166 SER B C 1
ATOM 2895 O O . SER B 1 166 ? -2.111 -12.305 1.102 1 98.81 166 SER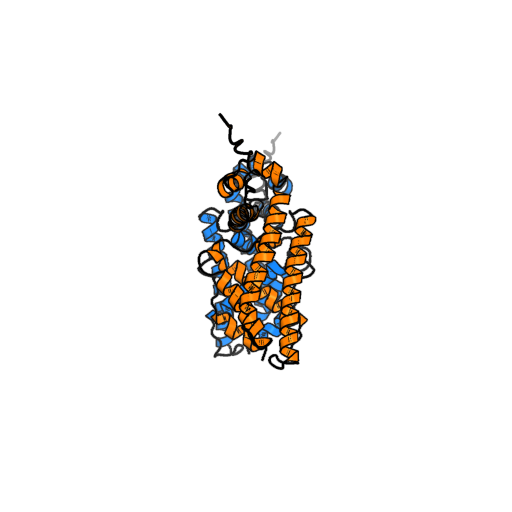 B O 1
ATOM 2897 N N . LEU B 1 167 ? -1.94 -14.406 0.346 1 98.88 167 LEU B N 1
ATOM 2898 C CA . LEU B 1 167 ? -1.193 -14.023 -0.847 1 98.88 167 LEU B CA 1
ATOM 2899 C C . LEU B 1 167 ? -2.016 -13.086 -1.726 1 98.88 167 LEU B C 1
ATOM 2901 O O . LEU B 1 167 ? -1.525 -12.039 -2.148 1 98.88 167 LEU B O 1
ATOM 2905 N N . LEU B 1 168 ? -3.27 -13.43 -1.972 1 98.94 168 LEU B N 1
ATOM 2906 C CA . LEU B 1 168 ? -4.129 -12.625 -2.836 1 98.94 168 LEU B CA 1
ATOM 2907 C C . LEU B 1 168 ? -4.449 -11.281 -2.186 1 98.94 168 LEU B C 1
ATOM 2909 O O . LEU B 1 168 ? -4.562 -10.266 -2.875 1 98.94 168 LEU B O 1
ATOM 2913 N N . LEU B 1 169 ? -4.602 -11.281 -0.849 1 98.88 169 LEU B N 1
ATOM 2914 C CA . LEU B 1 169 ? -4.816 -10.008 -0.165 1 98.88 169 LEU B CA 1
ATOM 2915 C C . LEU B 1 169 ? -3.635 -9.07 -0.379 1 98.88 169 LEU B C 1
ATOM 2917 O O . LEU B 1 169 ? -3.818 -7.906 -0.751 1 98.88 169 LEU B O 1
ATOM 2921 N N . CYS B 1 170 ? -2.426 -9.57 -0.183 1 98.81 170 CYS B N 1
ATOM 2922 C CA . CYS B 1 170 ? -1.236 -8.758 -0.416 1 98.81 170 CYS B CA 1
ATOM 2923 C C . CYS B 1 170 ? -1.191 -8.258 -1.855 1 98.81 170 CYS B C 1
ATOM 2925 O O . CYS B 1 170 ? -0.882 -7.09 -2.102 1 98.81 170 CYS B O 1
ATOM 2927 N N . LEU B 1 171 ? -1.562 -9.125 -2.754 1 98.88 171 LEU B N 1
ATOM 2928 C CA . LEU B 1 171 ? -1.506 -8.758 -4.164 1 98.88 171 LEU B CA 1
ATOM 2929 C C . LEU B 1 171 ? -2.459 -7.605 -4.465 1 98.88 171 LEU B C 1
ATOM 2931 O O . LEU B 1 171 ? -2.064 -6.609 -5.074 1 98.88 171 LEU B O 1
ATOM 2935 N N . VAL B 1 172 ? -3.715 -7.688 -4.031 1 98.69 172 VAL B N 1
ATOM 2936 C CA . VAL B 1 172 ? -4.699 -6.676 -4.398 1 98.69 172 VAL B CA 1
ATOM 2937 C C . VAL B 1 172 ? -4.371 -5.355 -3.705 1 98.69 172 VAL B C 1
ATOM 2939 O O . VAL B 1 172 ? -4.562 -4.281 -4.277 1 98.69 172 VAL B O 1
ATOM 2942 N N . LEU B 1 173 ? -3.848 -5.426 -2.475 1 98.5 173 LEU B N 1
ATOM 2943 C CA . LEU B 1 173 ? -3.385 -4.207 -1.812 1 98.5 173 LEU B CA 1
ATOM 2944 C C . LEU B 1 173 ? -2.223 -3.584 -2.576 1 98.5 173 LEU B C 1
ATOM 2946 O O . LEU B 1 173 ? -2.18 -2.365 -2.76 1 98.5 173 LEU B O 1
ATOM 2950 N N . GLY B 1 174 ? -1.322 -4.406 -3.057 1 98.56 174 GLY B N 1
ATOM 2951 C CA . GLY B 1 174 ? -0.168 -3.932 -3.803 1 98.56 174 GLY B CA 1
ATOM 2952 C C . GLY B 1 174 ? -0.532 -3.338 -5.152 1 98.56 174 GLY B C 1
ATOM 2953 O O . GLY B 1 174 ? 0.121 -2.402 -5.621 1 98.56 174 GLY B O 1
ATOM 2954 N N . ILE B 1 175 ? -1.565 -3.875 -5.785 1 98.44 175 ILE B N 1
ATOM 2955 C CA . ILE B 1 175 ? -2.068 -3.326 -7.039 1 98.44 175 ILE B CA 1
ATOM 2956 C C . ILE B 1 175 ? -2.484 -1.871 -6.84 1 98.44 175 ILE B C 1
ATOM 2958 O O . ILE B 1 175 ? -2.17 -1.009 -7.66 1 98.44 175 ILE B O 1
ATOM 2962 N N . ARG B 1 176 ? -3.107 -1.602 -5.719 1 97.25 176 ARG B N 1
ATOM 2963 C CA . ARG B 1 176 ? -3.582 -0.251 -5.434 1 97.25 176 ARG B CA 1
ATOM 2964 C C . ARG B 1 176 ? -2.416 0.704 -5.203 1 97.25 176 ARG B C 1
ATOM 2966 O O . ARG B 1 176 ? -2.488 1.88 -5.566 1 97.25 176 ARG B O 1
ATOM 2973 N N . VAL B 1 177 ? -1.332 0.246 -4.621 1 97.19 177 VAL B N 1
ATOM 2974 C CA . VAL B 1 177 ? -0.157 1.078 -4.383 1 97.19 177 VAL B CA 1
ATOM 2975 C C . VAL B 1 177 ? 0.597 1.295 -5.691 1 97.19 177 VAL B C 1
ATOM 2977 O O . VAL B 1 177 ? 0.883 2.434 -6.07 1 97.19 177 VAL B O 1
ATOM 2980 N N . ALA B 1 178 ? 0.863 0.193 -6.395 1 97.38 178 ALA B N 1
ATOM 2981 C CA . ALA B 1 178 ? 1.624 0.261 -7.641 1 97.38 178 ALA B CA 1
ATOM 2982 C C . ALA B 1 178 ? 0.887 1.088 -8.688 1 97.38 178 ALA B C 1
ATOM 2984 O O . ALA B 1 178 ? 1.513 1.704 -9.555 1 97.38 178 ALA B O 1
ATOM 2985 N N . GLY B 1 179 ? -0.411 1.116 -8.57 1 96 179 GLY B N 1
ATOM 2986 C CA . GLY B 1 179 ? -1.247 1.8 -9.547 1 96 179 GLY B CA 1
ATOM 2987 C C . GLY B 1 179 ? -1.235 3.309 -9.391 1 96 179 GLY B C 1
ATOM 2988 O O . GLY B 1 179 ? -1.777 4.031 -10.227 1 96 179 GLY B O 1
ATOM 2989 N N . LYS B 1 180 ? -0.59 3.811 -8.328 1 94.06 180 LYS B N 1
ATOM 2990 C CA . LYS B 1 180 ? -0.558 5.25 -8.086 1 94.06 180 LYS B CA 1
ATOM 2991 C C . LYS B 1 180 ? 0.347 5.957 -9.094 1 94.06 180 LYS B C 1
ATOM 2993 O O . LYS B 1 180 ? 0.234 7.168 -9.289 1 94.06 180 LYS B O 1
ATOM 2998 N N . THR B 1 181 ? 1.229 5.227 -9.641 1 92.38 181 THR B N 1
ATOM 2999 C CA . THR B 1 181 ? 2.102 5.785 -10.664 1 92.38 181 THR B CA 1
ATOM 3000 C C . THR B 1 181 ? 1.965 5.012 -11.969 1 92.38 181 THR B C 1
ATOM 3002 O O . THR B 1 181 ? 1.809 3.791 -11.961 1 92.38 181 THR B O 1
ATOM 3005 N N . SER B 1 182 ? 2.059 5.738 -13.062 1 91.75 182 SER B N 1
ATOM 3006 C CA . SER B 1 182 ? 1.843 5.133 -14.375 1 91.75 182 SER B CA 1
ATOM 3007 C C . SER B 1 182 ? 2.938 4.125 -14.703 1 91.75 182 SER B C 1
ATOM 3009 O O . SER B 1 182 ? 2.674 3.102 -15.336 1 91.75 182 SER B O 1
ATOM 3011 N N . SER B 1 183 ? 4.098 4.344 -14.25 1 93.38 183 SER B N 1
ATOM 3012 C CA . SER B 1 183 ? 5.254 3.545 -14.648 1 93.38 183 SER B CA 1
ATOM 3013 C C . SER B 1 183 ? 5.23 2.174 -13.977 1 93.38 183 SER B C 1
ATOM 3015 O O . SER B 1 183 ? 5.859 1.231 -14.461 1 93.38 183 SER B O 1
ATOM 3017 N N . THR B 1 184 ? 4.469 1.986 -12.875 1 96.69 184 THR B N 1
ATOM 3018 C CA . THR B 1 184 ? 4.445 0.713 -12.164 1 96.69 184 THR B CA 1
ATOM 3019 C C . THR B 1 184 ? 3.039 0.116 -12.172 1 96.69 184 THR B C 1
ATOM 3021 O O . THR B 1 184 ? 2.801 -0.929 -11.562 1 96.69 184 THR B O 1
ATOM 3024 N N . ARG B 1 185 ? 2.111 0.811 -12.828 1 96.62 185 ARG B N 1
ATOM 3025 C CA . ARG B 1 185 ? 0.732 0.34 -12.891 1 96.62 185 ARG B CA 1
ATOM 3026 C C . ARG B 1 185 ? 0.655 -1.043 -13.531 1 96.62 185 ARG B C 1
ATOM 3028 O O . ARG B 1 185 ? 1.104 -1.236 -14.664 1 96.62 185 ARG B O 1
ATOM 3035 N N . PRO B 1 186 ? 0.097 -1.996 -12.758 1 97.38 186 PRO B N 1
ATOM 3036 C CA . PRO B 1 186 ? -0.007 -3.33 -13.352 1 97.38 186 PRO B CA 1
ATOM 3037 C C . PRO B 1 186 ? -1.121 -3.43 -14.391 1 97.38 186 PRO B C 1
ATOM 3039 O O . PRO B 1 186 ? -2.053 -2.621 -14.383 1 97.38 186 PRO B O 1
ATOM 3042 N N . ASN B 1 187 ? -0.964 -4.301 -15.281 1 95.88 187 ASN B N 1
ATOM 3043 C CA . ASN B 1 187 ? -2.041 -4.625 -16.203 1 95.88 187 ASN B CA 1
ATOM 3044 C C . ASN B 1 187 ? -2.559 -6.043 -15.992 1 95.88 187 ASN B C 1
ATOM 3046 O O . ASN B 1 187 ? -2.104 -6.742 -15.086 1 95.88 187 ASN B O 1
ATOM 3050 N N . ASP B 1 188 ? -3.473 -6.438 -16.812 1 96.12 188 ASP B N 1
ATOM 3051 C CA . ASP B 1 188 ? -4.211 -7.672 -16.547 1 96.12 188 ASP B CA 1
ATOM 3052 C C . ASP B 1 188 ? -3.346 -8.898 -16.828 1 96.12 188 ASP B C 1
ATOM 3054 O O . ASP B 1 188 ? -3.725 -10.023 -16.484 1 96.12 188 ASP B O 1
ATOM 3058 N N . SER B 1 189 ? -2.141 -8.742 -17.312 1 97.06 189 SER B N 1
ATOM 3059 C CA . SER B 1 189 ? -1.27 -9.875 -17.609 1 97.06 189 SER B CA 1
ATOM 3060 C C . SER B 1 189 ? -0.865 -10.609 -16.328 1 97.06 189 SER B C 1
ATOM 3062 O O . SER B 1 189 ? -0.601 -11.812 -16.359 1 97.06 189 SER B O 1
ATOM 3064 N N . ILE B 1 190 ? -0.862 -9.922 -15.211 1 98.31 190 ILE B N 1
ATOM 3065 C CA . ILE B 1 190 ? -0.425 -10.562 -13.984 1 98.31 190 ILE B CA 1
ATOM 3066 C C . ILE B 1 190 ? -1.487 -11.555 -13.516 1 98.31 190 ILE B C 1
ATOM 3068 O O . ILE B 1 190 ? -1.19 -12.484 -12.758 1 98.31 190 ILE B O 1
ATOM 3072 N N . ILE B 1 191 ? -2.691 -11.32 -14 1 98.62 191 ILE B N 1
ATOM 3073 C CA . ILE B 1 191 ? -3.795 -12.172 -13.57 1 98.62 191 ILE B CA 1
ATOM 3074 C C . ILE B 1 191 ? -3.588 -13.586 -14.109 1 98.62 191 ILE B C 1
ATOM 3076 O O . ILE B 1 191 ? -3.689 -14.562 -13.359 1 98.62 191 ILE B O 1
ATOM 3080 N N . SER B 1 192 ? -3.232 -13.695 -15.414 1 97.62 192 SER B N 1
ATOM 3081 C CA . SER B 1 192 ? -3.018 -15.023 -15.992 1 97.62 192 SER B CA 1
ATOM 3082 C C . SER B 1 192 ? -1.893 -15.758 -15.281 1 97.62 192 SER B C 1
ATOM 3084 O O . SER B 1 192 ? -1.961 -16.984 -15.102 1 97.62 192 SER B O 1
ATOM 3086 N N . LEU B 1 193 ? -0.938 -15.055 -14.836 1 98 193 LEU B N 1
ATOM 3087 C CA . LEU B 1 193 ? 0.206 -15.672 -14.18 1 98 193 LEU B CA 1
ATOM 3088 C C . LEU B 1 193 ? -0.172 -16.156 -12.781 1 98 193 LEU B C 1
ATOM 3090 O O . LEU B 1 193 ? 0.054 -17.328 -12.445 1 98 193 LEU B O 1
ATOM 3094 N N . ILE B 1 194 ? -0.809 -15.328 -11.945 1 98.62 194 ILE B N 1
ATOM 3095 C CA . ILE B 1 194 ? -1.104 -15.688 -10.562 1 98.62 194 ILE B CA 1
ATOM 3096 C C . ILE B 1 194 ? -2.156 -16.797 -10.523 1 98.62 194 ILE B C 1
ATOM 3098 O O . ILE B 1 194 ? -2.133 -17.656 -9.641 1 98.62 194 ILE B O 1
ATOM 3102 N N . MET B 1 195 ? -2.984 -16.828 -11.57 1 98.5 195 MET B N 1
ATOM 3103 C CA . MET B 1 195 ? -4.074 -17.797 -11.594 1 98.5 195 MET B CA 1
ATOM 3104 C C . MET B 1 195 ? -3.543 -19.203 -11.805 1 98.5 195 MET B C 1
ATOM 3106 O O . MET B 1 195 ? -4.227 -20.188 -11.5 1 98.5 195 MET B O 1
ATOM 3110 N N . LYS B 1 196 ? -2.318 -19.344 -12.258 1 97.56 196 LYS B N 1
ATOM 3111 C CA . LYS B 1 196 ? -1.706 -20.656 -12.453 1 97.56 196 LYS B CA 1
ATOM 3112 C C . LYS B 1 196 ? -1.541 -21.391 -11.125 1 97.56 196 LYS B C 1
ATOM 3114 O O . LYS B 1 196 ? -1.424 -22.609 -11.102 1 97.56 196 LYS B O 1
ATOM 3119 N N . LEU B 1 197 ? -1.575 -20.688 -10.016 1 97.81 197 LEU B N 1
ATOM 3120 C CA . LEU B 1 197 ? -1.386 -21.281 -8.703 1 97.81 197 LEU B CA 1
ATOM 3121 C C . LEU B 1 197 ? -2.639 -22.031 -8.258 1 97.81 197 LEU B C 1
ATOM 3123 O O . LEU B 1 197 ? -2.598 -22.812 -7.309 1 97.81 197 LEU B O 1
ATOM 3127 N N . PHE B 1 198 ? -3.709 -21.719 -8.93 1 97.5 198 PHE B N 1
ATOM 3128 C CA . PHE B 1 198 ? -4.984 -22.188 -8.398 1 97.5 198 PHE B CA 1
ATOM 3129 C C . PHE B 1 198 ? -5.469 -23.422 -9.148 1 97.5 198 PHE B C 1
ATOM 3131 O O . PHE B 1 198 ? -6.484 -24.016 -8.781 1 97.5 198 PHE B O 1
ATOM 3138 N N . THR B 1 199 ? -4.805 -23.844 -10.219 1 91 199 THR B N 1
ATOM 3139 C CA . THR B 1 199 ? -5.18 -25.031 -10.969 1 91 199 THR B CA 1
ATOM 3140 C C . THR B 1 199 ? -4.215 -26.188 -10.68 1 91 199 THR B C 1
ATOM 3142 O O . THR B 1 199 ? -3.078 -25.953 -10.258 1 91 199 THR B O 1
#

Solvent-accessible surface area (backbone atoms only — not comparable to full-atom values): 21016 Å² total; per-residue (Å²): 133,82,76,77,72,76,68,82,61,78,72,76,72,66,57,60,62,58,39,37,51,35,39,36,53,50,39,27,33,42,33,72,68,64,48,48,68,66,59,42,20,65,59,42,71,42,53,62,68,56,48,35,70,74,41,55,48,71,67,52,41,46,52,53,29,50,53,50,49,52,51,52,50,50,54,56,50,48,61,50,39,70,76,38,88,43,21,43,47,30,51,53,31,52,52,48,52,50,46,59,48,28,45,72,70,49,8,60,31,47,49,60,65,61,55,45,42,59,34,37,79,72,48,55,72,69,58,38,50,51,48,53,48,51,54,49,48,54,38,51,52,46,35,50,36,51,49,43,3,39,73,72,62,56,22,45,80,83,59,54,55,69,44,53,23,49,44,50,46,18,31,54,50,3,40,53,49,34,14,48,38,81,91,55,40,64,61,72,64,36,51,66,58,61,52,57,75,42,92,135,82,77,75,74,76,66,82,62,79,73,76,73,68,56,60,63,58,39,37,52,35,40,36,52,50,39,26,33,42,33,74,68,64,47,48,68,67,60,42,20,65,59,40,71,41,53,62,69,56,47,35,71,74,42,54,48,70,68,50,41,47,51,53,30,49,51,49,48,52,53,52,51,50,54,56,50,48,61,49,40,69,77,40,90,44,21,45,46,28,50,53,30,52,52,48,50,50,45,59,47,27,43,73,70,49,9,60,31,46,50,60,65,61,54,45,42,58,34,38,79,74,47,56,70,69,57,37,50,52,48,53,48,51,55,49,47,53,38,52,51,45,34,50,35,52,50,43,3,39,74,74,62,55,21,46,80,83,58,55,56,70,45,52,21,50,43,51,46,18,31,54,50,3,39,55,48,35,13,48,38,82,91,57,40,63,60,73,65,36,52,65,58,62,51,57,74,42,92

Foldseek 3Di:
DPPPCPPPPDPPPLVVVLLLVQLLLVCLQQNQPRDDLVNSCVRSVHDSVVCCVVQNDSLSSVVVSLVVLLVVLVVQLVVLQVPDDFLLSSLLSNLVSLLVCLPDPSLNSFDNLLRCVVVLVPHDPVSNVVSVVSLVVQLVVQLVSLVRRCVVVVFDVPDDSNVLSVVSSVVSSVLSVLSNDPVRRDHSVVSVVSSVNGD/DPPPCPPPPDPPPLPVLLLLVQLLLVCLQQNQPRDDLVNSCVSSVHDSVVCCVVQNDSLRSVVVSLVVLLVVLVVQLCVLQVPDDFLLSSLLSNLVSLLVCLPDPSLNSFDNLLRCVVVLVPHDPVVNVVSVVSLVVQLVVQLVSLVRRCVVVVFDVPDDSNVLSVVSSVVSSVLSVLSNDPVRRDHSVVSVVSSVNGD

Nearest PDB structures (foldseek):
  6nsm-assembly1_B  TM=8.500E-01  e=2.498E-08  Pseudomonas aeruginosa UCBPP-PA14
  6nsr-assembly1_B  TM=8.442E-01  e=9.358E-08  Pseudomonas aeruginosa
  3eup-assembly1_B  TM=8.549E-01  e=5.891E-07  Cytophaga hutchinsonii ATCC 33406
  3qbm-assembly1_B  TM=8.604E-01  e=7.818E-07  Chloroflexus aurantiacus J-10-fl
  2hyj-assembly1_A-2  TM=8.601E-01  e=4.112E-05  Streptomyces coelicolor A3(2)

Organism: Acinetobacter pittii (strain PHEA-2) (NCBI:txid871585)

InterPro domains:
  IPR001647 DNA-binding HTH domain, TetR-type [PF00440] (20-62)
  IPR001647 DNA-binding HTH domain, TetR-type [PS50977] (13-73)
  IPR009057 Homedomain-like superfamily [SSF46689] (8-80)
  IPR011075 Tetracyclin repressor-like, C-terminal domain [PF16925] (87-178)
  IPR023772 DNA-binding HTH domain, TetR-type, conserved site [PS01081] (31-61)
  IPR036271 Tetracyclin repressor-like, C-terminal domain superfamily [SSF48498] (86-184)

pLDDT: mean 91.77, std 14.9, range [30.44, 98.94]

Sequence (398 aa):
MNVENTSRGRPREFDLDNALDKAMDVFRFQGFHATSISDLSKAMNLTVGSIYKAFGDKHNLFYQVFNRYLLLRKKELNKYLSHANTGYEKIQNLLNFYIDSVKELEGKKGCLVVGSAIEIEVLNHELTKAIEFALNKNLSNIKKLIEEGKADGSINQELNVDQAASLLLCLVLGIRVAGKTSSTRPNDSIISLIMKLFTMNVENTSRGRPREFDLDNALDKAMDVFRFQGFHATSISDLSKAMNLTVGSIYKAFGDKHNLFYQVFNRYLLLRKKELNKYLSHANTGYEKIQNLLNFYIDSVKELEGKKGCLVVGSAIEIEVLNHELTKAIEFALNKNLSNIKKLIEEGKADGSINQELNVDQAASLLLCLVLGIRVAGKTSSTRPNDSIISLIMKLFT

Radius of gyration: 24.45 Å; Cα contacts (8 Å, |Δi|>4): 498; chains: 2; bounding box: 108×67×53 Å